Protein AF-0000000084771303 (afdb_homodimer)

Secondary structure (DSSP, 8-state):
---------------------------------------------------------------------------------TT--EETTTTT--EEEE-SBTTTB-HHHIIIIIHHHHHHHHHHHHHHHTTSHHHHHHHHHHHHHHHHHHHHGGGSSS-PPPPPPTTS-HHHHHHHHHHHHHHHHHTT---HHHHHHHHHHHHHHHHHTSS-B---TTHHHHHHHHHHS-SS--EEEEE-SS-HHHHHHHHHTBTTTB-GGGGEEEEE-GGG--TT-HHHHHHHHHHSS-SSGGGEEEEES-HHHHHHHHHTT-EEEEE--TTPPPPPTT---EEES-GGGEE-/---------------------------------------------------------------------------------TT--EETTTTT--EEEE-SBTTTB-HHHIIIIIHHHHHHHHHHHHHHHTTSHHHHHHHHHHHHHHHHHHHHGGGSSS-PPPPPPTTS-HHHHHHHHHHHHHHHHHTT---HHHHHHHHHHHHHHHHHTSS-B---TTHHHHHHHHHHS-SS--EEEEE-SS-HHHHHHHHHTBTTTB-GGGGEEEEE-GGG--TT-HHHHHHHHHHSS-SSGGGEEEEES-HHHHHHHHHTT-EEEEE--TTPPPPPTT---EEES-GGGEE-

Nearest PDB structures (foldseek):
  1zs9-assembly1_A  TM=9.328E-01  e=2.342E-27  Homo sapiens
  1yns-assembly1_A  TM=9.359E-01  e=4.745E-27  Homo sapiens
  2g80-assembly3_C  TM=8.432E-01  e=1.089E-19  Saccharomyces cerevisiae
  2g80-assembly4_D  TM=8.274E-01  e=1.850E-19  Saccharomyces cerevisiae
  4uau-assembly2_B  TM=6.386E-01  e=7.004E-08  Cereibacter sphaeroides

InterPro domains:
  IPR023214 HAD superfamily [G3DSA:3.40.50.1000] (208-342)
  IPR023943 Enolase-phosphatase E1 [SFLDF00044] (93-343)
  IPR023943 Enolase-phosphatase E1 [TIGR01691] (175-340)
  IPR023943 Enolase-phosphatase E1 [cd01629] (95-323)
  IPR036412 HAD-like superfamily [SSF56784] (91-342)

Sequence (688 aa):
MFLLAAASTSASTSASCCFPDAASSRYRSFQGNKLELRGASTSCRQLSLLQASNNLHRRRRLGAVRAVTGGNGDGSTNLAPPGYTYSLKTNDIRCVVLDIEGTTTPISFVTDVLFPYARKNVREHLTETYHTPQTQADIALLRAQVDQDLLLADQVPGAAVPLPPPDSAVDQIIDALVANVEAMIDADRKVAALKQLQGRIWRRGFDSGEIKGVVYDDVPPALAEWHGATGGLIKTYIYSSGSREAQRLIFGNTTPYGDLRKYLSAFFDTNVGGKRDSGSYYEIWQSLGVDRPSQILFLTDVYQEATAAKDAGLEVLISIRPGNAPLPKNHGFQTITSFAQISTMFLLAAASTSASTSASCCFPDAASSRYRSFQGNKLELRGASTSCRQLSLLQASNNLHRRRRLGAVRAVTGGNGDGSTNLAPPGYTYSLKTNDIRCVVLDIEGTTTPISFVTDVLFPYARKNVREHLTETYHTPQTQADIALLRAQVDQDLLLADQVPGAAVPLPPPDSAVDQIIDALVANVEAMIDADRKVAALKQLQGRIWRRGFDSGEIKGVVYDDVPPALAEWHGATGGLIKTYIYSSGSREAQRLIFGNTTPYGDLRKYLSAFFDTNVGGKRDSGSYYEIWQSLGVDRPSQILFLTDVYQEATAAKDAGLEVLISIRPGNAPLPKNHGFQTITSFAQIST

Foldseek 3Di:
DDDDDDDDDDDDDDPDDDDDDDDDDDDDDDDDDDDDDDDDDDDDDDDDDDDDDDDDPPPPDPDDPDDPPPDPPPPPPPQPPPDFFAELVVLLAQEEEEEEDQTFHDVCCCLVPLLVLCLVCVLVVCVVCVPPPLSVVLLVVLLVVLVVCVVVPPVDQQHQDHADDPVDDSVRRSVNSSSRLNSCSVRVPLDPSSLSSSLVSVVVCLVVVVDFAETDPQNLVLLVCQQPVPPRGHAYEYEYQHDQSVVQSNQCGHPPRHRSCVSHDYYHHCVLHDLLALSSLLSVVVVDPDDAQCNYEYEEQDLSSQVSSVVNPYHYEYEHEPPGDDDDDPSVHHYDPHSVSYHD/DDDDDDDDDDDDDDDDPCPDDDDDDDPDDPDDDDDDDDDDDDDDDDDDDDDDDDDDPDDPPPDDPPPPPPDPPPPPPVPPPPDFFAELVVLLAQEEEEEEDQTFHDVCCCLVPLLVLCLVCVLVVCVVCVPPPLSVVLLVVLLVVLVVCVVVPPVDQQHQDHADPPVDDSVRRSVNSSSRLNSCSVRVPLDDSSLSSSLVSVVVCLVVVVDFAETDPQNLVLLVCQQPVPPRGHAYEYEYQHDQSVVQSNQCGHPPRHRSCVSHDYYHHCVLHDLLALSSLLSVVVVDPDDAQCNYEYEEQDLSSQVSSVVNPYHYEYEHEPPGDDDDDPSPHHYDPHSVSYHD

Solvent-accessible surface area (backbone atoms only — not comparable to full-atom values): 40744 Å² total; per-residue (Å²): 139,77,94,79,90,80,86,89,83,86,90,81,86,85,77,78,84,87,80,85,79,91,78,79,87,88,81,82,87,82,86,80,84,91,78,88,75,85,85,81,90,81,91,77,84,90,79,92,82,85,92,85,84,86,80,90,74,86,76,80,82,82,77,80,81,78,79,77,77,74,79,78,72,77,71,77,64,80,60,69,65,99,74,70,60,48,43,33,51,84,58,54,43,43,34,38,37,34,26,42,66,29,50,39,17,57,47,59,52,50,64,68,42,53,50,50,48,33,59,73,40,44,58,59,51,46,67,75,36,50,84,39,71,68,45,43,50,44,48,52,42,38,48,54,51,39,52,52,40,54,72,54,41,90,74,40,79,42,69,59,59,80,67,64,63,89,86,51,61,65,68,59,41,50,53,35,49,42,54,32,52,46,29,30,57,75,50,65,60,89,48,68,43,59,44,53,50,40,35,56,48,47,49,52,32,46,74,73,56,80,42,66,18,65,60,46,84,48,43,62,62,40,43,50,43,42,49,60,68,37,94,61,61,34,43,29,33,39,46,35,84,52,44,33,63,45,50,41,51,37,40,46,36,22,64,93,74,36,60,50,34,81,48,37,54,36,42,39,30,49,88,62,33,52,71,64,35,32,66,23,45,44,52,51,43,49,26,36,67,63,95,52,44,50,26,28,37,35,38,29,43,47,69,59,36,44,49,14,34,42,72,44,42,29,35,57,39,36,33,52,41,89,89,51,74,85,75,65,84,85,68,82,66,56,69,41,74,49,52,77,39,49,40,103,140,78,89,78,91,82,83,91,80,94,82,73,94,73,83,76,84,74,76,84,79,83,90,90,78,88,71,80,70,89,71,83,84,72,90,71,86,85,79,85,86,79,86,77,87,77,88,82,86,88,77,88,73,86,72,81,71,84,78,77,79,76,74,76,79,71,78,75,77,72,77,82,70,78,67,77,63,80,59,69,65,98,74,69,59,47,45,34,51,86,57,53,41,42,33,38,39,33,28,42,65,29,48,38,18,56,49,60,52,51,64,68,42,52,48,50,49,35,59,72,41,44,57,58,50,46,66,75,35,48,84,39,68,67,46,44,50,45,47,52,41,39,50,54,50,40,53,52,37,53,72,51,40,88,74,40,80,42,71,58,60,80,69,63,63,88,86,51,59,65,68,59,41,50,53,35,49,42,51,33,52,46,27,30,56,75,50,65,60,90,46,67,44,58,43,53,50,42,35,56,48,46,50,52,31,48,72,72,56,79,42,66,16,63,59,46,85,47,45,62,63,41,41,50,44,42,48,59,70,35,94,62,59,35,42,29,31,38,46,34,84,52,44,34,62,44,51,43,51,37,39,45,37,22,64,91,74,37,59,50,34,80,48,39,52,34,41,39,29,48,88,63,36,53,71,63,36,33,67,23,45,44,50,52,43,49,26,36,66,65,95,52,43,50,25,29,36,36,39,30,44,47,68,59,37,47,50,14,34,42,73,44,41,28,36,59,39,36,33,53,40,90,88,50,70,84,74,65,83,83,68,83,65,55,72,40,75,48,51,78,38,51,40,104

Organism: Brachypodium distachyon (NCBI:txid15368)

pLDDT: mean 75.45, std 32.67, range [14.01, 98.88]

Radius of gyration: 36.73 Å; Cα contacts (8 Å, |Δi|>4): 900; chains: 2; bounding box: 136×116×97 Å

Structure (mmCIF, N/CA/C/O backbone):
data_AF-0000000084771303-model_v1
#
loop_
_entity.id
_entity.type
_entity.pdbx_description
1 polymer 'Acireductone synthase'
#
loop_
_atom_site.group_PDB
_atom_site.id
_atom_site.type_symbol
_atom_site.label_atom_id
_atom_site.label_alt_id
_atom_site.label_comp_id
_atom_site.label_asym_id
_atom_site.label_entity_id
_atom_site.label_seq_id
_atom_site.pdbx_PDB_ins_code
_atom_site.Cartn_x
_atom_site.Cartn_y
_atom_site.Cartn_z
_atom_site.occupancy
_atom_site.B_iso_or_equiv
_atom_site.auth_seq_id
_atom_site.auth_comp_id
_atom_site.auth_asym_id
_atom_site.auth_atom_id
_atom_site.pdbx_PDB_model_num
ATOM 1 N N . MET A 1 1 ? 77.188 -9.086 -33.25 1 17.86 1 MET A N 1
ATOM 2 C CA . MET A 1 1 ? 77.438 -7.832 -33.938 1 17.86 1 MET A CA 1
ATOM 3 C C . MET A 1 1 ? 76.188 -7.227 -34.531 1 17.86 1 MET A C 1
ATOM 5 O O . MET A 1 1 ? 75.875 -6.07 -34.25 1 17.86 1 MET A O 1
ATOM 9 N N . PHE A 1 2 ? 75.875 -7.414 -35.781 1 15.3 2 PHE A N 1
ATOM 10 C CA . PHE A 1 2 ? 75.812 -6.461 -36.906 1 15.3 2 PHE A CA 1
ATOM 11 C C . PHE A 1 2 ? 74.375 -5.945 -37.062 1 15.3 2 PHE A C 1
ATOM 13 O O . PHE A 1 2 ? 74.188 -4.738 -37.156 1 15.3 2 PHE A O 1
ATOM 20 N N . LEU A 1 3 ? 73.562 -6.645 -37.719 1 16.69 3 LEU A N 1
ATOM 21 C CA . LEU A 1 3 ? 73.062 -6.117 -38.969 1 16.69 3 LEU A CA 1
ATOM 22 C C . LEU A 1 3 ? 71.875 -5.152 -38.719 1 16.69 3 LEU A C 1
ATOM 24 O O . LEU A 1 3 ? 71 -5.426 -37.875 1 16.69 3 LEU A O 1
ATOM 28 N N . LEU A 1 4 ? 71.688 -4.008 -39.531 1 15.44 4 LEU A N 1
ATOM 29 C CA . LEU A 1 4 ? 71.5 -2.594 -39.844 1 15.44 4 LEU A CA 1
ATOM 30 C C . LEU A 1 4 ? 70 -2.254 -40.062 1 15.44 4 LEU A C 1
ATOM 32 O O . LEU A 1 4 ? 69.5 -1.245 -39.531 1 15.44 4 LEU A O 1
ATOM 36 N N . ALA A 1 5 ? 69.312 -2.857 -40.969 1 15.01 5 ALA A N 1
ATOM 37 C CA . ALA A 1 5 ? 68.875 -1.986 -42.094 1 15.01 5 ALA A CA 1
ATOM 38 C C . ALA A 1 5 ? 67.625 -1.165 -41.719 1 15.01 5 ALA A C 1
ATOM 40 O O . ALA A 1 5 ? 66.875 -1.574 -40.875 1 15.01 5 ALA A O 1
ATOM 41 N N . ALA A 1 6 ? 67 -0.372 -42.656 1 15 6 ALA A N 1
ATOM 42 C CA . ALA A 1 6 ? 66.75 0.971 -43.188 1 15 6 ALA A CA 1
ATOM 43 C C . ALA A 1 6 ? 65.312 1.364 -43.094 1 15 6 ALA A C 1
ATOM 45 O O . ALA A 1 6 ? 65 2.484 -42.688 1 15 6 ALA A O 1
ATOM 46 N N . ALA A 1 7 ? 64.25 0.8 -43.781 1 15.23 7 ALA A N 1
ATOM 47 C CA . ALA A 1 7 ? 63.781 1.631 -44.875 1 15.23 7 ALA A CA 1
ATOM 48 C C . ALA A 1 7 ? 62.656 2.572 -44.438 1 15.23 7 ALA A C 1
ATOM 50 O O . ALA A 1 7 ? 62.031 2.34 -43.406 1 15.23 7 ALA A O 1
ATOM 51 N N . SER A 1 8 ? 61.5 2.844 -45.219 1 15.7 8 SER A N 1
ATOM 52 C CA . SER A 1 8 ? 61.031 3.924 -46.094 1 15.7 8 SER A CA 1
ATOM 53 C C . SER A 1 8 ? 59.938 4.746 -45.438 1 15.7 8 SER A C 1
ATOM 55 O O . SER A 1 8 ? 59.312 4.301 -44.469 1 15.7 8 SER A O 1
ATOM 57 N N . THR A 1 9 ? 58.906 5.41 -46.219 1 15.37 9 THR A N 1
ATOM 58 C CA . THR A 1 9 ? 58.656 6.77 -46.688 1 15.37 9 THR A CA 1
ATOM 59 C C . THR A 1 9 ? 57.469 7.387 -46 1 15.37 9 THR A C 1
ATOM 61 O O . THR A 1 9 ? 57.531 8.523 -45.531 1 15.37 9 THR A O 1
ATOM 64 N N . SER A 1 10 ? 56.156 7.113 -46.281 1 15.93 10 SER A N 1
ATOM 65 C CA . SER A 1 10 ? 55.438 8.164 -47 1 15.93 10 SER A CA 1
ATOM 66 C C . SER A 1 10 ? 54.719 9.102 -46.031 1 15.93 10 SER A C 1
ATOM 68 O O . SER A 1 10 ? 54.469 8.742 -44.906 1 15.93 10 SER A O 1
ATOM 70 N N . ALA A 1 11 ? 53.562 9.969 -46.656 1 15.59 11 ALA A N 1
ATOM 71 C CA . ALA A 1 11 ? 53.312 11.398 -46.844 1 15.59 11 ALA A CA 1
ATOM 72 C C . ALA A 1 11 ? 52.469 11.953 -45.688 1 15.59 11 ALA A C 1
ATOM 74 O O . ALA A 1 11 ? 52.812 11.766 -44.531 1 15.59 11 ALA A O 1
ATOM 75 N N . SER A 1 12 ? 51.125 12.422 -45.938 1 15.14 12 SER A N 1
ATOM 76 C CA . SER A 1 12 ? 50.844 13.844 -46.125 1 15.14 12 SER A CA 1
ATOM 77 C C . SER A 1 12 ? 50.219 14.469 -44.906 1 15.14 12 SER A C 1
ATOM 79 O O . SER A 1 12 ? 50.656 15.508 -44.406 1 15.14 12 SER A O 1
ATOM 81 N N . THR A 1 13 ? 48.844 14.133 -44.625 1 17.31 13 THR A N 1
ATOM 82 C CA . THR A 1 13 ? 48.031 15.328 -44.781 1 17.31 13 THR A CA 1
ATOM 83 C C . THR A 1 13 ? 48.125 16.203 -43.531 1 17.31 13 THR A C 1
ATOM 85 O O . THR A 1 13 ? 48.438 15.703 -42.438 1 17.31 13 THR A O 1
ATOM 88 N N . SER A 1 14 ? 47.438 17.438 -43.688 1 15.62 14 SER A N 1
ATOM 89 C CA . SER A 1 14 ? 47.625 18.859 -43.375 1 15.62 14 SER A CA 1
ATOM 90 C C . SER A 1 14 ? 47.156 19.172 -41.969 1 15.62 14 SER A C 1
ATOM 92 O O . SER A 1 14 ? 46.031 18.891 -41.594 1 15.62 14 SER A O 1
ATOM 94 N N . ALA A 1 15 ? 48 19.234 -40.969 1 16.28 15 ALA A N 1
ATOM 95 C CA . ALA A 1 15 ? 48.094 19.578 -39.562 1 16.28 15 ALA A CA 1
ATOM 96 C C . ALA A 1 15 ? 47.812 21.062 -39.344 1 16.28 15 ALA A C 1
ATOM 98 O O . ALA A 1 15 ? 47.875 21.547 -38.188 1 16.28 15 ALA A O 1
ATOM 99 N N . SER A 1 16 ? 47.719 21.734 -40.75 1 15.09 16 SER A N 1
ATOM 100 C CA . SER A 1 16 ? 48.406 22.984 -40.469 1 15.09 16 SER A CA 1
ATOM 101 C C . SER A 1 16 ? 47.938 23.578 -39.125 1 15.09 16 SER A C 1
ATOM 103 O O . SER A 1 16 ? 46.906 23.203 -38.594 1 15.09 16 SER A O 1
ATOM 105 N N . CYS A 1 17 ? 48.188 24.953 -39.094 1 14.57 17 CYS A N 1
ATOM 106 C CA . CYS A 1 17 ? 49.125 25.984 -38.688 1 14.57 17 CYS A CA 1
ATOM 107 C C . CYS A 1 17 ? 48.5 26.906 -37.656 1 14.57 17 CYS A C 1
ATOM 109 O O . CYS A 1 17 ? 48.875 26.875 -36.469 1 14.57 17 CYS A O 1
ATOM 111 N N . CYS A 1 18 ? 48.219 28.203 -38.062 1 15.75 18 CYS A N 1
ATOM 112 C CA . CYS A 1 18 ? 48.812 29.406 -37.531 1 15.75 18 CYS A CA 1
ATOM 113 C C . CYS A 1 18 ? 48.062 29.938 -36.344 1 15.75 18 CYS A C 1
ATOM 115 O O . CYS A 1 18 ? 46.875 29.594 -36.156 1 15.75 18 CYS A O 1
ATOM 117 N N . PHE A 1 19 ? 48.75 30.797 -35.406 1 15.88 19 PHE A N 1
ATOM 118 C CA . PHE A 1 19 ? 49.031 31.562 -34.219 1 15.88 19 PHE A CA 1
ATOM 119 C C . PHE A 1 19 ? 48.156 32.812 -34.125 1 15.88 19 PHE A C 1
ATOM 121 O O . PHE A 1 19 ? 48.031 33.406 -33.062 1 15.88 19 PHE A O 1
ATOM 128 N N . PRO A 1 20 ? 47.438 33.188 -35.344 1 14.78 20 PRO A N 1
ATOM 129 C CA . PRO A 1 20 ? 47.688 34.625 -35.438 1 14.78 20 PRO A CA 1
ATOM 130 C C . PRO A 1 20 ? 47.25 35.375 -34.188 1 14.78 20 PRO A C 1
ATOM 132 O O . PRO A 1 20 ? 46.438 34.875 -33.406 1 14.78 20 PRO A O 1
ATOM 135 N N . ASP A 1 21 ? 47.812 36.688 -34.031 1 14.7 21 ASP A N 1
ATOM 136 C CA . ASP A 1 21 ? 48.312 37.75 -33.219 1 14.7 21 ASP A CA 1
ATOM 137 C C . ASP A 1 21 ? 47.188 38.594 -32.656 1 14.7 21 ASP A C 1
ATOM 139 O O . ASP A 1 21 ? 47.219 39.031 -31.5 1 14.7 21 ASP A O 1
ATOM 143 N N . ALA A 1 22 ? 46.188 39.062 -33.656 1 14.98 22 ALA A N 1
ATOM 144 C CA . ALA A 1 22 ? 46.094 40.469 -33.938 1 14.98 22 ALA A CA 1
ATOM 145 C C . ALA A 1 22 ? 45.438 41.219 -32.781 1 14.98 22 ALA A C 1
ATOM 147 O O . ALA A 1 22 ? 44.312 40.875 -32.375 1 14.98 22 ALA A O 1
ATOM 148 N N . ALA A 1 23 ? 46.156 42.219 -32.062 1 15.68 23 ALA A N 1
ATOM 149 C CA . ALA A 1 23 ? 46.375 43.125 -30.938 1 15.68 23 ALA A CA 1
ATOM 150 C C . ALA A 1 23 ? 45.344 44.219 -30.906 1 15.68 23 ALA A C 1
ATOM 152 O O . ALA A 1 23 ? 44.875 44.625 -29.828 1 15.68 23 ALA A O 1
ATOM 153 N N . SER A 1 24 ? 45.031 44.875 -32.156 1 14.48 24 SER A N 1
ATOM 154 C CA . SER A 1 24 ? 45.312 46.312 -32.062 1 14.48 24 SER A CA 1
ATOM 155 C C . SER A 1 24 ? 44.312 47 -31.156 1 14.48 24 SER A C 1
ATOM 157 O O . SER A 1 24 ? 44.688 47.719 -30.234 1 14.48 24 SER A O 1
ATOM 159 N N . SER A 1 25 ? 43.438 47.938 -31.797 1 14.47 25 SER A N 1
ATOM 160 C CA . SER A 1 25 ? 43.531 49.375 -31.812 1 14.47 25 SER A CA 1
ATOM 161 C C . SER A 1 25 ? 42.719 50 -30.672 1 14.47 25 SER A C 1
ATOM 163 O O . SER A 1 25 ? 41.906 49.312 -30.031 1 14.47 25 SER A O 1
ATOM 165 N N . ARG A 1 26 ? 41.75 51.125 -31.031 1 15.41 26 ARG A N 1
ATOM 166 C CA . ARG A 1 26 ? 41.812 52.562 -30.734 1 15.41 26 ARG A CA 1
ATOM 167 C C . ARG A 1 26 ? 41.125 52.875 -29.406 1 15.41 26 ARG A C 1
ATOM 169 O O . ARG A 1 26 ? 40.156 52.219 -29.047 1 15.41 26 ARG A O 1
ATOM 176 N N . TYR A 1 27 ? 41.781 53.844 -28.562 1 15.04 27 TYR A N 1
ATOM 177 C CA . TYR A 1 27 ? 42 54.594 -27.328 1 15.04 27 TYR A CA 1
ATOM 178 C C . TYR A 1 27 ? 40.844 55.562 -27.078 1 15.04 27 TYR A C 1
ATOM 180 O O . TYR A 1 27 ? 40.719 56.125 -26 1 15.04 27 TYR A O 1
ATOM 188 N N . ARG A 1 28 ? 39.875 55.875 -28.031 1 14.95 28 ARG A N 1
ATOM 189 C CA . ARG A 1 28 ? 39.75 57.312 -27.984 1 14.95 28 ARG A CA 1
ATOM 190 C C . ARG A 1 28 ? 39.25 57.781 -26.609 1 14.95 28 ARG A C 1
ATOM 192 O O . ARG A 1 28 ? 38.625 57 -25.875 1 14.95 28 ARG A O 1
ATOM 199 N N . SER A 1 29 ? 39.062 59.188 -26.562 1 14.73 29 SER A N 1
ATOM 200 C CA . SER A 1 29 ? 39.344 60.406 -25.828 1 14.73 29 SER A CA 1
ATOM 201 C C . SER A 1 29 ? 38.312 60.625 -24.719 1 14.73 29 SER A C 1
ATOM 203 O O . SER A 1 29 ? 37.188 60.094 -24.781 1 14.73 29 SER A O 1
ATOM 205 N N . PHE A 1 30 ? 38.75 61.375 -23.625 1 15.51 30 PHE A N 1
ATOM 206 C CA . PHE A 1 30 ? 38.719 61.781 -22.234 1 15.51 30 PHE A CA 1
ATOM 207 C C . PHE A 1 30 ? 37.5 62.688 -21.969 1 15.51 30 PHE A C 1
ATOM 209 O O . PHE A 1 30 ? 37.031 62.781 -20.828 1 15.51 30 PHE A O 1
ATOM 216 N N . GLN A 1 31 ? 36.969 63.469 -22.938 1 14.41 31 GLN A N 1
ATOM 217 C CA . GLN A 1 31 ? 36.938 64.875 -22.422 1 14.41 31 GLN A CA 1
ATOM 218 C C . GLN A 1 31 ? 35.938 65 -21.281 1 14.41 31 GLN A C 1
ATOM 220 O O . GLN A 1 31 ? 35.031 64.188 -21.156 1 14.41 31 GLN A O 1
ATOM 225 N N . GLY A 1 32 ? 35.812 66.312 -20.719 1 14.79 32 GLY A N 1
ATOM 226 C CA . GLY A 1 32 ? 35.875 67.188 -19.562 1 14.79 32 GLY A CA 1
ATOM 227 C C . GLY A 1 32 ? 34.531 67.438 -18.922 1 14.79 32 GLY A C 1
ATOM 228 O O . GLY A 1 32 ? 34.406 67.438 -17.703 1 14.79 32 GLY A O 1
ATOM 229 N N . ASN A 1 33 ? 33.406 67.875 -19.609 1 15.02 33 ASN A N 1
ATOM 230 C CA . ASN A 1 33 ? 33.062 69.188 -19.141 1 15.02 33 ASN A CA 1
ATOM 231 C C . ASN A 1 33 ? 32.25 69.125 -17.844 1 15.02 33 ASN A C 1
ATOM 233 O O . ASN A 1 33 ? 31.688 68.125 -17.5 1 15.02 33 ASN A O 1
ATOM 237 N N . LYS A 1 34 ? 31.359 70.25 -17.688 1 15.16 34 LYS A N 1
ATOM 238 C CA . LYS A 1 34 ? 31.156 71.375 -16.75 1 15.16 34 LYS A CA 1
ATOM 239 C C . LYS A 1 34 ? 30.219 70.938 -15.609 1 15.16 34 LYS A C 1
ATOM 241 O O . LYS A 1 34 ? 29.438 70 -15.758 1 15.16 34 LYS A O 1
ATOM 246 N N . LEU A 1 35 ? 29.906 72 -14.727 1 15.03 35 LEU A N 1
ATOM 247 C CA . LEU A 1 35 ? 29.984 72.562 -13.383 1 15.03 35 LEU A CA 1
ATOM 248 C C . LEU A 1 35 ? 28.672 72.312 -12.625 1 15.03 35 LEU A C 1
ATOM 250 O O . LEU A 1 35 ? 28.688 71.938 -11.453 1 15.03 35 LEU A O 1
ATOM 254 N N . GLU A 1 36 ? 27.484 72.875 -13.047 1 15.52 36 GLU A N 1
ATOM 255 C CA . GLU A 1 36 ? 27.016 73.875 -12.109 1 15.52 36 GLU A CA 1
ATOM 256 C C . GLU A 1 36 ? 26.188 73.25 -10.984 1 15.52 36 GLU A C 1
ATOM 258 O O . GLU A 1 36 ? 25.344 72.438 -11.234 1 15.52 36 GLU A O 1
ATOM 263 N N . LEU A 1 37 ? 26.562 73.562 -9.648 1 15.41 37 LEU A N 1
ATOM 264 C CA . LEU A 1 37 ? 26.391 73.25 -8.227 1 15.41 37 LEU A CA 1
ATOM 265 C C . LEU A 1 37 ? 25 73.688 -7.754 1 15.41 37 LEU A C 1
ATOM 267 O O . LEU A 1 37 ? 24.641 73.5 -6.59 1 15.41 37 LEU A O 1
ATOM 271 N N . ARG A 1 38 ? 23.969 74.125 -8.523 1 15.59 38 ARG A N 1
ATOM 272 C CA . ARG A 1 38 ? 23.359 75.188 -7.746 1 15.59 38 ARG A CA 1
ATOM 273 C C . ARG A 1 38 ? 22.766 74.625 -6.445 1 15.59 38 ARG A C 1
ATOM 275 O O . ARG A 1 38 ? 22.406 73.438 -6.363 1 15.59 38 ARG A O 1
ATOM 282 N N . GLY A 1 39 ? 22.438 75.625 -5.504 1 14.57 39 GLY A N 1
ATOM 283 C CA . GLY A 1 39 ? 22.484 76.062 -4.125 1 14.57 39 GLY A CA 1
ATOM 284 C C . GLY A 1 39 ? 21.422 75.438 -3.25 1 14.57 39 GLY A C 1
ATOM 285 O O . GLY A 1 39 ? 21.656 74.375 -2.623 1 14.57 39 GLY A O 1
ATOM 286 N N . ALA A 1 40 ? 20.484 76.312 -2.666 1 14.56 40 ALA A N 1
ATOM 287 C CA . ALA A 1 40 ? 20.453 76.75 -1.285 1 14.56 40 ALA A CA 1
ATOM 288 C C . ALA A 1 40 ? 19.438 76 -0.457 1 14.56 40 ALA A C 1
ATOM 290 O O . ALA A 1 40 ? 19.766 75.438 0.606 1 14.56 40 ALA A O 1
ATOM 291 N N . SER A 1 41 ? 18.125 76.375 -0.444 1 15.07 41 SER A N 1
ATOM 292 C CA . SER A 1 41 ? 17.688 77 0.781 1 15.07 41 SER A CA 1
ATOM 293 C C . SER A 1 41 ? 17.109 76 1.773 1 15.07 41 SER A C 1
ATOM 295 O O . SER A 1 41 ? 16.734 74.938 1.392 1 15.07 41 SER A O 1
ATOM 297 N N . THR A 1 42 ? 16.641 76.5 3.053 1 14.93 42 THR A N 1
ATOM 298 C CA . THR A 1 42 ? 16.797 76.438 4.504 1 14.93 42 THR A CA 1
ATOM 299 C C . THR A 1 42 ? 15.68 75.562 5.125 1 14.93 42 THR A C 1
ATOM 301 O O . THR A 1 42 ? 15.945 74.688 5.961 1 14.93 42 THR A O 1
ATOM 304 N N . SER A 1 43 ? 14.297 75.875 5.137 1 15.56 43 SER A N 1
ATOM 305 C CA . SER A 1 43 ? 13.805 76.312 6.453 1 15.56 43 SER A CA 1
ATOM 306 C C . SER A 1 43 ? 13.281 75.062 7.227 1 15.56 43 SER A C 1
ATOM 308 O O . SER A 1 43 ? 12.688 74.188 6.641 1 15.56 43 SER A O 1
ATOM 310 N N . CYS A 1 44 ? 13.508 74.875 8.625 1 15.01 44 CYS A N 1
ATOM 311 C CA . CYS A 1 44 ? 13.648 74 9.789 1 15.01 44 CYS A CA 1
ATOM 312 C C . CYS A 1 44 ? 12.289 73.688 10.398 1 15.01 44 CYS A C 1
ATOM 314 O O . CYS A 1 44 ? 12.203 73 11.414 1 15.01 44 CYS A O 1
ATOM 316 N N . ARG A 1 45 ? 11.086 74.125 9.945 1 15.53 45 ARG A N 1
ATOM 317 C CA . ARG A 1 45 ? 10.352 74.562 11.141 1 15.53 45 ARG A CA 1
ATOM 318 C C . ARG A 1 45 ? 10.086 73.312 12.039 1 15.53 45 ARG A C 1
ATOM 320 O O . ARG A 1 45 ? 10.102 72.188 11.586 1 15.53 45 ARG A O 1
ATOM 327 N N . GLN A 1 46 ? 9.133 73.5 13.148 1 15.16 46 GLN A N 1
ATOM 328 C CA . GLN A 1 46 ? 9.055 73.438 14.602 1 15.16 46 GLN A CA 1
ATOM 329 C C . GLN A 1 46 ? 8.484 72.125 15.07 1 15.16 46 GLN A C 1
ATOM 331 O O . GLN A 1 46 ? 7.711 71.5 14.352 1 15.16 46 GLN A O 1
ATOM 336 N N . LEU A 1 47 ? 8.57 71.688 16.406 1 15.26 47 LEU A N 1
ATOM 337 C CA . LEU A 1 47 ? 8.883 70.75 17.438 1 15.26 47 LEU A CA 1
ATOM 338 C C . LEU A 1 47 ? 7.605 70.062 17.969 1 15.26 47 LEU A C 1
ATOM 340 O O . LEU A 1 47 ? 7.648 69 18.531 1 15.26 47 LEU A O 1
ATOM 344 N N . SER A 1 48 ? 6.305 70.625 18 1 15.86 48 SER A N 1
ATOM 345 C CA . SER A 1 48 ? 5.789 70.625 19.359 1 15.86 48 SER A CA 1
ATOM 346 C C . SER A 1 48 ? 5.387 69.25 19.797 1 15.86 48 SER A C 1
ATOM 348 O O . SER A 1 48 ? 4.953 68.438 18.984 1 15.86 48 SER A O 1
ATOM 350 N N . LEU A 1 49 ? 5.449 68.812 21.156 1 16.16 49 LEU A N 1
ATOM 351 C CA . LEU A 1 49 ? 5.754 67.875 22.188 1 16.16 49 LEU A CA 1
ATOM 352 C C . LEU A 1 49 ? 4.543 67 22.484 1 16.16 49 LEU A C 1
ATOM 354 O O . LEU A 1 49 ? 4.645 65.75 22.484 1 16.16 49 LEU A O 1
ATOM 358 N N . LEU A 1 50 ? 3.492 67.312 23.422 1 15.79 50 LEU A N 1
ATOM 359 C CA . LEU A 1 50 ? 3.434 66.812 24.781 1 15.79 50 LEU A CA 1
ATOM 360 C C . LEU A 1 50 ? 2.443 65.625 24.859 1 15.79 50 LEU A C 1
ATOM 362 O O . LEU A 1 50 ? 2.783 64.562 25.359 1 15.79 50 LEU A O 1
ATOM 366 N N . GLN A 1 51 ? 1.021 65.812 25.297 1 15.98 51 GLN A N 1
ATOM 367 C CA . GLN A 1 51 ? 0.533 65.5 26.641 1 15.98 51 GLN A CA 1
ATOM 368 C C . GLN A 1 51 ? -0.098 64.125 26.703 1 15.98 51 GLN A C 1
ATOM 370 O O . GLN A 1 51 ? -0.375 63.531 25.672 1 15.98 51 GLN A O 1
ATOM 375 N N . ALA A 1 52 ? -1.511 63.906 27.406 1 17 52 ALA A N 1
ATOM 376 C CA . ALA A 1 52 ? -2.074 63.344 28.625 1 17 52 ALA A CA 1
ATOM 377 C C . ALA A 1 52 ? -2.793 62.031 28.344 1 17 52 ALA A C 1
ATOM 379 O O . ALA A 1 52 ? -3.521 61.906 27.359 1 17 52 ALA A O 1
ATOM 380 N N . SER A 1 53 ? -2.588 60.781 29.078 1 16.91 53 SER A N 1
ATOM 381 C CA . SER A 1 53 ? -2.668 59.312 29.234 1 16.91 53 SER A CA 1
ATOM 382 C C . SER A 1 53 ? -4.059 58.875 29.688 1 16.91 53 SER A C 1
ATOM 384 O O . SER A 1 53 ? -4.262 57.719 30.062 1 16.91 53 SER A O 1
ATOM 386 N N . ASN A 1 54 ? -5.223 59.562 29.578 1 16.41 54 ASN A N 1
ATOM 387 C CA . ASN A 1 54 ? -6.199 59.25 30.625 1 16.41 54 ASN A CA 1
ATOM 388 C C . ASN A 1 54 ? -6.707 57.812 30.516 1 16.41 54 ASN A C 1
ATOM 390 O O . ASN A 1 54 ? -6.668 57.219 29.453 1 16.41 54 ASN A O 1
ATOM 394 N N . ASN A 1 55 ? -7.418 57.156 31.703 1 16.69 55 ASN A N 1
ATOM 395 C CA . ASN A 1 55 ? -7.664 56.094 32.656 1 16.69 55 ASN A CA 1
ATOM 396 C C . ASN A 1 55 ? -8.844 55.219 32.219 1 16.69 55 ASN A C 1
ATOM 398 O O . ASN A 1 55 ? -9.125 54.188 32.844 1 16.69 55 ASN A O 1
ATOM 402 N N . LEU A 1 56 ? -9.914 55.594 31.391 1 17.98 56 LEU A N 1
ATOM 403 C CA . LEU A 1 56 ? -11.234 55.188 31.875 1 17.98 56 LEU A CA 1
ATOM 404 C C . LEU A 1 56 ? -11.484 53.719 31.641 1 17.98 56 LEU A C 1
ATOM 406 O O . LEU A 1 56 ? -11.297 53.219 30.531 1 17.98 56 LEU A O 1
ATOM 410 N N . HIS A 1 57 ? -11.727 52.781 32.75 1 17.17 57 HIS A N 1
ATOM 411 C CA . HIS A 1 57 ? -11.898 51.406 33.219 1 17.17 57 HIS A CA 1
ATOM 412 C C . HIS A 1 57 ? -13.227 50.812 32.719 1 17.17 57 HIS A C 1
ATOM 414 O O . HIS A 1 57 ? -13.641 49.75 33.156 1 17.17 57 HIS A O 1
ATOM 420 N N . ARG A 1 58 ? -13.969 51.156 31.625 1 18.42 58 ARG A N 1
ATOM 421 C CA . ARG A 1 58 ? -15.367 50.75 31.641 1 18.42 58 ARG A CA 1
ATOM 422 C C . ARG A 1 58 ? -15.484 49.219 31.688 1 18.42 58 ARG A C 1
ATOM 424 O O . ARG A 1 58 ? -14.922 48.5 30.844 1 18.42 58 ARG A O 1
ATOM 431 N N . ARG A 1 59 ? -16.031 48.531 32.781 1 18.42 59 ARG A N 1
ATOM 432 C CA . ARG A 1 59 ? -16.359 47.219 33.344 1 18.42 59 ARG A CA 1
ATOM 433 C C . ARG A 1 59 ? -17.438 46.531 32.5 1 18.42 59 ARG A C 1
ATOM 435 O O . ARG A 1 59 ? -18.625 46.844 32.594 1 18.42 59 ARG A O 1
ATOM 442 N N . ARG A 1 60 ? -17.406 46.406 31.188 1 20.17 60 ARG A N 1
ATOM 443 C CA . ARG A 1 60 ? -18.609 45.906 30.516 1 20.17 60 ARG A CA 1
ATOM 444 C C . ARG A 1 60 ? -18.984 44.531 31.016 1 20.17 60 ARG A C 1
ATOM 446 O O . ARG A 1 60 ? -18.109 43.656 31.141 1 20.17 60 ARG A O 1
ATOM 453 N N . ARG A 1 61 ? -20.203 44.344 31.656 1 19.7 61 ARG A N 1
ATOM 454 C CA . ARG A 1 61 ? -21.031 43.312 32.281 1 19.7 61 ARG A CA 1
ATOM 455 C C . ARG A 1 61 ? -21.234 42.125 31.328 1 19.7 61 ARG A C 1
ATOM 457 O O . ARG A 1 61 ? -21.594 42.312 30.172 1 19.7 61 ARG A O 1
ATOM 464 N N . LEU A 1 62 ? -20.719 40.906 31.594 1 19.88 62 LEU A N 1
ATOM 465 C CA . LEU A 1 62 ? -20.656 39.531 31.078 1 19.88 62 LEU A CA 1
ATOM 466 C C . LEU A 1 62 ? -22.047 38.938 30.969 1 19.88 62 LEU A C 1
ATOM 468 O O . LEU A 1 62 ? -22.719 38.719 31.969 1 19.88 62 LEU A O 1
ATOM 472 N N . GLY A 1 63 ? -22.922 39.406 30.062 1 19.39 63 GLY A N 1
ATOM 473 C CA . GLY A 1 63 ? -24.281 38.906 29.953 1 19.39 63 GLY A CA 1
ATOM 474 C C . GLY A 1 63 ? -24.344 37.406 29.859 1 19.39 63 GLY A C 1
ATOM 475 O O . GLY A 1 63 ? -23.422 36.75 29.312 1 19.39 63 GLY A O 1
ATOM 476 N N . ALA A 1 64 ? -25.172 36.656 30.703 1 21.41 64 ALA A N 1
ATOM 477 C CA . ALA A 1 64 ? -25.531 35.281 31.047 1 21.41 64 ALA A CA 1
ATOM 478 C C . ALA A 1 64 ? -26.109 34.531 29.828 1 21.41 64 ALA A C 1
ATOM 480 O O . ALA A 1 64 ? -27.078 35 29.234 1 21.41 64 ALA A O 1
ATOM 481 N N . VAL A 1 65 ? -25.359 33.906 28.984 1 20.83 65 VAL A N 1
ATOM 482 C CA . VAL A 1 65 ? -25.781 33.094 27.859 1 20.83 65 VAL A CA 1
ATOM 483 C C . VAL A 1 65 ? -26.812 32.062 28.312 1 20.83 65 VAL A C 1
ATOM 485 O O . VAL A 1 65 ? -26.531 31.281 29.219 1 20.83 65 VAL A O 1
ATOM 488 N N . ARG A 1 66 ? -28.047 32.375 28.203 1 21.88 66 ARG A N 1
ATOM 489 C CA . ARG A 1 66 ? -29.172 31.516 28.516 1 21.88 66 ARG A CA 1
ATOM 490 C C . ARG A 1 66 ? -29 30.141 27.844 1 21.88 66 ARG A C 1
ATOM 492 O O . ARG A 1 66 ? -28.609 30.062 26.688 1 21.88 66 ARG A O 1
ATOM 499 N N . ALA A 1 67 ? -29.031 29.016 28.562 1 21.91 67 ALA A N 1
ATOM 500 C CA . ALA A 1 67 ? -29.031 27.578 28.406 1 21.91 67 ALA A CA 1
ATOM 501 C C . ALA A 1 67 ? -30.188 27.109 27.516 1 21.91 67 ALA A C 1
ATOM 503 O O . ALA A 1 67 ? -31.359 27.281 27.875 1 21.91 67 ALA A O 1
ATOM 504 N N . VAL A 1 68 ? -30.141 27.312 26.25 1 22.2 68 VAL A N 1
ATOM 505 C CA . VAL A 1 68 ? -31.234 26.828 25.391 1 22.2 68 VAL A CA 1
ATOM 506 C C . VAL A 1 68 ? -31.484 25.344 25.688 1 22.2 68 VAL A C 1
ATOM 508 O O . VAL A 1 68 ? -30.547 24.531 25.656 1 22.2 68 VAL A O 1
ATOM 511 N N . THR A 1 69 ? -32.469 25.016 26.469 1 22.83 69 THR A N 1
ATOM 512 C CA . THR A 1 69 ? -33 23.703 26.797 1 22.83 69 THR A CA 1
ATOM 513 C C . THR A 1 69 ? -33.438 22.969 25.531 1 22.83 69 THR A C 1
ATOM 515 O O . THR A 1 69 ? -34.375 23.391 24.859 1 22.83 69 THR A O 1
ATOM 518 N N . GLY A 1 70 ? -32.562 22.562 24.656 1 21.91 70 GLY A N 1
ATOM 519 C CA . GLY A 1 70 ? -32.906 21.797 23.469 1 21.91 70 GLY A CA 1
ATOM 520 C C . GLY A 1 70 ? -33.844 20.641 23.75 1 21.91 70 GLY A C 1
ATOM 521 O O . GLY A 1 70 ? -33.812 20.047 24.828 1 21.91 70 GLY A O 1
ATOM 522 N N . GLY A 1 71 ? -35 20.656 23.188 1 23.84 71 GLY A N 1
ATOM 523 C CA . GLY A 1 71 ? -36.094 19.672 23.203 1 23.84 71 GLY A CA 1
ATOM 524 C C . GLY A 1 71 ? -35.625 18.25 22.938 1 23.84 71 GLY A C 1
ATOM 525 O O . GLY A 1 71 ? -34.625 18.047 22.219 1 23.84 71 GLY A O 1
ATOM 526 N N . ASN A 1 72 ? -35.906 17.266 23.844 1 25.31 72 ASN A N 1
ATOM 527 C CA . ASN A 1 72 ? -35.719 15.836 23.984 1 25.31 72 ASN A CA 1
ATOM 528 C C . ASN A 1 72 ? -36.25 15.062 22.781 1 25.31 72 ASN A C 1
ATOM 530 O O . ASN A 1 72 ? -37.438 14.703 22.766 1 25.31 72 ASN A O 1
ATOM 534 N N . GLY A 1 73 ? -36.188 15.508 21.562 1 26.81 73 GLY A N 1
ATOM 535 C CA . GLY A 1 73 ? -36.781 14.555 20.641 1 26.81 73 GLY A CA 1
ATOM 536 C C . GLY A 1 73 ? -36.281 13.133 20.844 1 26.81 73 GLY A C 1
ATOM 537 O O . GLY A 1 73 ? -35.125 12.922 21.141 1 26.81 73 GLY A O 1
ATOM 538 N N . ASP A 1 74 ? -37.188 12.242 21.25 1 29.56 74 ASP A N 1
ATOM 539 C CA . ASP A 1 74 ? -37.094 10.812 21.516 1 29.56 74 ASP A CA 1
ATOM 540 C C . ASP A 1 74 ? -36.438 10.07 20.344 1 29.56 74 ASP A C 1
ATOM 542 O O . ASP A 1 74 ? -37.125 9.336 19.625 1 29.56 74 ASP A O 1
ATOM 546 N N . GLY A 1 75 ? -35.781 10.719 19.422 1 29.48 75 GLY A N 1
ATOM 547 C CA . GLY A 1 75 ? -35.25 9.789 18.453 1 29.48 75 GLY A CA 1
ATOM 548 C C . GLY A 1 75 ? -34.469 8.641 19.078 1 29.48 75 GLY A C 1
ATOM 549 O O . GLY A 1 75 ? -33.5 8.867 19.797 1 29.48 75 GLY A O 1
ATOM 550 N N . SER A 1 76 ? -35.188 7.535 19.359 1 29.95 76 SER A N 1
ATOM 551 C CA . SER A 1 76 ? -34.562 6.27 19.766 1 29.95 76 SER A CA 1
ATOM 552 C C . SER A 1 76 ? -33.312 5.961 18.953 1 29.95 76 SER A C 1
ATOM 554 O O . SER A 1 76 ? -33.406 5.676 17.75 1 29.95 76 SER A O 1
ATOM 556 N N . THR A 1 77 ? -32.375 6.793 19.031 1 34.78 77 THR A N 1
ATOM 557 C CA . THR A 1 77 ? -31.094 6.363 18.531 1 34.78 77 THR A CA 1
ATOM 558 C C . THR A 1 77 ? -30.812 4.914 18.922 1 34.78 77 THR A C 1
ATOM 560 O O . THR A 1 77 ? -30.891 4.559 20.109 1 34.78 77 THR A O 1
ATOM 563 N N . ASN A 1 78 ? -31.312 4.023 18.141 1 33.31 78 ASN A N 1
ATOM 564 C CA . ASN A 1 78 ? -30.859 2.652 18.344 1 33.31 78 ASN A CA 1
ATOM 565 C C . ASN A 1 78 ? -29.406 2.6 18.781 1 33.31 78 ASN A C 1
ATOM 567 O O . ASN A 1 78 ? -28.5 2.574 17.922 1 33.31 78 ASN A O 1
ATOM 571 N N . LEU A 1 79 ? -29.031 3.426 19.734 1 36.69 79 LEU A N 1
ATOM 572 C CA . LEU A 1 79 ? -27.75 3.123 20.359 1 36.69 79 LEU A CA 1
ATOM 573 C C . LEU A 1 79 ? -27.641 1.641 20.703 1 36.69 79 LEU A C 1
ATOM 575 O O . LEU A 1 79 ? -28.562 1.074 21.312 1 36.69 79 LEU A O 1
ATOM 579 N N . ALA A 1 80 ? -26.938 0.88 19.984 1 39.66 80 ALA A N 1
ATOM 580 C CA . ALA A 1 80 ? -26.719 -0.493 20.438 1 39.66 80 ALA A CA 1
ATOM 581 C C . ALA A 1 80 ? -26.672 -0.574 21.953 1 39.66 80 ALA A C 1
ATOM 583 O O . ALA A 1 80 ? -26.281 0.387 22.625 1 39.66 80 ALA A O 1
ATOM 584 N N . PRO A 1 81 ? -27.328 -1.431 22.609 1 43.12 81 PRO A N 1
ATOM 585 C CA . PRO A 1 81 ? -27.188 -1.51 24.062 1 43.12 81 PRO A CA 1
ATOM 586 C C . PRO A 1 81 ? -25.75 -1.304 24.547 1 43.12 81 PRO A C 1
ATOM 588 O O . PRO A 1 81 ? -24.812 -1.605 23.812 1 43.12 81 PRO A O 1
ATOM 591 N N . PRO A 1 82 ? -25.406 -0.373 25.453 1 50.31 82 PRO A N 1
ATOM 592 C CA . PRO A 1 82 ? -24.109 -0.062 26.047 1 50.31 82 PRO A CA 1
ATOM 593 C C . PRO A 1 82 ? -23.188 -1.277 26.125 1 50.31 82 PRO A C 1
ATOM 595 O O . PRO A 1 82 ? -21.969 -1.127 26.281 1 50.31 82 PRO A O 1
ATOM 598 N N . GLY A 1 83 ? -23.656 -2.506 25.703 1 52.19 83 GLY A N 1
ATOM 599 C CA . GLY A 1 83 ? -22.984 -3.754 26.016 1 52.19 83 GLY A CA 1
ATOM 600 C C . GLY A 1 83 ? -22.484 -4.484 24.781 1 52.19 83 GLY A C 1
ATOM 601 O O . GLY A 1 83 ? -21.922 -5.574 24.875 1 52.19 83 GLY A O 1
ATOM 602 N N . TYR A 1 84 ? -22.75 -3.988 23.641 1 64.69 84 TYR A N 1
ATOM 603 C CA . TYR A 1 84 ? -22.359 -4.871 22.547 1 64.69 84 TYR A CA 1
ATOM 604 C C . TYR A 1 84 ? -20.906 -4.641 22.156 1 64.69 84 TYR A C 1
ATOM 606 O O . TYR A 1 84 ? -20.484 -3.502 21.953 1 64.69 84 TYR A O 1
ATOM 614 N N . THR A 1 85 ? -20.016 -5.617 22.406 1 86.56 85 THR A N 1
ATOM 615 C CA . THR A 1 85 ? -18.609 -5.648 22.062 1 86.56 85 THR A CA 1
ATOM 616 C C . THR A 1 85 ? -18.391 -6.367 20.734 1 86.56 85 THR A C 1
ATOM 618 O O . THR A 1 85 ? -18.953 -7.434 20.5 1 86.56 85 THR A O 1
ATOM 621 N N . TYR A 1 86 ? -17.953 -5.625 19.797 1 94.38 86 TYR A N 1
ATOM 622 C CA . TYR A 1 86 ? -17.531 -6.25 18.547 1 94.38 86 TYR A CA 1
ATOM 623 C C . TYR A 1 86 ? -16.266 -7.078 18.734 1 94.38 86 TYR A C 1
ATOM 625 O O . TYR A 1 86 ? -15.25 -6.559 19.188 1 94.38 86 TYR A O 1
ATOM 633 N N . SER A 1 87 ? -16.422 -8.359 18.469 1 93.75 87 SER A N 1
ATOM 634 C CA . SER A 1 87 ? -15.273 -9.234 18.656 1 93.75 87 SER A CA 1
ATOM 635 C C . SER A 1 87 ? -14.555 -9.484 17.328 1 93.75 87 SER A C 1
ATOM 637 O O . SER A 1 87 ? -15.133 -10.055 16.406 1 93.75 87 SER A O 1
ATOM 639 N N . LEU A 1 88 ? -13.289 -9.141 17.266 1 94.69 88 LEU A N 1
ATOM 640 C CA . LEU A 1 88 ? -12.5 -9.359 16.062 1 94.69 88 LEU A CA 1
ATOM 641 C C . LEU A 1 88 ? -12.383 -10.844 15.742 1 94.69 88 LEU A C 1
ATOM 643 O O . LEU A 1 88 ? -12.547 -11.258 14.594 1 94.69 88 LEU A O 1
ATOM 647 N N . LYS A 1 89 ? -12.156 -11.672 16.719 1 91.38 89 LYS A N 1
ATOM 648 C CA . LYS A 1 89 ? -11.969 -13.109 16.562 1 91.38 89 LYS A CA 1
ATOM 649 C C . LYS A 1 89 ? -13.25 -13.773 16.047 1 91.38 89 LYS A C 1
ATOM 651 O O . LYS A 1 89 ? -13.211 -14.555 15.102 1 91.38 89 LYS A O 1
ATOM 656 N N . THR A 1 90 ? -14.352 -13.406 16.688 1 92.12 90 THR A N 1
ATOM 657 C CA . THR A 1 90 ? -15.625 -14.031 16.344 1 92.12 90 THR A CA 1
ATOM 658 C C . THR A 1 90 ? -16.016 -13.711 14.898 1 92.12 90 THR A C 1
ATOM 660 O O . THR A 1 90 ? -16.641 -14.523 14.227 1 92.12 90 THR A O 1
ATOM 663 N N . ASN A 1 91 ? -15.531 -12.594 14.406 1 94.44 91 ASN A N 1
ATOM 664 C CA . ASN A 1 91 ? -15.906 -12.172 13.062 1 94.44 91 ASN A CA 1
ATOM 665 C C . ASN A 1 91 ? -14.789 -12.461 12.055 1 94.44 91 ASN A C 1
ATOM 667 O O . ASN A 1 91 ? -14.82 -11.961 10.93 1 94.44 91 ASN A O 1
ATOM 671 N N . ASP A 1 92 ? -13.742 -13.102 12.469 1 94.12 92 ASP A N 1
ATOM 672 C CA . ASP A 1 92 ? -12.625 -13.539 11.641 1 94.12 92 ASP A CA 1
ATOM 673 C C . ASP A 1 92 ? -11.883 -12.344 11.039 1 94.12 92 ASP A C 1
ATOM 675 O O . ASP A 1 92 ? -11.508 -12.375 9.867 1 94.12 92 ASP A O 1
ATOM 679 N N . ILE A 1 93 ? -11.836 -11.273 11.82 1 96 93 ILE A N 1
ATOM 680 C CA . ILE A 1 93 ? -11.102 -10.094 11.383 1 96 93 ILE A CA 1
ATOM 681 C C . ILE A 1 93 ? -9.602 -10.312 11.57 1 96 93 ILE A C 1
ATOM 683 O O . ILE A 1 93 ? -9.156 -10.742 12.641 1 96 93 ILE A O 1
ATOM 687 N N . ARG A 1 94 ? -8.844 -9.977 10.523 1 94.25 94 ARG A N 1
ATOM 688 C CA . ARG A 1 94 ? -7.395 -10.141 10.562 1 94.25 94 ARG A CA 1
ATOM 689 C C . ARG A 1 94 ? -6.691 -8.805 10.359 1 94.25 94 ARG A C 1
ATOM 691 O O . ARG A 1 94 ? -5.527 -8.648 10.727 1 94.25 94 ARG A O 1
ATOM 698 N N . CYS A 1 95 ? -7.402 -7.895 9.727 1 96.88 95 CYS A N 1
ATOM 699 C CA . CYS A 1 95 ? -6.879 -6.555 9.469 1 96.88 95 CYS A CA 1
ATOM 700 C C . CYS A 1 95 ? -7.883 -5.488 9.883 1 96.88 95 CYS A C 1
ATOM 702 O O . CYS A 1 95 ? -9.086 -5.652 9.695 1 96.88 95 CYS A O 1
ATOM 704 N N . VAL A 1 96 ? -7.359 -4.418 10.43 1 98 96 VAL A N 1
ATOM 705 C CA . VAL A 1 96 ? -8.18 -3.258 10.758 1 98 96 VAL A CA 1
ATOM 706 C C . VAL A 1 96 ? -7.66 -2.031 10.008 1 98 96 VAL A C 1
ATOM 708 O O . VAL A 1 96 ? -6.461 -1.746 10.023 1 98 96 VAL A O 1
ATOM 711 N N . VAL A 1 97 ? -8.523 -1.357 9.273 1 98.81 97 VAL A N 1
ATOM 712 C CA . VAL A 1 97 ? -8.203 -0.11 8.594 1 98.81 97 VAL A CA 1
ATOM 713 C C . VAL A 1 97 ? -8.93 1.051 9.266 1 98.81 97 VAL A C 1
ATOM 715 O O . VAL A 1 97 ? -10.148 1.007 9.453 1 98.81 97 VAL A O 1
ATOM 718 N N . LEU A 1 98 ? -8.172 2.072 9.617 1 98.88 98 LEU A N 1
ATOM 719 C CA . LEU A 1 98 ? -8.734 3.152 10.414 1 98.88 98 LEU A CA 1
ATOM 720 C C . LEU A 1 98 ? -8.727 4.465 9.641 1 98.88 98 LEU A C 1
ATOM 722 O O . LEU A 1 98 ? -7.703 4.848 9.07 1 98.88 98 LEU A O 1
ATOM 726 N N . ASP A 1 99 ? -9.836 5.129 9.672 1 98.44 99 ASP A N 1
ATOM 727 C CA . ASP A 1 99 ? -9.883 6.547 9.328 1 98.44 99 ASP A CA 1
ATOM 728 C C . ASP A 1 99 ? -9.234 7.398 10.422 1 98.44 99 ASP A C 1
ATOM 730 O O . ASP A 1 99 ? -9.047 6.934 11.547 1 98.44 99 ASP A O 1
ATOM 734 N N . ILE A 1 100 ? -8.938 8.656 10.039 1 97.81 100 ILE A N 1
ATOM 735 C CA . ILE A 1 100 ? -8.289 9.539 11.008 1 97.81 100 ILE A CA 1
ATOM 736 C C . ILE A 1 100 ? -9.32 10.5 11.602 1 97.81 100 ILE A C 1
ATOM 738 O O . ILE A 1 100 ? -9.781 10.305 12.727 1 97.81 100 ILE A O 1
ATOM 742 N N . GLU A 1 101 ? -9.828 11.477 10.812 1 95.94 101 GLU A N 1
ATOM 743 C CA . GLU A 1 101 ? -10.734 12.508 11.305 1 95.94 101 GLU A CA 1
ATOM 744 C C . GLU A 1 101 ? -12.055 11.906 11.781 1 95.94 101 GLU A C 1
ATOM 746 O O . GLU A 1 101 ? -12.719 11.188 11.031 1 95.94 101 GLU A O 1
ATOM 751 N N . GLY A 1 102 ? -12.383 12.195 13.039 1 97.5 102 GLY A N 1
ATOM 752 C CA . GLY A 1 102 ? -13.656 11.75 13.586 1 97.5 102 GLY A CA 1
ATOM 753 C C . GLY A 1 102 ? -13.648 10.289 13.992 1 97.5 102 GLY A C 1
ATOM 754 O O . GLY A 1 102 ? -14.664 9.758 14.438 1 97.5 102 GLY A O 1
ATOM 755 N N . THR A 1 103 ? -12.508 9.617 13.805 1 98.56 103 THR A N 1
ATOM 756 C CA . THR A 1 103 ? -12.383 8.195 14.133 1 98.56 103 THR A CA 1
ATOM 757 C C . THR A 1 103 ? -11.234 7.969 15.109 1 98.56 103 THR A C 1
ATOM 759 O O . THR A 1 103 ? -11.469 7.605 16.266 1 98.56 103 THR A O 1
ATOM 762 N N . THR A 1 104 ? -10.016 8.273 14.742 1 98.75 104 THR A N 1
ATOM 763 C CA . THR A 1 104 ? -8.891 8.141 15.656 1 98.75 104 THR A CA 1
ATOM 764 C C . THR A 1 104 ? -8.516 9.492 16.25 1 98.75 104 THR A C 1
ATOM 766 O O . THR A 1 104 ? -7.945 9.555 17.344 1 98.75 104 THR A O 1
ATOM 769 N N . THR A 1 105 ? -8.758 10.516 15.469 1 98.25 105 THR A N 1
ATOM 770 C CA . THR A 1 105 ? -8.367 11.883 15.789 1 98.25 105 THR A CA 1
ATOM 771 C C . THR A 1 105 ? -9.562 12.828 15.711 1 98.25 105 THR A C 1
ATOM 773 O O . THR A 1 105 ? -10.359 12.734 14.773 1 98.25 105 THR A O 1
ATOM 776 N N . PRO A 1 106 ? -9.719 13.75 16.688 1 97.19 106 PRO A N 1
ATOM 777 C CA . PRO A 1 106 ? -10.812 14.727 16.578 1 97.19 106 PRO A CA 1
ATOM 778 C C . PRO A 1 106 ? -10.734 15.547 15.297 1 97.19 106 PRO A C 1
ATOM 780 O O . PRO A 1 106 ? -9.641 15.961 14.883 1 97.19 106 PRO A O 1
ATOM 783 N N . ILE A 1 107 ? -11.828 15.789 14.672 1 94.5 107 ILE A N 1
ATOM 784 C CA . ILE A 1 107 ? -11.906 16.609 13.469 1 94.5 107 ILE A CA 1
ATOM 785 C C . ILE A 1 107 ? -11.297 17.984 13.742 1 94.5 107 ILE A C 1
ATOM 787 O O . ILE A 1 107 ? -10.609 18.547 12.891 1 94.5 107 ILE A O 1
ATOM 791 N N . SER A 1 108 ? -11.5 18.516 14.969 1 94.44 108 SER A N 1
ATOM 792 C CA . SER A 1 108 ? -11.047 19.844 15.344 1 94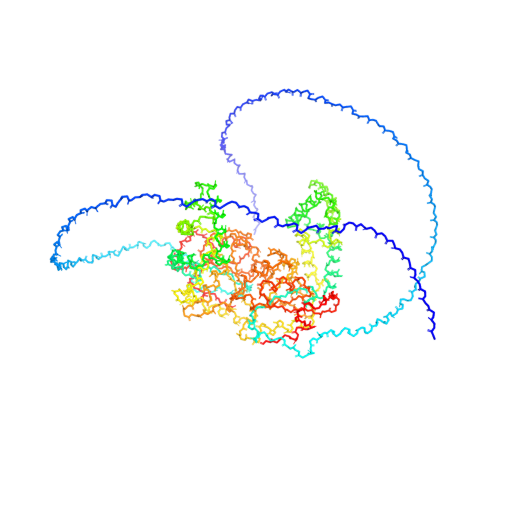.44 108 SER A CA 1
ATOM 793 C C . SER A 1 108 ? -9.523 19.938 15.344 1 94.44 108 SER A C 1
ATOM 795 O O . SER A 1 108 ? -8.961 21.016 15.141 1 94.44 108 SER A O 1
ATOM 797 N N . PHE A 1 109 ? -8.844 18.906 15.609 1 96.06 109 PHE A N 1
ATOM 798 C CA . PHE A 1 109 ? -7.387 18.938 15.547 1 96.06 109 PHE A CA 1
ATOM 799 C C . PHE A 1 109 ? -6.914 19.281 14.141 1 96.06 109 PHE A C 1
ATOM 801 O O . PHE A 1 109 ? -5.988 20.078 13.961 1 96.06 109 PHE A O 1
ATOM 808 N N . VAL A 1 110 ? -7.504 18.641 13.156 1 91.62 110 VAL A N 1
ATOM 809 C CA . VAL A 1 110 ? -7.113 18.859 11.773 1 91.62 110 VAL A CA 1
ATOM 810 C C . VAL A 1 110 ? -7.523 20.266 11.328 1 91.62 110 VAL A C 1
ATOM 812 O O . VAL A 1 110 ? -6.707 21.016 10.781 1 91.62 110 VAL A O 1
ATOM 815 N N . THR A 1 111 ? -8.711 20.703 11.68 1 89.81 111 THR A N 1
ATOM 816 C CA . THR A 1 111 ? -9.258 21.953 11.164 1 89.81 111 THR A CA 1
ATOM 817 C C . THR A 1 111 ? -8.75 23.141 11.969 1 89.81 111 THR A C 1
ATOM 819 O O . THR A 1 111 ? -8.547 24.219 11.422 1 89.81 111 THR A O 1
ATOM 822 N N . ASP A 1 112 ? -8.484 22.906 13.25 1 94.06 112 ASP A N 1
ATOM 823 C CA . ASP A 1 112 ? -8.203 24.047 14.109 1 94.06 112 ASP A CA 1
ATOM 824 C C . ASP A 1 112 ? -6.723 24.125 14.461 1 94.06 112 ASP A C 1
ATOM 826 O O . ASP A 1 112 ? -6.254 25.125 15.008 1 94.06 112 ASP A O 1
ATOM 830 N N . VAL A 1 113 ? -6.047 23.094 14.125 1 95.56 113 VAL A N 1
ATOM 831 C CA . VAL A 1 113 ? -4.633 23.109 14.477 1 95.56 113 VAL A CA 1
ATOM 832 C C . VAL A 1 113 ? -3.779 22.922 13.227 1 95.56 113 VAL A C 1
ATOM 834 O O . VAL A 1 113 ? -3.002 23.812 12.867 1 95.56 113 VAL A O 1
ATOM 837 N N . LEU A 1 114 ? -3.951 21.828 12.492 1 95 114 LEU A N 1
ATOM 838 C CA . LEU A 1 114 ? -3.07 21.5 11.375 1 95 114 LEU A CA 1
ATOM 839 C C . LEU A 1 114 ? -3.211 22.516 10.25 1 95 114 LEU A C 1
ATOM 841 O O . LEU A 1 114 ? -2.219 23.109 9.812 1 95 114 LEU A O 1
ATOM 845 N N . PHE A 1 115 ? -4.43 22.781 9.844 1 93.56 115 PHE A N 1
ATOM 846 C CA . PHE A 1 115 ? -4.633 23.672 8.703 1 93.56 115 PHE A CA 1
ATOM 847 C C . PHE A 1 115 ? -4.211 25.094 9.047 1 93.56 115 PHE A C 1
ATOM 849 O O . PHE A 1 115 ? -3.445 25.719 8.305 1 93.56 115 PHE A O 1
ATOM 856 N N . PRO A 1 116 ? -4.637 25.609 10.203 1 95.62 116 PRO A N 1
ATOM 857 C CA . PRO A 1 116 ? -4.176 26.969 10.562 1 95.62 116 PRO A CA 1
ATOM 858 C C . PRO A 1 116 ? -2.66 27.047 10.703 1 95.62 116 PRO A C 1
ATOM 860 O O . PRO A 1 116 ? -2.064 28.078 10.375 1 95.62 116 PRO A O 1
ATOM 863 N N . TYR A 1 117 ? -2.047 26.031 11.188 1 97.06 117 TYR A N 1
ATOM 864 C CA . TYR A 1 117 ? -0.591 26.047 11.289 1 97.06 117 TYR A CA 1
ATOM 865 C C . TYR A 1 117 ? 0.048 26.172 9.914 1 97.06 117 TYR A C 1
ATOM 867 O O . TYR A 1 117 ? 0.982 26.969 9.727 1 97.06 117 TYR A O 1
ATOM 875 N N . ALA A 1 118 ? -0.417 25.375 8.977 1 96.44 118 ALA A N 1
ATOM 876 C CA . ALA A 1 118 ? 0.102 25.469 7.613 1 96.44 118 ALA A CA 1
ATOM 877 C C . ALA A 1 118 ? -0.113 26.859 7.027 1 96.44 118 ALA A C 1
ATOM 879 O O . ALA A 1 118 ? 0.787 27.422 6.398 1 96.44 118 ALA A O 1
ATOM 880 N N . ARG A 1 119 ? -1.27 27.391 7.254 1 95.75 119 ARG A N 1
ATOM 881 C CA . ARG A 1 119 ? -1.608 28.719 6.758 1 95.75 119 ARG A CA 1
ATOM 882 C C . ARG A 1 119 ? -0.68 29.781 7.344 1 95.75 119 ARG A C 1
ATOM 884 O O . ARG A 1 119 ? -0.169 30.641 6.617 1 95.75 119 ARG A O 1
ATOM 891 N N . LYS A 1 120 ? -0.458 29.703 8.586 1 96.69 120 LYS A N 1
ATOM 892 C CA . LYS A 1 120 ? 0.338 30.688 9.312 1 96.69 120 LYS A CA 1
ATOM 893 C C . LYS A 1 120 ? 1.809 30.609 8.914 1 96.69 120 LYS A C 1
ATOM 895 O O . LYS A 1 120 ? 2.508 31.625 8.891 1 96.69 120 LYS A O 1
ATOM 900 N N . ASN A 1 121 ? 2.268 29.422 8.523 1 97.75 121 ASN A N 1
ATOM 901 C CA . ASN A 1 121 ? 3.707 29.219 8.398 1 97.75 121 ASN A CA 1
ATOM 902 C C . ASN A 1 121 ? 4.121 29.047 6.941 1 97.75 121 ASN A C 1
ATOM 904 O O . ASN A 1 121 ? 5.305 28.875 6.645 1 97.75 121 ASN A O 1
ATOM 908 N N . VAL A 1 122 ? 3.23 29.109 6.02 1 98.06 122 VAL A N 1
ATOM 909 C CA . VAL A 1 122 ? 3.533 28.828 4.621 1 98.06 122 VAL A CA 1
ATOM 910 C C . VAL A 1 122 ? 4.535 29.859 4.094 1 98.06 122 VAL A C 1
ATOM 912 O O . VAL A 1 122 ? 5.492 29.5 3.404 1 98.06 122 VAL A O 1
ATOM 915 N N . ARG A 1 123 ? 4.379 31.172 4.383 1 97.75 123 ARG A N 1
ATOM 916 C CA . ARG A 1 123 ? 5.301 32.188 3.895 1 97.75 123 ARG A CA 1
ATOM 917 C C . ARG A 1 123 ? 6.711 31.953 4.418 1 97.75 123 ARG A C 1
ATOM 919 O O . ARG A 1 123 ? 7.676 31.969 3.65 1 97.75 123 ARG A O 1
ATOM 926 N N . GLU A 1 124 ? 6.754 31.781 5.707 1 97.5 124 GLU A N 1
ATOM 927 C CA . GLU A 1 124 ? 8.055 31.562 6.32 1 97.5 124 GLU A CA 1
ATOM 928 C C . GLU A 1 124 ? 8.734 30.328 5.734 1 97.5 124 GLU A C 1
ATOM 930 O O . GLU A 1 124 ? 9.938 30.344 5.441 1 97.5 124 GLU A O 1
ATOM 935 N N . HIS A 1 125 ? 8 29.25 5.586 1 97.62 125 HIS A N 1
ATOM 936 C CA . HIS A 1 125 ? 8.562 28.016 5.027 1 97.62 125 HIS A CA 1
ATOM 937 C C . HIS A 1 125 ? 9.102 28.25 3.621 1 97.62 125 HIS A C 1
ATOM 939 O O . HIS A 1 125 ? 10.234 27.859 3.318 1 97.62 125 HIS A O 1
ATOM 945 N N . LEU A 1 126 ? 8.297 28.875 2.811 1 97.88 126 LEU A N 1
ATOM 946 C CA . LEU A 1 126 ? 8.703 29.125 1.43 1 97.88 126 LEU A CA 1
ATOM 947 C C . LEU A 1 126 ? 9.922 30.031 1.374 1 97.88 126 LEU A C 1
ATOM 949 O O . LEU A 1 126 ? 10.844 29.797 0.586 1 97.88 126 LEU A O 1
ATOM 953 N N . THR A 1 127 ? 9.93 31.031 2.201 1 97.62 127 THR A N 1
ATOM 954 C CA . THR A 1 127 ? 11.031 31.984 2.219 1 97.62 127 THR A CA 1
ATOM 955 C C . THR A 1 127 ? 12.336 31.312 2.646 1 97.62 127 THR A C 1
ATOM 957 O O . THR A 1 127 ? 13.367 31.484 2.006 1 97.62 127 THR A O 1
ATOM 960 N N . GLU A 1 128 ? 12.234 30.516 3.658 1 97 128 GLU A N 1
ATOM 961 C CA . GLU A 1 128 ? 13.422 29.891 4.238 1 97 128 GLU A CA 1
ATOM 962 C C . GLU A 1 128 ? 13.961 28.781 3.35 1 97 128 GLU A C 1
ATOM 964 O O . GLU A 1 128 ? 15.164 28.5 3.35 1 97 128 GLU A O 1
ATOM 9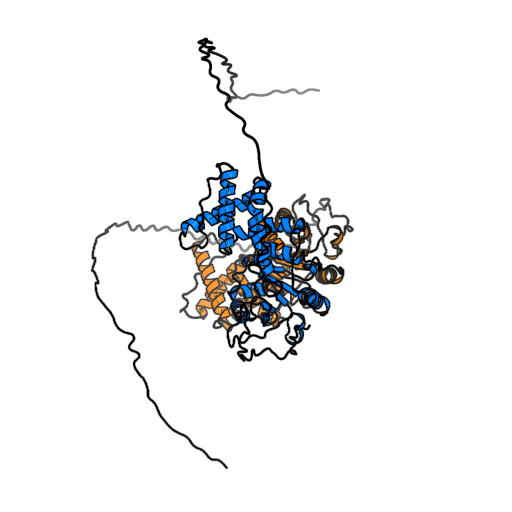69 N N . THR A 1 129 ? 13.094 28.172 2.607 1 96.56 129 THR A N 1
ATOM 970 C CA . THR A 1 129 ? 13.523 26.969 1.903 1 96.56 129 THR A CA 1
ATOM 971 C C . THR A 1 129 ? 13.422 27.172 0.393 1 96.56 129 THR A C 1
ATOM 973 O O . THR A 1 129 ? 13.594 26.219 -0.372 1 96.56 129 THR A O 1
ATOM 976 N N . TYR A 1 130 ? 13.258 28.312 -0.092 1 96.69 130 TYR A N 1
ATOM 977 C CA . TYR A 1 130 ? 12.922 28.625 -1.477 1 96.69 130 TYR A CA 1
ATOM 978 C C . TYR A 1 130 ? 13.922 27.984 -2.438 1 96.69 130 TYR A C 1
ATOM 980 O O . TYR A 1 130 ? 13.539 27.484 -3.5 1 96.69 130 TYR A O 1
ATOM 988 N N . HIS A 1 131 ? 15.141 27.875 -2.096 1 95.44 131 HIS A N 1
ATOM 989 C CA . HIS A 1 131 ? 16.172 27.5 -3.053 1 95.44 131 HIS A CA 1
ATOM 990 C C . HIS A 1 131 ? 16.516 26.016 -2.93 1 95.44 131 HIS A C 1
ATOM 992 O O . HIS A 1 131 ? 17.328 25.5 -3.699 1 95.44 131 HIS A O 1
ATOM 998 N N . THR A 1 132 ? 15.891 25.375 -1.991 1 95.12 132 THR A N 1
ATOM 999 C CA . THR A 1 132 ? 16.141 23.938 -1.889 1 95.12 132 THR A CA 1
ATOM 1000 C C . THR A 1 132 ? 15.461 23.188 -3.031 1 95.12 132 THR A C 1
ATOM 1002 O O . THR A 1 132 ? 14.383 23.578 -3.482 1 95.12 132 THR A O 1
ATOM 1005 N N . PRO A 1 133 ? 16.078 22.156 -3.473 1 94 133 PRO A N 1
ATOM 1006 C CA . PRO A 1 133 ? 15.461 21.359 -4.539 1 94 133 PRO A CA 1
ATOM 1007 C C . PRO A 1 133 ? 14.062 20.875 -4.172 1 94 133 PRO A C 1
ATOM 1009 O O . PRO A 1 133 ? 13.172 20.844 -5.023 1 94 133 PRO A O 1
ATOM 1012 N N . GLN A 1 134 ? 13.891 20.484 -2.98 1 90.94 134 GLN A N 1
ATOM 1013 C CA . GLN A 1 134 ? 12.602 19.984 -2.527 1 90.94 134 GLN A CA 1
ATOM 1014 C C . GLN A 1 134 ? 11.523 21.062 -2.646 1 90.94 134 GLN A C 1
ATOM 1016 O O . GLN A 1 134 ? 10.445 20.812 -3.195 1 90.94 134 GLN A O 1
ATOM 1021 N N . THR A 1 135 ? 11.82 22.234 -2.15 1 95.56 135 THR A N 1
ATOM 1022 C CA . THR A 1 135 ? 10.836 23.312 -2.203 1 95.56 135 THR A CA 1
ATOM 1023 C C . THR A 1 135 ? 10.578 23.734 -3.646 1 95.56 135 THR A C 1
ATOM 1025 O O . THR A 1 135 ? 9.445 24.031 -4.016 1 95.56 135 THR A O 1
ATOM 1028 N N . GLN A 1 136 ? 11.602 23.719 -4.43 1 95.12 136 GLN A N 1
ATOM 1029 C CA . GLN A 1 136 ? 11.422 24.062 -5.836 1 95.12 136 GLN A CA 1
ATOM 1030 C C . GLN A 1 136 ? 10.508 23.062 -6.535 1 95.12 136 GLN A C 1
ATOM 1032 O O . GLN A 1 136 ? 9.688 23.438 -7.375 1 95.12 136 GLN A O 1
ATOM 1037 N N . ALA A 1 137 ? 10.664 21.875 -6.172 1 93.69 137 ALA A N 1
ATOM 1038 C CA . ALA A 1 137 ? 9.773 20.844 -6.723 1 93.69 137 ALA A CA 1
ATOM 1039 C C . ALA A 1 137 ? 8.336 21.078 -6.27 1 93.69 137 ALA A C 1
ATOM 1041 O O . ALA A 1 137 ? 7.402 20.922 -7.059 1 93.69 137 ALA A O 1
ATOM 1042 N N . ASP A 1 138 ? 8.133 21.391 -5.039 1 94.88 138 ASP A N 1
ATOM 1043 C CA . ASP A 1 138 ? 6.805 21.703 -4.516 1 94.88 138 ASP A CA 1
ATOM 1044 C C . ASP A 1 138 ? 6.184 22.891 -5.246 1 94.88 138 ASP A C 1
ATOM 1046 O O . ASP A 1 138 ? 4.992 22.875 -5.559 1 94.88 138 ASP A O 1
ATOM 1050 N N . ILE A 1 139 ? 7.008 23.844 -5.512 1 95.94 139 ILE A N 1
ATOM 1051 C CA . ILE A 1 139 ? 6.547 25.047 -6.207 1 95.94 139 ILE A CA 1
ATOM 1052 C C . ILE A 1 139 ? 6.121 24.688 -7.629 1 95.94 139 ILE A C 1
ATOM 1054 O O . ILE A 1 139 ? 5.102 25.172 -8.117 1 95.94 139 ILE A O 1
ATOM 1058 N N . ALA A 1 140 ? 6.887 23.875 -8.219 1 95.94 140 ALA A N 1
ATOM 1059 C CA . ALA A 1 140 ? 6.547 23.438 -9.57 1 95.94 140 ALA A CA 1
ATOM 1060 C C . ALA A 1 140 ? 5.195 22.734 -9.602 1 95.94 140 ALA A C 1
ATOM 1062 O O . ALA A 1 140 ? 4.383 22.953 -10.5 1 95.94 140 ALA A O 1
ATOM 1063 N N . LEU A 1 141 ? 4.984 21.906 -8.656 1 94.25 141 LEU A N 1
ATOM 1064 C CA . LEU A 1 141 ? 3.709 21.203 -8.562 1 94.25 141 LEU A CA 1
ATOM 1065 C C . LEU A 1 141 ? 2.564 22.172 -8.32 1 94.25 141 LEU A C 1
ATOM 1067 O O . LEU A 1 141 ? 1.493 22.047 -8.914 1 94.25 141 LEU A O 1
ATOM 1071 N N . LEU A 1 142 ? 2.783 23.125 -7.477 1 95.81 142 LEU A N 1
ATOM 1072 C CA . LEU A 1 142 ? 1.768 24.125 -7.184 1 95.81 142 LEU A CA 1
ATOM 1073 C C . LEU A 1 142 ? 1.463 24.969 -8.414 1 95.81 142 LEU A C 1
ATOM 1075 O O . LEU A 1 142 ? 0.302 25.297 -8.68 1 95.81 142 LEU A O 1
ATOM 1079 N N . ARG A 1 143 ? 2.516 25.312 -9.109 1 95.88 143 ARG A N 1
ATOM 1080 C CA . ARG A 1 143 ? 2.336 26.078 -10.336 1 95.88 143 ARG A CA 1
ATOM 1081 C C . ARG A 1 143 ? 1.475 25.312 -11.336 1 95.88 143 ARG A C 1
ATOM 1083 O O . ARG A 1 143 ? 0.562 25.875 -11.938 1 95.88 143 ARG A O 1
ATOM 1090 N N . ALA A 1 144 ? 1.78 24.094 -11.492 1 95.06 144 ALA A N 1
ATOM 1091 C CA . ALA A 1 144 ? 0.996 23.266 -12.398 1 95.06 144 ALA A CA 1
ATOM 1092 C C . ALA A 1 144 ? -0.466 23.203 -11.969 1 95.06 144 ALA A C 1
ATOM 1094 O O . ALA A 1 144 ? -1.371 23.297 -12.797 1 95.06 144 ALA A O 1
ATOM 1095 N N . GLN A 1 145 ? -0.678 23.031 -10.68 1 93.69 145 GLN A N 1
ATOM 1096 C CA . GLN A 1 145 ? -2.035 22.969 -10.141 1 93.69 145 GLN A CA 1
ATOM 1097 C C . GLN A 1 145 ? -2.773 24.281 -10.375 1 93.69 145 GLN A C 1
ATOM 1099 O O . GLN A 1 145 ? -3.936 24.281 -10.789 1 93.69 145 GLN A O 1
ATOM 1104 N N . VAL A 1 146 ? -2.098 25.359 -10.141 1 93.5 146 VAL A N 1
ATOM 1105 C CA . VAL A 1 146 ? -2.689 26.688 -10.312 1 93.5 146 VAL A CA 1
ATOM 1106 C C . VAL A 1 146 ? -3.047 26.906 -11.781 1 93.5 146 VAL A C 1
ATOM 1108 O O . VAL A 1 146 ? -4.121 27.422 -12.094 1 93.5 146 VAL A O 1
ATOM 1111 N N . ASP A 1 147 ? -2.156 26.5 -12.641 1 93.25 147 ASP A N 1
ATOM 1112 C CA . ASP A 1 147 ? -2.412 26.625 -14.07 1 93.25 147 ASP A CA 1
ATOM 1113 C C . ASP A 1 147 ? -3.654 25.828 -14.477 1 93.25 147 ASP A C 1
ATOM 1115 O O . ASP A 1 147 ? -4.48 26.328 -15.25 1 93.25 147 ASP A O 1
ATOM 1119 N N . GLN A 1 148 ? -3.73 24.688 -13.992 1 92.19 148 GLN A N 1
ATOM 1120 C CA . GLN A 1 148 ? -4.898 23.859 -14.273 1 92.19 148 GLN A CA 1
ATOM 1121 C C . GLN A 1 148 ? -6.172 24.5 -13.734 1 92.19 148 GLN A C 1
ATOM 1123 O O . GLN A 1 148 ? -7.211 24.469 -14.398 1 92.19 148 GLN A O 1
ATOM 1128 N N . ASP A 1 149 ? -6.102 24.984 -12.562 1 90.62 149 ASP A N 1
ATOM 1129 C CA . ASP A 1 149 ? -7.258 25.609 -11.93 1 90.62 149 ASP A CA 1
ATOM 1130 C C . ASP A 1 149 ? -7.715 26.828 -12.711 1 90.62 149 ASP A C 1
ATOM 1132 O O . ASP A 1 149 ? -8.914 27.094 -12.82 1 90.62 149 ASP A O 1
ATOM 1136 N N . LEU A 1 150 ? -6.781 27.594 -13.211 1 89.88 150 LEU A N 1
ATOM 1137 C CA . LEU A 1 150 ? -7.09 28.797 -13.984 1 89.88 150 LEU A CA 1
ATOM 1138 C C . LEU A 1 150 ? -7.781 28.438 -15.297 1 89.88 150 LEU A C 1
ATOM 1140 O O . LEU A 1 150 ? -8.625 29.188 -15.789 1 89.88 150 LEU A O 1
ATOM 1144 N N . LEU A 1 151 ? -7.398 27.312 -15.789 1 88.88 151 LEU A N 1
ATOM 1145 C CA . LEU A 1 151 ? -8.039 26.844 -17.016 1 88.88 151 LEU A CA 1
ATOM 1146 C C . LEU A 1 151 ? -9.492 26.453 -16.766 1 88.88 151 LEU A C 1
ATOM 1148 O O . LEU A 1 151 ? -10.352 26.656 -17.609 1 88.88 151 LEU A O 1
ATOM 1152 N N . LEU A 1 152 ? -9.688 25.938 -15.617 1 84.94 152 LEU A N 1
ATOM 1153 C CA . LEU A 1 152 ? -11.031 25.484 -15.273 1 84.94 152 LEU A CA 1
ATOM 1154 C C . LEU A 1 152 ? -11.875 26.641 -14.734 1 84.94 152 LEU A C 1
ATOM 1156 O O . LEU A 1 152 ? -13.102 26.531 -14.656 1 84.94 152 LEU A O 1
ATOM 1160 N N . ALA A 1 153 ? -11.297 27.734 -14.406 1 72.5 153 ALA A N 1
ATOM 1161 C CA . ALA A 1 153 ? -11.906 29.016 -14.07 1 72.5 153 ALA A CA 1
ATOM 1162 C C . ALA A 1 153 ? -12.922 28.859 -12.938 1 72.5 153 ALA A C 1
ATOM 1164 O O . ALA A 1 153 ? -12.594 28.359 -11.859 1 72.5 153 ALA A O 1
ATOM 1165 N N . ASP A 1 154 ? -14.109 29.047 -13.211 1 69.81 154 ASP A N 1
ATOM 1166 C CA . ASP A 1 154 ? -15.172 29.188 -12.219 1 69.81 154 ASP A CA 1
ATOM 1167 C C . ASP A 1 154 ? -15.562 27.812 -11.656 1 69.81 154 ASP A C 1
ATOM 1169 O O . ASP A 1 154 ? -16.297 27.734 -10.672 1 69.81 154 ASP A O 1
ATOM 1173 N N . GLN A 1 155 ? -14.961 26.906 -12.109 1 74.31 155 GLN A N 1
ATOM 1174 C CA . GLN A 1 155 ? -15.352 25.578 -11.672 1 74.31 155 GLN A CA 1
ATOM 1175 C C . GLN A 1 155 ? -14.523 25.109 -10.484 1 74.31 155 GLN A C 1
ATOM 1177 O O . GLN A 1 155 ? -14.812 24.078 -9.875 1 74.31 155 GLN A O 1
ATOM 1182 N N . VAL A 1 156 ? -13.578 25.875 -10.133 1 79.38 156 VAL A N 1
ATOM 1183 C CA . VAL A 1 156 ? -12.688 25.453 -9.055 1 79.38 156 VAL A CA 1
ATOM 1184 C C . VAL A 1 156 ? -12.852 26.375 -7.855 1 79.38 156 VAL A C 1
ATOM 1186 O O . VAL A 1 156 ? -12.617 27.578 -7.961 1 79.38 156 VAL A O 1
ATOM 1189 N N . PRO A 1 157 ? -13.359 25.766 -6.738 1 76.19 157 PRO A N 1
ATOM 1190 C CA . PRO A 1 157 ? -13.414 26.594 -5.531 1 76.19 157 PRO A CA 1
ATOM 1191 C C . PRO A 1 157 ? -12.039 27.094 -5.09 1 76.19 157 PRO A C 1
ATOM 1193 O O . PRO A 1 157 ? -11.055 26.359 -5.203 1 76.19 157 PRO A O 1
ATOM 1196 N N . GLY A 1 158 ? -12.016 28.359 -4.566 1 69.81 158 GLY A N 1
ATOM 1197 C CA . GLY A 1 158 ? -10.758 28.938 -4.121 1 69.81 158 GLY A CA 1
ATOM 1198 C C . GLY A 1 158 ? -9.938 29.516 -5.254 1 69.81 158 GLY A C 1
ATOM 1199 O O . GLY A 1 158 ? -9.227 28.797 -5.949 1 69.81 158 GLY A O 1
ATOM 1200 N N . ALA A 1 159 ? -10.336 30.656 -5.746 1 64.62 159 ALA A N 1
ATOM 1201 C CA . ALA A 1 159 ? -9.82 31.422 -6.875 1 64.62 159 ALA A CA 1
ATOM 1202 C C . ALA A 1 159 ? -8.297 31.312 -6.961 1 64.62 159 ALA A C 1
ATOM 1204 O O . ALA A 1 159 ? -7.605 31.453 -5.949 1 64.62 159 ALA A O 1
ATOM 1205 N N . ALA A 1 160 ? -7.785 30.812 -8.125 1 75.25 160 ALA A N 1
ATOM 1206 C CA . ALA A 1 160 ? -6.344 30.766 -8.367 1 75.25 160 ALA A CA 1
ATOM 1207 C C . ALA A 1 160 ? -5.828 32.094 -8.891 1 75.25 160 ALA A C 1
ATOM 1209 O O . ALA A 1 160 ? -6.523 32.781 -9.648 1 75.25 160 ALA A O 1
ATOM 1210 N N . VAL A 1 161 ? -4.828 32.719 -8.266 1 86.12 161 VAL A N 1
ATOM 1211 C CA . VAL A 1 161 ? -4.082 33.844 -8.805 1 86.12 161 VAL A CA 1
ATOM 1212 C C . VAL A 1 161 ? -2.898 33.344 -9.633 1 86.12 161 VAL A C 1
ATOM 1214 O O . VAL A 1 161 ? -2.16 32.469 -9.188 1 86.12 161 VAL A O 1
ATOM 1217 N N . PRO A 1 162 ? -2.824 33.844 -10.812 1 92.19 162 PRO A N 1
ATOM 1218 C CA . PRO A 1 162 ? -1.684 33.406 -11.625 1 92.19 162 PRO A CA 1
ATOM 1219 C C . PRO A 1 162 ? -0.345 33.656 -10.922 1 92.19 162 PRO A C 1
ATOM 1221 O O . PRO A 1 162 ? -0.162 34.656 -10.242 1 92.19 162 PRO A O 1
ATOM 1224 N N . LEU A 1 163 ? 0.487 32.719 -11.125 1 94.88 163 LEU A N 1
ATOM 1225 C CA . LEU A 1 163 ? 1.832 32.844 -10.586 1 94.88 163 LEU A CA 1
ATOM 1226 C C . LEU A 1 163 ? 2.734 33.594 -11.555 1 94.88 163 LEU A C 1
ATOM 1228 O O . LEU A 1 163 ? 2.654 33.406 -12.766 1 94.88 163 LEU A O 1
ATOM 1232 N N . PRO A 1 164 ? 3.568 34.5 -11.008 1 95.44 164 PRO A N 1
ATOM 1233 C CA . PRO A 1 164 ? 4.562 35.125 -11.883 1 95.44 164 PRO A CA 1
ATOM 1234 C C . PRO A 1 164 ? 5.504 34.094 -12.523 1 95.44 164 PRO A C 1
ATOM 1236 O O . PRO A 1 164 ? 5.66 33 -12.016 1 95.44 164 PRO A O 1
ATOM 1239 N N . PRO A 1 165 ? 6.066 34.5 -13.688 1 93.69 165 PRO A N 1
ATOM 1240 C CA . PRO A 1 165 ? 7.031 33.594 -14.312 1 93.69 165 PRO A CA 1
ATOM 1241 C C . PRO A 1 165 ? 8.188 33.219 -13.375 1 93.69 165 PRO A C 1
ATOM 1243 O O . PRO A 1 165 ? 8.477 33.969 -12.438 1 93.69 165 PRO A O 1
ATOM 1246 N N . PRO A 1 166 ? 8.797 32.156 -13.648 1 91.38 166 PRO A N 1
ATOM 1247 C CA . PRO A 1 166 ? 9.836 31.641 -12.75 1 91.38 166 PRO A CA 1
ATOM 1248 C C . PRO A 1 166 ? 11.023 32.594 -12.625 1 91.38 166 PRO A C 1
ATOM 1250 O O . PRO A 1 166 ? 11.758 32.562 -11.633 1 91.38 166 PRO A O 1
ATOM 1253 N N . ASP A 1 167 ? 11.227 33.438 -13.57 1 91.5 167 ASP A N 1
ATOM 1254 C CA . ASP A 1 167 ? 12.375 34.312 -13.555 1 91.5 167 ASP A CA 1
ATOM 1255 C C . ASP A 1 167 ? 12.039 35.625 -12.836 1 91.5 167 ASP A C 1
ATOM 1257 O O . ASP A 1 167 ? 12.875 36.531 -12.758 1 91.5 167 ASP A O 1
ATOM 1261 N N . SER A 1 168 ? 10.891 35.781 -12.281 1 94.62 168 SER A N 1
ATOM 1262 C CA . SER A 1 168 ? 10.477 36.969 -11.516 1 94.62 168 SER A CA 1
ATOM 1263 C C . SER A 1 168 ? 11.203 37.031 -10.172 1 94.62 168 SER A C 1
ATOM 1265 O O . SER A 1 168 ? 11.914 36.062 -9.797 1 94.62 168 SER A O 1
ATOM 1267 N N . ALA A 1 169 ? 10.984 38.188 -9.523 1 95.25 169 ALA A N 1
ATOM 1268 C CA . ALA A 1 169 ? 11.555 38.344 -8.188 1 95.25 169 ALA A CA 1
ATOM 1269 C C . ALA A 1 169 ? 10.969 37.312 -7.215 1 95.25 169 ALA A C 1
ATOM 1271 O O . ALA A 1 169 ? 9.758 37.062 -7.23 1 95.25 169 ALA A O 1
ATOM 1272 N N . VAL A 1 170 ? 11.812 36.781 -6.359 1 96.31 170 VAL A N 1
ATOM 1273 C CA . VAL A 1 170 ? 11.445 35.719 -5.441 1 96.31 170 VAL A CA 1
ATOM 1274 C C . VAL A 1 170 ? 10.289 36.156 -4.551 1 96.31 170 VAL A C 1
ATOM 1276 O O . VAL A 1 170 ? 9.344 35.406 -4.324 1 96.31 170 VAL A O 1
ATOM 1279 N N . ASP A 1 171 ? 10.336 37.312 -4.066 1 96.25 171 ASP A N 1
ATOM 1280 C CA . ASP A 1 171 ? 9.305 37.844 -3.162 1 96.25 171 ASP A CA 1
ATOM 1281 C C . ASP A 1 171 ? 7.938 37.844 -3.836 1 96.25 171 ASP A C 1
ATOM 1283 O O . ASP A 1 171 ? 6.922 37.594 -3.195 1 96.25 171 ASP A O 1
ATOM 1287 N N . GLN A 1 172 ? 7.934 38.188 -5.086 1 95.88 172 GLN A N 1
ATOM 1288 C CA . GLN A 1 172 ? 6.684 38.219 -5.836 1 95.88 172 GLN A CA 1
ATOM 1289 C C . GLN A 1 172 ? 6.113 36.812 -6.008 1 95.88 172 GLN A C 1
ATOM 1291 O O . GLN A 1 172 ? 4.898 36.625 -5.93 1 95.88 172 GLN A O 1
ATOM 1296 N N . ILE A 1 173 ? 6.977 35.938 -6.305 1 96.88 173 ILE A N 1
ATOM 1297 C CA . ILE A 1 173 ? 6.559 34.562 -6.461 1 96.88 173 ILE A CA 1
ATOM 1298 C C . ILE A 1 173 ? 5.996 34.031 -5.141 1 96.88 173 ILE A C 1
ATOM 1300 O O . ILE A 1 173 ? 4.926 33.406 -5.113 1 96.88 173 ILE A O 1
ATOM 1304 N N . ILE A 1 174 ? 6.641 34.312 -4.055 1 97.62 174 ILE A N 1
ATOM 1305 C CA . ILE A 1 174 ? 6.227 33.844 -2.74 1 97.62 174 ILE A CA 1
ATOM 1306 C C . ILE A 1 174 ? 4.879 34.438 -2.371 1 97.62 174 ILE A C 1
ATOM 1308 O O . ILE A 1 174 ? 3.996 33.75 -1.858 1 97.62 174 ILE A O 1
ATOM 1312 N N . ASP A 1 175 ? 4.719 35.719 -2.65 1 96.75 175 ASP A N 1
ATOM 1313 C CA . ASP A 1 175 ? 3.447 36.375 -2.373 1 96.75 175 ASP A CA 1
ATOM 1314 C C . ASP A 1 175 ? 2.293 35.656 -3.074 1 96.75 175 ASP A C 1
ATOM 1316 O O . ASP A 1 175 ? 1.251 35.406 -2.465 1 96.75 175 ASP A O 1
ATOM 1320 N N . ALA A 1 176 ? 2.537 35.375 -4.293 1 96.38 176 ALA A N 1
ATOM 1321 C CA . ALA A 1 176 ? 1.496 34.719 -5.086 1 96.38 176 ALA A CA 1
ATOM 1322 C C . ALA A 1 176 ? 1.24 33.312 -4.598 1 96.38 176 ALA A C 1
ATOM 1324 O O . ALA A 1 176 ? 0.094 32.844 -4.551 1 96.38 176 ALA A O 1
ATOM 1325 N N . LEU A 1 177 ? 2.303 32.594 -4.32 1 96.94 177 LEU A N 1
ATOM 1326 C CA . LEU A 1 177 ? 2.174 31.234 -3.811 1 96.94 177 LEU A CA 1
ATOM 1327 C C . LEU A 1 177 ? 1.381 31.219 -2.506 1 96.94 177 LEU A C 1
ATOM 1329 O O . LEU A 1 177 ? 0.481 30.391 -2.334 1 96.94 177 LEU A O 1
ATOM 1333 N N . VAL A 1 178 ? 1.706 32.062 -1.594 1 97.19 178 VAL A N 1
ATOM 1334 C CA . VAL A 1 178 ? 1.04 32.156 -0.298 1 97.19 178 VAL A CA 1
ATOM 1335 C C . VAL A 1 178 ? -0.448 32.438 -0.499 1 97.19 178 VAL A C 1
ATOM 1337 O O . VAL A 1 178 ? -1.295 31.781 0.109 1 97.19 178 VAL A O 1
ATOM 1340 N N . ALA A 1 179 ? -0.721 33.375 -1.362 1 95.5 179 ALA A N 1
ATOM 1341 C CA . ALA A 1 179 ? -2.115 33.688 -1.643 1 95.5 179 ALA A CA 1
ATOM 1342 C C . ALA A 1 179 ? -2.877 32.469 -2.152 1 95.5 179 ALA A C 1
ATOM 1344 O O . ALA A 1 179 ? -4.004 32.219 -1.726 1 95.5 179 ALA A O 1
ATOM 1345 N N . ASN A 1 180 ? -2.281 31.781 -3.059 1 95.62 180 ASN A N 1
ATOM 1346 C CA . ASN A 1 180 ? -2.912 30.594 -3.611 1 95.62 180 ASN A CA 1
ATOM 1347 C C . ASN A 1 180 ? -3.1 29.516 -2.551 1 95.62 180 ASN A C 1
ATOM 1349 O O . ASN A 1 180 ? -4.168 28.906 -2.459 1 95.62 180 ASN A O 1
ATOM 1353 N N . VAL A 1 181 ? -2.1 29.234 -1.801 1 95.62 181 VAL A N 1
ATOM 1354 C CA . VAL A 1 181 ? -2.135 28.203 -0.781 1 95.62 181 VAL A CA 1
ATOM 1355 C C . VAL A 1 181 ? -3.211 28.516 0.253 1 95.62 181 VAL A C 1
ATOM 1357 O O . VAL A 1 181 ? -4.004 27.656 0.625 1 95.62 181 VAL A O 1
ATOM 1360 N N . GLU A 1 182 ? -3.26 29.75 0.689 1 94.25 182 GLU A N 1
ATOM 1361 C CA . GLU A 1 182 ? -4.273 30.172 1.652 1 94.25 182 GLU A CA 1
ATOM 1362 C C . GLU A 1 182 ? -5.68 30 1.08 1 94.25 182 GLU A C 1
ATOM 1364 O O . GLU A 1 182 ? -6.586 29.531 1.77 1 94.25 182 GLU A O 1
ATOM 1369 N N . ALA A 1 183 ? -5.816 30.312 -0.137 1 92.38 183 ALA A N 1
ATOM 1370 C CA . ALA A 1 183 ? -7.117 30.172 -0.788 1 92.38 183 ALA A CA 1
ATOM 1371 C C . ALA A 1 183 ? -7.527 28.703 -0.88 1 92.3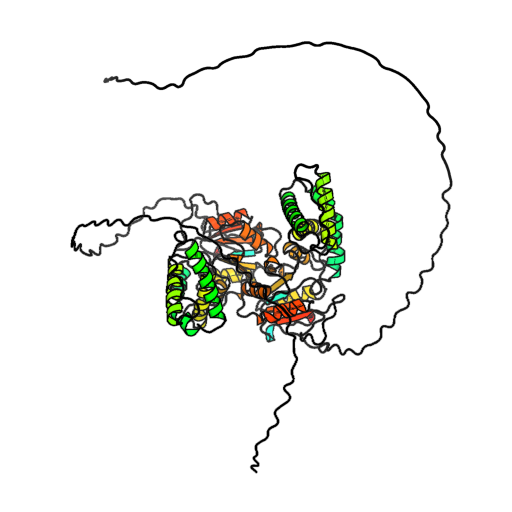8 183 ALA A C 1
ATOM 1373 O O . ALA A 1 183 ? -8.688 28.359 -0.655 1 92.38 183 ALA A O 1
ATOM 1374 N N . MET A 1 184 ? -6.57 27.906 -1.278 1 92.44 184 MET A N 1
ATOM 1375 C CA . MET A 1 184 ? -6.852 26.484 -1.371 1 92.44 184 MET A CA 1
ATOM 1376 C C . MET A 1 184 ? -7.238 25.906 -0.011 1 92.44 184 MET A C 1
ATOM 1378 O O . MET A 1 184 ? -8.156 25.094 0.086 1 92.44 184 MET A O 1
ATOM 1382 N N . ILE A 1 185 ? -6.535 26.297 1.013 1 90.88 185 ILE A N 1
ATOM 1383 C CA . ILE A 1 185 ? -6.828 25.844 2.365 1 90.88 185 ILE A CA 1
ATOM 1384 C C . ILE A 1 185 ? -8.227 26.281 2.773 1 90.88 185 ILE A C 1
ATOM 1386 O O . ILE A 1 185 ? -9.023 25.469 3.27 1 90.88 185 ILE A O 1
ATOM 1390 N N . ASP A 1 186 ? -8.578 27.516 2.51 1 88.38 186 ASP A N 1
ATOM 1391 C CA . ASP A 1 186 ? -9.875 28.078 2.875 1 88.38 186 ASP A CA 1
ATOM 1392 C C . ASP A 1 186 ? -11.008 27.344 2.166 1 88.38 186 ASP A C 1
ATOM 1394 O O . ASP A 1 186 ? -12.094 27.188 2.721 1 88.38 186 ASP A O 1
ATOM 1398 N N . ALA A 1 187 ? -10.68 26.875 1.059 1 87.94 187 ALA A N 1
ATOM 1399 C CA . ALA A 1 187 ? -11.688 26.172 0.263 1 87.94 187 ALA A CA 1
ATOM 1400 C C . ALA A 1 187 ? -11.664 24.672 0.54 1 87.94 187 ALA A C 1
ATOM 1402 O O . ALA A 1 187 ? -12.375 23.906 -0.115 1 87.94 187 ALA A O 1
ATOM 1403 N N . ASP A 1 188 ? -10.812 24.219 1.383 1 83.31 188 ASP A N 1
ATOM 1404 C CA . ASP A 1 188 ? -10.656 22.812 1.742 1 83.31 188 ASP A CA 1
ATOM 1405 C C . ASP A 1 188 ? -10.375 21.969 0.509 1 83.31 188 ASP A C 1
ATOM 1407 O O . ASP A 1 188 ? -11.031 20.938 0.29 1 83.31 188 ASP A O 1
ATOM 1411 N N . ARG A 1 189 ? -9.484 22.5 -0.34 1 87.25 189 ARG A N 1
ATOM 1412 C CA . ARG A 1 189 ? -9.086 21.75 -1.526 1 87.25 189 ARG A CA 1
ATOM 1413 C C . ARG A 1 189 ? -8.25 20.531 -1.149 1 87.25 189 ARG A C 1
ATOM 1415 O O . ARG A 1 189 ? -7.418 20.609 -0.245 1 87.25 189 ARG A O 1
ATOM 1422 N N . LYS A 1 190 ? -8.555 19.422 -1.851 1 80.31 190 LYS A N 1
ATOM 1423 C CA . LYS A 1 190 ? -7.801 18.203 -1.604 1 80.31 190 LYS A CA 1
ATOM 1424 C C . LYS A 1 190 ? -6.914 17.844 -2.797 1 80.31 190 LYS A C 1
ATOM 1426 O O . LYS A 1 190 ? -7.027 16.766 -3.365 1 80.31 190 LYS A O 1
ATOM 1431 N N . VAL A 1 191 ? -6.051 18.703 -3.125 1 87 191 VAL A N 1
ATOM 1432 C CA . VAL A 1 191 ? -5.18 18.469 -4.273 1 87 191 VAL A CA 1
ATOM 1433 C C . VAL A 1 191 ? -3.789 18.047 -3.795 1 87 191 VAL A C 1
ATOM 1435 O O . VAL A 1 191 ? -3.334 18.5 -2.74 1 87 191 VAL A O 1
ATOM 1438 N N . ALA A 1 192 ? -3.16 17.375 -4.578 1 86.44 192 ALA A N 1
ATOM 1439 C CA . ALA A 1 192 ? -1.89 16.734 -4.223 1 86.44 192 ALA A CA 1
ATOM 1440 C C . ALA A 1 192 ? -0.819 17.781 -3.939 1 86.44 192 ALA A C 1
ATOM 1442 O O . ALA A 1 192 ? -0.031 17.641 -3.002 1 86.44 192 ALA A O 1
ATOM 1443 N N . ALA A 1 193 ? -0.794 18.828 -4.766 1 92.06 193 ALA A N 1
ATOM 1444 C CA . ALA A 1 193 ? 0.235 19.859 -4.621 1 92.06 193 ALA A CA 1
ATOM 1445 C C . ALA A 1 193 ? 0.14 20.547 -3.26 1 92.06 193 ALA A C 1
ATOM 1447 O O . ALA A 1 193 ? 1.156 20.766 -2.596 1 92.06 193 ALA A O 1
ATOM 1448 N N . LEU A 1 194 ? -1.043 20.844 -2.846 1 93.81 194 LEU A N 1
ATOM 1449 C CA . LEU A 1 194 ? -1.26 21.484 -1.549 1 93.81 194 LEU A CA 1
ATOM 1450 C C . LEU A 1 194 ? -0.892 20.531 -0.412 1 93.81 194 LEU A C 1
ATOM 1452 O O . LEU A 1 194 ? -0.202 20.922 0.531 1 93.81 194 LEU A O 1
ATOM 1456 N N . LYS A 1 195 ? -1.258 19.297 -0.518 1 92.31 195 LYS A N 1
ATOM 1457 C CA . LYS A 1 195 ? -0.999 18.312 0.521 1 92.31 195 LYS A CA 1
ATOM 1458 C C . LYS A 1 195 ? 0.5 18.125 0.738 1 92.31 195 LYS A C 1
ATOM 1460 O O . LYS A 1 195 ? 0.958 18.016 1.878 1 92.31 195 LYS A O 1
ATOM 1465 N N . GLN A 1 196 ? 1.165 18.109 -0.311 1 90.75 196 GLN A N 1
ATOM 1466 C CA . GLN A 1 196 ? 2.609 17.922 -0.222 1 90.75 196 GLN A CA 1
ATOM 1467 C C . GLN A 1 196 ? 3.268 19.078 0.526 1 90.75 196 GLN A C 1
ATOM 1469 O O . GLN A 1 196 ? 4.09 18.859 1.418 1 90.75 196 GLN A O 1
ATOM 1474 N N . LEU A 1 197 ? 2.908 20.297 0.112 1 94.75 197 LEU A N 1
ATOM 1475 C CA . LEU A 1 197 ? 3.48 21.469 0.777 1 94.75 197 LEU A CA 1
ATOM 1476 C C . LEU A 1 197 ? 3.08 21.5 2.248 1 94.75 197 LEU A C 1
ATOM 1478 O O . LEU A 1 197 ? 3.91 21.781 3.115 1 94.75 197 LEU A O 1
ATOM 1482 N N . GLN A 1 198 ? 1.852 21.266 2.506 1 95.06 198 GLN A N 1
ATOM 1483 C CA . GLN A 1 198 ? 1.383 21.203 3.887 1 95.06 198 GLN A CA 1
ATOM 1484 C C . GLN A 1 198 ? 2.186 20.188 4.695 1 95.06 198 GLN A C 1
ATOM 1486 O O . GLN A 1 198 ? 2.566 20.453 5.836 1 95.06 198 GLN A O 1
ATOM 1491 N N . GLY A 1 199 ? 2.443 19.078 4.109 1 94 199 GLY A N 1
ATOM 1492 C CA . GLY A 1 199 ? 3.236 18.062 4.773 1 94 199 GLY A CA 1
ATOM 1493 C C . GLY A 1 199 ? 4.602 18.547 5.211 1 94 199 GLY A C 1
ATOM 1494 O O . GLY A 1 199 ? 5.059 18.234 6.312 1 94 199 GLY A O 1
ATOM 1495 N N . ARG A 1 200 ? 5.223 19.328 4.332 1 93.94 200 ARG A N 1
ATOM 1496 C CA . ARG A 1 200 ? 6.527 19.891 4.668 1 93.94 200 ARG A CA 1
ATOM 1497 C C . ARG A 1 200 ? 6.422 20.828 5.859 1 93.94 200 ARG A C 1
ATOM 1499 O O . ARG A 1 200 ? 7.277 20.812 6.75 1 93.94 200 ARG A O 1
ATOM 1506 N N . ILE A 1 201 ? 5.457 21.609 5.824 1 96.31 201 ILE A N 1
ATOM 1507 C CA . ILE A 1 201 ? 5.258 22.594 6.871 1 96.31 201 ILE A CA 1
ATOM 1508 C C . ILE A 1 201 ? 4.949 21.891 8.195 1 96.31 201 ILE A C 1
ATOM 1510 O O . ILE A 1 201 ? 5.5 22.25 9.234 1 96.31 201 ILE A O 1
ATOM 1514 N N . TRP A 1 202 ? 4.121 20.938 8.125 1 96.88 202 TRP A N 1
ATOM 1515 C CA . TRP A 1 202 ? 3.764 20.188 9.328 1 96.88 202 TRP A CA 1
ATOM 1516 C C . TRP A 1 202 ? 4.969 19.453 9.891 1 96.88 202 TRP A C 1
ATOM 1518 O O . TRP A 1 202 ? 5.129 19.344 11.109 1 96.88 202 TRP A O 1
ATOM 1528 N N . ARG A 1 203 ? 5.82 18.906 9.016 1 94.62 203 ARG A N 1
ATOM 1529 C CA . ARG A 1 203 ? 7.035 18.234 9.469 1 94.62 203 ARG A CA 1
ATOM 1530 C C . ARG A 1 203 ? 7.859 19.141 10.367 1 94.62 203 ARG A C 1
ATOM 1532 O O . ARG A 1 203 ? 8.32 18.719 11.438 1 94.62 203 ARG A O 1
ATOM 1539 N N . ARG A 1 204 ? 7.988 20.312 9.961 1 93.62 204 ARG A N 1
ATOM 1540 C CA . ARG A 1 204 ? 8.711 21.297 10.773 1 93.62 204 ARG A CA 1
ATOM 1541 C C . ARG A 1 204 ? 8.023 21.516 12.109 1 93.62 204 ARG A C 1
ATOM 1543 O O . ARG A 1 204 ? 8.688 21.594 13.148 1 93.62 204 ARG A O 1
ATOM 1550 N N . GLY A 1 205 ? 6.762 21.672 12.039 1 96.75 205 GLY A N 1
ATOM 1551 C CA . GLY A 1 205 ? 5.992 21.875 13.258 1 96.75 205 GLY A CA 1
ATOM 1552 C C . GLY A 1 205 ? 6.109 20.703 14.234 1 96.75 205 GLY A C 1
ATOM 1553 O O . GLY A 1 205 ? 6.281 20.922 15.438 1 96.75 205 GLY A O 1
ATOM 1554 N N . PHE A 1 206 ? 6.059 19.516 13.727 1 96.25 206 PHE A N 1
ATOM 1555 C CA . PHE A 1 206 ? 6.172 18.328 14.562 1 96.25 206 PHE A CA 1
ATOM 1556 C C . PHE A 1 206 ? 7.594 18.172 15.086 1 96.25 206 PHE A C 1
ATOM 1558 O O . PHE A 1 206 ? 7.793 17.875 16.266 1 96.25 206 PHE A O 1
ATOM 1565 N N . ASP A 1 207 ? 8.57 18.438 14.273 1 93.88 207 ASP A N 1
ATOM 1566 C CA . ASP A 1 207 ? 9.977 18.312 14.656 1 93.88 207 ASP A CA 1
ATOM 1567 C C . ASP A 1 207 ? 10.328 19.312 15.766 1 93.88 207 ASP A C 1
ATOM 1569 O O . ASP A 1 207 ? 11.086 18.969 16.672 1 93.88 207 ASP A O 1
ATOM 1573 N N . SER A 1 208 ? 9.781 20.484 15.695 1 94.56 208 SER A N 1
ATOM 1574 C CA . SER A 1 208 ? 10.078 21.516 16.672 1 94.56 208 SER A CA 1
ATOM 1575 C C . SER A 1 208 ? 9.258 21.344 17.938 1 94.56 208 SER A C 1
ATOM 1577 O O . SER A 1 208 ? 9.547 21.969 18.969 1 94.56 208 SER A O 1
ATOM 1579 N N . GLY A 1 209 ? 8.219 20.531 17.781 1 95 209 GLY A N 1
ATOM 1580 C CA . GLY A 1 209 ? 7.348 20.328 18.938 1 95 209 GLY A CA 1
ATOM 1581 C C . GLY A 1 209 ? 6.246 21.375 19.031 1 95 209 GLY A C 1
ATOM 1582 O O . GLY A 1 209 ? 5.453 21.359 19.969 1 95 209 GLY A O 1
ATOM 1583 N N . GLU A 1 210 ? 6.168 22.281 18.094 1 95.38 210 GLU A N 1
ATOM 1584 C CA . GLU A 1 210 ? 5.117 23.297 18.094 1 95.38 210 GLU A CA 1
ATOM 1585 C C . GLU A 1 210 ? 3.736 22.656 17.953 1 95.38 210 GLU A C 1
ATOM 1587 O O . GLU A 1 210 ? 2.748 23.188 18.453 1 95.38 210 GLU A O 1
ATOM 1592 N N . ILE A 1 211 ? 3.699 21.594 17.156 1 96.38 211 ILE A N 1
ATOM 1593 C CA . ILE A 1 211 ? 2.457 20.844 17.109 1 96.38 211 ILE A CA 1
ATOM 1594 C C . ILE A 1 211 ? 2.719 19.391 17.516 1 96.38 211 ILE A C 1
ATOM 1596 O O . ILE A 1 211 ? 3.826 18.875 17.344 1 96.38 211 ILE A O 1
ATOM 1600 N N . LYS A 1 212 ? 1.814 18.797 18.188 1 96.62 212 LYS A N 1
ATOM 1601 C CA . LYS A 1 212 ? 1.836 17.406 18.609 1 96.62 212 LYS A CA 1
ATOM 1602 C C . LYS A 1 212 ? 0.608 16.656 18.094 1 96.62 212 LYS A C 1
ATOM 1604 O O . LYS A 1 212 ? -0.49 17.203 18.062 1 96.62 212 LYS A O 1
ATOM 1609 N N . GLY A 1 213 ? 0.896 15.414 17.75 1 97.06 213 GLY A N 1
ATOM 1610 C CA . GLY A 1 213 ? -0.224 14.602 17.297 1 97.06 213 GLY A CA 1
ATOM 1611 C C . GLY A 1 213 ? -1.23 14.32 18.406 1 97.06 213 GLY A C 1
ATOM 1612 O O . GLY A 1 213 ? -0.854 14.086 19.547 1 97.06 213 GLY A O 1
ATOM 1613 N N . VAL A 1 214 ? -2.508 14.328 18.047 1 97.56 214 VAL A N 1
ATOM 1614 C CA . VAL A 1 214 ? -3.588 14.086 19 1 97.56 214 VAL A CA 1
ATOM 1615 C C . VAL A 1 214 ? -4.441 12.914 18.516 1 97.56 214 VAL A C 1
ATOM 1617 O O . VAL A 1 214 ? -4.844 12.867 17.359 1 97.56 214 VAL A O 1
ATOM 1620 N N . VAL A 1 215 ? -4.621 11.977 19.375 1 98.38 215 VAL A N 1
ATOM 1621 C CA . VAL A 1 215 ? -5.57 10.891 19.156 1 98.38 215 VAL A CA 1
ATOM 1622 C C . VAL A 1 215 ? -6.488 10.75 20.375 1 98.38 215 VAL A C 1
ATOM 1624 O O . VAL A 1 215 ? -6.176 11.25 21.453 1 98.38 215 VAL A O 1
ATOM 1627 N N . TYR A 1 216 ? -7.711 10.164 20.141 1 98.06 216 TYR A N 1
ATOM 1628 C CA . TYR A 1 216 ? -8.57 9.867 21.281 1 98.06 216 TYR A CA 1
ATOM 1629 C C . TYR A 1 216 ? -7.891 8.914 22.25 1 98.06 216 TYR A C 1
ATOM 1631 O O . TYR A 1 216 ? -7.152 8.016 21.828 1 98.06 216 TYR A O 1
ATOM 1639 N N . ASP A 1 217 ? -8.25 9.016 23.547 1 97.69 217 ASP A N 1
ATOM 1640 C CA . ASP A 1 217 ? -7.57 8.289 24.609 1 97.69 217 ASP A CA 1
ATOM 1641 C C . ASP A 1 217 ? -7.801 6.789 24.484 1 97.69 217 ASP A C 1
ATOM 1643 O O . ASP A 1 217 ? -7.02 5.988 25 1 97.69 217 ASP A O 1
ATOM 1647 N N . ASP A 1 218 ? -8.836 6.383 23.797 1 97.88 218 ASP A N 1
ATOM 1648 C CA . ASP A 1 218 ? -9.164 4.965 23.688 1 97.88 218 ASP A CA 1
ATOM 1649 C C . ASP A 1 218 ? -8.406 4.316 22.531 1 97.88 218 ASP A C 1
ATOM 1651 O O . ASP A 1 218 ? -8.398 3.088 22.406 1 97.88 218 ASP A O 1
ATOM 1655 N N . VAL A 1 219 ? -7.688 5.098 21.672 1 98.12 219 VAL A N 1
ATOM 1656 C CA . VAL A 1 219 ? -7.082 4.602 20.438 1 98.12 219 VAL A CA 1
ATOM 1657 C C . VAL A 1 219 ? -5.781 3.869 20.766 1 98.12 219 VAL A C 1
ATOM 1659 O O . VAL A 1 219 ? -5.602 2.713 20.375 1 98.12 219 VAL A O 1
ATOM 1662 N N . PRO A 1 220 ? -4.879 4.449 21.594 1 97.19 220 PRO A N 1
ATOM 1663 C CA . PRO A 1 220 ? -3.592 3.787 21.812 1 97.19 220 PRO A CA 1
ATOM 1664 C C . PRO A 1 220 ? -3.734 2.434 22.5 1 97.19 220 PRO A C 1
ATOM 1666 O O . PRO A 1 220 ? -3.16 1.441 22.047 1 97.19 220 PRO A O 1
ATOM 1669 N N . PRO A 1 221 ? -4.574 2.318 23.578 1 95.62 221 PRO A N 1
ATOM 1670 C CA . PRO A 1 221 ? -4.699 0.992 24.188 1 95.62 221 PRO A CA 1
ATOM 1671 C C . PRO A 1 221 ? -5.305 -0.04 23.234 1 95.62 221 PRO A C 1
ATOM 1673 O O . PRO A 1 221 ? -4.934 -1.216 23.281 1 95.62 221 PRO A O 1
ATOM 1676 N N . ALA A 1 222 ? -6.199 0.342 22.422 1 95.56 222 ALA A N 1
ATOM 1677 C CA . ALA A 1 222 ? -6.801 -0.574 21.453 1 95.56 222 ALA A CA 1
ATOM 1678 C C . ALA A 1 222 ? -5.766 -1.053 20.438 1 95.56 222 ALA A C 1
ATOM 1680 O O . ALA A 1 222 ? -5.684 -2.248 20.141 1 95.56 222 ALA A O 1
ATOM 1681 N N . LEU A 1 223 ? -4.98 -0.102 19.906 1 94.88 223 LEU A N 1
ATOM 1682 C CA . LEU A 1 223 ? -3.93 -0.46 18.969 1 94.88 223 LEU A CA 1
ATOM 1683 C C . LEU A 1 223 ? -2.961 -1.463 19.578 1 94.88 223 LEU A C 1
ATOM 1685 O O . LEU A 1 223 ? -2.574 -2.438 18.938 1 94.88 223 LEU A O 1
ATOM 1689 N N . ALA A 1 224 ? -2.619 -1.202 20.812 1 91.69 224 ALA A N 1
ATOM 1690 C CA . ALA A 1 224 ? -1.699 -2.088 21.516 1 91.69 224 ALA A CA 1
ATOM 1691 C C . ALA A 1 224 ? -2.303 -3.477 21.688 1 91.69 224 ALA A C 1
ATOM 1693 O O . ALA A 1 224 ? -1.624 -4.488 21.484 1 91.69 224 ALA A O 1
ATOM 1694 N N . GLU A 1 225 ? -3.547 -3.469 22.062 1 90.81 225 GLU A N 1
ATOM 1695 C CA . GLU A 1 225 ? -4.234 -4.742 22.25 1 90.81 225 GLU A CA 1
ATOM 1696 C C . GLU A 1 225 ? -4.328 -5.527 20.953 1 90.81 225 GLU A C 1
ATOM 1698 O O . GLU A 1 225 ? -4.055 -6.73 20.922 1 90.81 225 GLU A O 1
ATOM 1703 N N . TRP A 1 226 ? -4.734 -4.855 19.906 1 91.69 226 TRP A N 1
ATOM 1704 C CA . TRP A 1 226 ? -4.871 -5.512 18.609 1 91.69 226 TRP A CA 1
ATOM 1705 C C . TRP A 1 226 ? -3.533 -6.066 18.141 1 91.69 226 TRP A C 1
ATOM 1707 O O . TRP A 1 226 ? -3.467 -7.18 17.609 1 91.69 226 TRP A O 1
ATOM 1717 N N . HIS A 1 227 ? -2.479 -5.352 18.391 1 86.69 227 HIS A N 1
ATOM 1718 C CA . HIS A 1 227 ? -1.138 -5.73 17.953 1 86.69 227 HIS A CA 1
ATOM 1719 C C . HIS A 1 227 ? -0.616 -6.918 18.766 1 86.69 227 HIS A C 1
ATOM 1721 O O . HIS A 1 227 ? 0.122 -7.754 18.234 1 86.69 227 HIS A O 1
ATOM 1727 N N . GLY A 1 228 ? -0.807 -7.012 20.203 1 75.94 228 GLY A N 1
ATOM 1728 C CA . GLY A 1 228 ? -0.216 -7.957 21.141 1 75.94 228 GLY A CA 1
ATOM 1729 C C . GLY A 1 228 ? -1.041 -9.219 21.328 1 75.94 228 GLY A C 1
ATOM 1730 O O . GLY A 1 228 ? -0.493 -10.297 21.547 1 75.94 228 GLY A O 1
ATOM 1731 N N . ALA A 1 229 ? -2.355 -8.977 21.797 1 52.34 229 ALA A N 1
ATOM 1732 C CA . ALA A 1 229 ? -3.184 -10.055 22.328 1 52.34 229 ALA A CA 1
ATOM 1733 C C . ALA A 1 229 ? -3.238 -11.234 21.375 1 52.34 229 ALA A C 1
ATOM 1735 O O . ALA A 1 229 ? -3.465 -12.375 21.781 1 52.34 229 ALA A O 1
ATOM 1736 N N . THR A 1 230 ? -3.324 -11.039 20.094 1 48.12 230 THR A N 1
ATOM 1737 C CA . THR A 1 230 ? -3.691 -12.25 19.375 1 48.12 230 THR A CA 1
ATOM 1738 C C . THR A 1 230 ? -2.445 -13.023 18.938 1 48.12 230 THR A C 1
ATOM 1740 O O . THR A 1 230 ? -1.522 -12.445 18.359 1 48.12 230 THR A O 1
ATOM 1743 N N . GLY A 1 231 ? -1.748 -13.68 19.828 1 47.59 231 GLY A N 1
ATOM 1744 C CA . GLY A 1 231 ? -0.849 -14.641 19.203 1 47.59 231 GLY A CA 1
ATOM 1745 C C . GLY A 1 231 ? -0.909 -14.633 17.688 1 47.59 231 GLY A C 1
ATOM 1746 O O . GLY A 1 231 ? -0.059 -15.227 17.031 1 47.59 231 GLY A O 1
ATOM 1747 N N . GLY A 1 232 ? -2.166 -14.43 17.219 1 53.62 232 GLY A N 1
ATOM 1748 C CA . GLY A 1 232 ? -2.488 -14.305 15.805 1 53.62 232 GLY A CA 1
ATOM 1749 C C . GLY A 1 232 ? -2.783 -12.875 15.391 1 53.62 232 GLY A C 1
ATOM 1750 O O . GLY A 1 232 ? -3.43 -12.125 16.125 1 53.62 232 GLY A O 1
ATOM 1751 N N . LEU A 1 233 ? -1.971 -12.086 14.633 1 64.81 233 LEU A N 1
ATOM 1752 C CA . LEU A 1 233 ? -1.481 -10.742 14.375 1 64.81 233 LEU A CA 1
ATOM 1753 C C . LEU A 1 233 ? -2.494 -9.938 13.562 1 64.81 233 LEU A C 1
ATOM 1755 O O . LEU A 1 233 ? -2.867 -10.344 12.461 1 64.81 233 LEU A O 1
ATOM 1759 N N . ILE A 1 234 ? -3.541 -9.172 14.5 1 89 234 ILE A N 1
ATOM 1760 C CA . ILE A 1 234 ? -4.305 -8.172 13.766 1 89 234 ILE A CA 1
ATOM 1761 C C . ILE A 1 234 ? -3.371 -7.059 13.289 1 89 234 ILE A C 1
ATOM 1763 O O . ILE A 1 234 ? -2.613 -6.492 14.078 1 89 234 ILE A O 1
ATOM 1767 N N . LYS A 1 235 ? -3.336 -6.945 12.109 1 93.56 235 LYS A N 1
ATOM 1768 C CA . LYS A 1 235 ? -2.559 -5.848 11.539 1 93.56 235 LYS A CA 1
ATOM 1769 C C . LYS A 1 235 ? -3.43 -4.613 11.32 1 93.56 235 LYS A C 1
ATOM 1771 O O . LYS A 1 235 ? -4.551 -4.723 10.82 1 93.56 235 LYS A O 1
ATOM 1776 N N . THR A 1 236 ? -2.936 -3.484 11.75 1 96.19 236 THR A N 1
ATOM 1777 C CA . THR A 1 236 ? -3.713 -2.252 11.672 1 96.19 236 THR A CA 1
ATOM 1778 C C . THR A 1 236 ? -3.125 -1.306 10.633 1 96.19 236 THR A C 1
ATOM 1780 O O . THR A 1 236 ? -1.903 -1.191 10.508 1 96.19 236 THR A O 1
ATOM 1783 N N . TYR A 1 237 ? -4 -0.643 9.883 1 98.25 237 TYR A N 1
ATOM 1784 C CA . TYR A 1 237 ? -3.65 0.259 8.797 1 98.25 237 TYR A CA 1
ATOM 1785 C C . TYR A 1 237 ? -4.418 1.57 8.898 1 98.25 237 TYR A C 1
ATOM 1787 O O . TYR A 1 237 ? -5.434 1.647 9.602 1 98.25 237 TYR A O 1
ATOM 1795 N N . ILE A 1 238 ? -3.883 2.596 8.188 1 98.69 238 ILE A N 1
ATOM 1796 C CA . ILE A 1 238 ? -4.547 3.891 8.109 1 98.69 238 ILE A CA 1
ATOM 1797 C C . ILE A 1 238 ? -4.965 4.168 6.664 1 98.69 238 ILE A C 1
ATOM 1799 O O . ILE A 1 238 ? -4.203 3.906 5.73 1 98.69 238 ILE A O 1
ATOM 1803 N N . TYR A 1 239 ? -6.191 4.66 6.5 1 98.31 239 TYR A N 1
ATOM 1804 C CA . TYR A 1 239 ? -6.668 5.191 5.227 1 98.31 239 TYR A CA 1
ATOM 1805 C C . TYR A 1 239 ? -7.328 6.551 5.418 1 98.31 239 TYR A C 1
ATOM 1807 O O . TYR A 1 239 ? -8.367 6.656 6.074 1 98.31 239 TYR A O 1
ATOM 1815 N N . SER A 1 240 ? -6.703 7.539 4.816 1 95.75 240 SER A N 1
ATOM 1816 C CA . SER A 1 240 ? -7.164 8.914 4.988 1 95.75 240 SER A CA 1
ATOM 1817 C C . SER A 1 240 ? -6.965 9.727 3.719 1 95.75 240 SER A C 1
ATOM 1819 O O . SER A 1 240 ? -6.168 9.352 2.854 1 95.75 240 SER A O 1
ATOM 1821 N N . SER A 1 241 ? -7.727 10.789 3.633 1 91 241 SER A N 1
ATOM 1822 C CA . SER A 1 241 ? -7.52 11.719 2.529 1 91 241 SER A CA 1
ATOM 1823 C C . SER A 1 241 ? -6.246 12.531 2.729 1 91 241 SER A C 1
ATOM 1825 O O . SER A 1 241 ? -5.734 13.133 1.783 1 91 241 SER A O 1
ATOM 1827 N N . GLY A 1 242 ? -5.758 12.594 3.943 1 91.12 242 GLY A N 1
ATOM 1828 C CA . GLY A 1 242 ? -4.461 13.211 4.172 1 91.12 242 GLY A CA 1
ATOM 1829 C C . GLY A 1 242 ? -3.312 12.445 3.551 1 91.12 242 GLY A C 1
ATOM 1830 O O . GLY A 1 242 ? -3.4 11.227 3.369 1 91.12 242 GLY A O 1
ATOM 1831 N N . SER A 1 243 ? -2.262 13.211 3.223 1 91.5 243 SER A N 1
ATOM 1832 C CA . SER A 1 243 ? -1.098 12.555 2.643 1 91.5 243 SER A CA 1
ATOM 1833 C C . SER A 1 243 ? -0.535 11.492 3.588 1 91.5 243 SER A C 1
ATOM 1835 O O . SER A 1 243 ? -0.677 11.609 4.809 1 91.5 243 SER A O 1
ATOM 1837 N N . ARG A 1 244 ? 0.086 10.477 3.041 1 94.81 244 ARG A N 1
ATOM 1838 C CA . ARG A 1 244 ? 0.72 9.43 3.846 1 94.81 244 ARG A CA 1
ATOM 1839 C C . ARG A 1 244 ? 1.773 10.023 4.777 1 94.81 244 ARG A C 1
ATOM 1841 O O . ARG A 1 244 ? 1.913 9.586 5.922 1 94.81 244 ARG A O 1
ATOM 1848 N N . GLU A 1 245 ? 2.455 11.047 4.355 1 92.75 245 GLU A N 1
ATOM 1849 C CA . GLU A 1 245 ? 3.404 11.727 5.23 1 92.75 245 GLU A CA 1
ATOM 1850 C C . GLU A 1 245 ? 2.695 12.367 6.418 1 92.75 245 GLU A C 1
ATOM 1852 O O . GLU A 1 245 ? 3.141 12.234 7.559 1 92.75 245 GLU A O 1
ATOM 1857 N N . ALA A 1 246 ? 1.629 13.055 6.117 1 93.75 246 ALA A N 1
ATOM 1858 C CA . ALA A 1 246 ? 0.87 13.688 7.188 1 93.75 246 ALA A CA 1
ATOM 1859 C C . ALA A 1 246 ? 0.382 12.656 8.203 1 93.75 246 ALA A C 1
ATOM 1861 O O . ALA A 1 246 ? 0.439 12.891 9.414 1 93.75 246 ALA A O 1
ATOM 1862 N N . GLN A 1 247 ? -0.079 11.562 7.695 1 96.75 247 GLN A N 1
ATOM 1863 C CA . GLN A 1 247 ? -0.54 10.484 8.555 1 96.75 247 GLN A CA 1
ATOM 1864 C C . GLN A 1 247 ? 0.568 10.023 9.5 1 96.75 247 GLN A C 1
ATOM 1866 O O . GLN A 1 247 ? 0.366 9.938 10.711 1 96.75 247 GLN A O 1
ATOM 1871 N N . ARG A 1 248 ? 1.713 9.758 8.953 1 96.5 248 ARG A N 1
ATOM 1872 C CA . ARG A 1 248 ? 2.855 9.273 9.727 1 96.5 248 ARG A CA 1
ATOM 1873 C C . ARG A 1 248 ? 3.268 10.297 10.781 1 96.5 248 ARG A C 1
ATOM 1875 O O . ARG A 1 248 ? 3.65 9.93 11.891 1 96.5 248 ARG A O 1
ATOM 1882 N N . LEU A 1 249 ? 3.209 11.547 10.406 1 96.06 249 LEU A N 1
ATOM 1883 C CA . LEU A 1 249 ? 3.568 12.609 11.344 1 96.06 249 LEU A CA 1
ATOM 1884 C C . LEU A 1 249 ? 2.596 12.648 12.516 1 96.06 249 LEU A C 1
ATOM 1886 O O . LEU A 1 249 ? 3.012 12.758 13.672 1 96.06 249 LEU A O 1
ATOM 1890 N N . ILE A 1 250 ? 1.32 12.5 12.219 1 97.31 250 ILE A N 1
ATOM 1891 C CA . ILE A 1 250 ? 0.307 12.531 13.273 1 97.31 250 ILE A CA 1
ATOM 1892 C C . ILE A 1 250 ? 0.536 11.383 14.242 1 97.31 250 ILE A C 1
ATOM 1894 O O . ILE A 1 250 ? 0.664 11.594 15.453 1 97.31 250 ILE A O 1
ATOM 1898 N N . PHE A 1 251 ? 0.693 10.211 13.766 1 97.88 251 PHE A N 1
ATOM 1899 C CA . PHE A 1 251 ? 0.761 9.023 14.625 1 97.88 251 PHE A CA 1
ATOM 1900 C C . PHE A 1 251 ? 2.164 8.852 15.188 1 97.88 251 PHE A C 1
ATOM 1902 O O . PHE A 1 251 ? 2.35 8.156 16.188 1 97.88 251 PHE A O 1
ATOM 1909 N N . GLY A 1 252 ? 3.189 9.469 14.578 1 96.56 252 GLY A N 1
ATOM 1910 C CA . GLY A 1 252 ? 4.562 9.359 15.039 1 96.56 252 GLY A CA 1
ATOM 1911 C C . GLY A 1 252 ? 4.891 10.32 16.172 1 96.56 252 GLY A C 1
ATOM 1912 O O . GLY A 1 252 ? 5.91 10.172 16.844 1 96.56 252 GLY A O 1
ATOM 1913 N N . ASN A 1 253 ? 3.967 11.289 16.375 1 96.94 253 ASN A N 1
ATOM 1914 C CA . ASN A 1 253 ? 4.289 12.367 17.312 1 96.94 253 ASN A CA 1
ATOM 1915 C C . ASN A 1 253 ? 3.121 12.672 18.25 1 96.94 253 ASN A C 1
ATOM 1917 O O . ASN A 1 253 ? 2.836 13.836 18.531 1 96.94 253 ASN A O 1
ATOM 1921 N N . THR A 1 254 ? 2.5 11.625 18.719 1 96.81 254 THR A N 1
ATOM 1922 C CA . THR A 1 254 ? 1.335 11.836 19.562 1 96.81 254 THR A CA 1
ATOM 1923 C C . THR A 1 254 ? 1.763 12.164 20.984 1 96.81 254 THR A C 1
ATOM 1925 O O . THR A 1 254 ? 2.793 11.68 21.469 1 96.81 254 THR A O 1
ATOM 1928 N N . THR A 1 255 ? 1.106 13.016 21.656 1 94.44 255 THR A N 1
ATOM 1929 C CA . THR A 1 255 ? 1.25 13.289 23.094 1 94.44 255 THR A CA 1
ATOM 1930 C C . THR A 1 255 ? -0.033 12.938 23.844 1 94.44 255 THR A C 1
ATOM 1932 O O . THR A 1 255 ? -1.125 13.336 23.438 1 94.44 255 THR A O 1
ATOM 1935 N N . PRO A 1 256 ? -0.057 12.148 24.859 1 94.88 256 PRO A N 1
ATOM 1936 C CA . PRO A 1 256 ? 1.149 11.727 25.578 1 94.88 256 PRO A CA 1
ATOM 1937 C C . PRO A 1 256 ? 1.621 10.328 25.172 1 94.88 256 PRO A C 1
ATOM 1939 O O . PRO A 1 256 ? 2.4 9.703 25.891 1 94.88 256 PRO A O 1
ATOM 1942 N N . TYR A 1 257 ? 1.248 9.836 24.078 1 95.94 257 TYR A N 1
ATOM 1943 C CA . TYR A 1 257 ? 1.372 8.406 23.812 1 95.94 257 TYR A CA 1
ATOM 1944 C C . TYR A 1 257 ? 2.646 8.109 23.031 1 95.94 257 TYR A C 1
ATOM 1946 O O . TYR A 1 257 ? 3.039 6.945 22.906 1 95.94 257 TYR A O 1
ATOM 1954 N N . GLY A 1 258 ? 3.305 9.156 22.484 1 95.31 258 GLY A N 1
ATOM 1955 C CA . GLY A 1 258 ? 4.535 8.93 21.75 1 95.31 258 GLY A CA 1
ATOM 1956 C C . GLY A 1 258 ? 4.305 8.383 20.344 1 95.31 258 GLY A C 1
ATOM 1957 O O . GLY A 1 258 ? 3.352 8.781 19.672 1 95.31 258 GLY A O 1
ATOM 1958 N N . ASP A 1 259 ? 5.25 7.555 19.844 1 95.19 259 ASP A N 1
ATOM 1959 C CA . ASP A 1 259 ? 5.207 7.035 18.484 1 95.19 259 ASP A CA 1
ATOM 1960 C C . ASP A 1 259 ? 4.289 5.816 18.391 1 95.19 259 ASP A C 1
ATOM 1962 O O . ASP A 1 259 ? 4.656 4.723 18.812 1 95.19 259 ASP A O 1
ATOM 1966 N N . LEU A 1 260 ? 3.137 5.984 17.812 1 95.69 260 LEU A N 1
ATOM 1967 C CA . LEU A 1 260 ? 2.139 4.926 17.703 1 95.69 260 LEU A CA 1
ATOM 1968 C C . LEU A 1 260 ? 2.33 4.117 16.422 1 95.69 260 LEU A C 1
ATOM 1970 O O . LEU A 1 260 ? 1.649 3.111 16.219 1 95.69 260 LEU A O 1
ATOM 1974 N N . ARG A 1 261 ? 3.275 4.484 15.555 1 95 261 ARG A N 1
ATOM 1975 C CA . ARG A 1 261 ? 3.484 3.803 14.281 1 95 261 ARG A CA 1
ATOM 1976 C C . ARG A 1 261 ? 3.963 2.371 14.5 1 95 261 ARG A C 1
ATOM 1978 O O . ARG A 1 261 ? 3.836 1.527 13.609 1 95 261 ARG A O 1
ATOM 1985 N N . LYS A 1 262 ? 4.43 2.098 15.68 1 90.44 262 LYS A N 1
ATOM 1986 C CA . LYS A 1 262 ? 4.855 0.737 15.992 1 90.44 262 LYS A CA 1
ATOM 1987 C C . LYS A 1 262 ? 3.691 -0.242 15.883 1 90.44 262 LYS A C 1
ATOM 1989 O O . LYS A 1 262 ? 3.896 -1.44 15.68 1 90.44 262 LYS A O 1
ATOM 1994 N N . TYR A 1 263 ? 2.43 0.275 15.906 1 91.69 263 TYR A N 1
ATOM 1995 C CA . TYR A 1 263 ? 1.25 -0.581 15.844 1 91.69 263 TYR A CA 1
ATOM 1996 C C . TYR A 1 263 ? 0.635 -0.56 14.453 1 91.69 263 TYR A C 1
ATOM 1998 O O . TYR A 1 263 ? -0.34 -1.267 14.188 1 91.69 263 TYR A O 1
ATOM 2006 N N . LEU A 1 264 ? 1.185 0.241 13.547 1 94.75 264 LEU A N 1
ATOM 2007 C CA . LEU A 1 264 ? 0.563 0.471 12.242 1 94.75 264 LEU A CA 1
ATOM 2008 C C . LEU A 1 264 ? 1.403 -0.135 11.125 1 94.75 264 LEU A C 1
ATOM 2010 O O . LEU A 1 264 ? 2.598 0.152 11.016 1 94.75 264 LEU A O 1
ATOM 2014 N N . SER A 1 265 ? 0.78 -0.89 10.297 1 94.56 265 SER A N 1
ATOM 2015 C CA . SER A 1 265 ? 1.499 -1.705 9.32 1 94.56 265 SER A CA 1
ATOM 2016 C C . SER A 1 265 ? 1.724 -0.942 8.016 1 94.56 265 SER A C 1
ATOM 2018 O O . SER A 1 265 ? 2.693 -1.197 7.305 1 94.56 265 SER A O 1
ATOM 2020 N N . ALA A 1 266 ? 0.773 -0.065 7.641 1 97.12 266 ALA A N 1
ATOM 2021 C CA . ALA A 1 266 ? 0.909 0.733 6.422 1 97.12 266 ALA A CA 1
ATOM 2022 C C . ALA A 1 266 ? -0.085 1.891 6.414 1 97.12 266 ALA A C 1
ATOM 2024 O O . ALA A 1 266 ? -1.065 1.882 7.16 1 97.12 266 ALA A O 1
ATOM 2025 N N . PHE A 1 267 ? 0.227 2.834 5.547 1 97.81 267 PHE A N 1
ATOM 2026 C CA . PHE A 1 267 ? -0.574 4.043 5.395 1 97.81 267 PHE A CA 1
ATOM 2027 C C . PHE A 1 267 ? -1.054 4.195 3.955 1 97.81 267 PHE A C 1
ATOM 2029 O O . PHE A 1 267 ? -0.253 4.145 3.02 1 97.81 267 PHE A O 1
ATOM 2036 N N . PHE A 1 268 ? -2.383 4.391 3.826 1 97.56 268 PHE A N 1
ATOM 2037 C CA . PHE A 1 268 ? -3 4.613 2.523 1 97.56 268 PHE A CA 1
ATOM 2038 C C . PHE A 1 268 ? -3.629 6 2.451 1 97.56 268 PHE A C 1
ATOM 2040 O O . PHE A 1 268 ? -4.215 6.473 3.426 1 97.56 268 PHE A O 1
ATOM 2047 N N . ASP A 1 269 ? -3.43 6.629 1.309 1 94.75 269 ASP A N 1
ATOM 2048 C CA . ASP A 1 269 ? -4.129 7.875 1.027 1 94.75 269 ASP A CA 1
ATOM 2049 C C . ASP A 1 269 ? -4.887 7.797 -0.298 1 94.75 269 ASP A C 1
ATOM 2051 O O . ASP A 1 269 ? -5.199 6.703 -0.775 1 94.75 269 ASP A O 1
ATOM 2055 N N . THR A 1 270 ? -5.27 8.828 -0.895 1 91.94 270 THR A N 1
ATOM 2056 C CA . THR A 1 270 ? -6.168 8.828 -2.043 1 91.94 270 THR A CA 1
ATOM 2057 C C . THR A 1 270 ? -5.43 8.398 -3.309 1 91.94 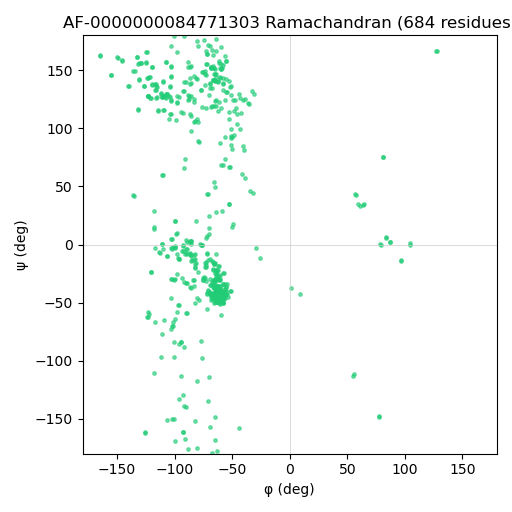270 THR A C 1
ATOM 2059 O O . THR A 1 270 ? -6.023 8.336 -4.387 1 91.94 270 THR A O 1
ATOM 2062 N N . ASN A 1 271 ? -4.133 8.109 -3.164 1 89.44 271 ASN A N 1
ATOM 2063 C CA . ASN A 1 271 ? -3.42 7.512 -4.289 1 89.44 271 ASN A CA 1
ATOM 2064 C C . ASN A 1 271 ? -4.027 6.168 -4.688 1 89.44 271 ASN A C 1
ATOM 2066 O O . ASN A 1 271 ? -3.943 5.766 -5.848 1 89.44 271 ASN A O 1
ATOM 2070 N N . VAL A 1 272 ? -4.672 5.469 -3.75 1 93.56 272 VAL A N 1
ATOM 2071 C CA . VAL A 1 272 ? -5.328 4.203 -4.062 1 93.56 272 VAL A CA 1
ATOM 2072 C C . VAL A 1 272 ? -6.742 4.469 -4.574 1 93.56 272 VAL A C 1
ATOM 2074 O O . VAL A 1 272 ? -7.445 3.541 -4.977 1 93.56 272 VAL A O 1
ATOM 2077 N N . GLY A 1 273 ? -7.242 5.691 -4.488 1 92.31 273 GLY A N 1
ATOM 2078 C CA . GLY A 1 273 ? -8.594 6.098 -4.852 1 92.31 273 GLY A CA 1
ATOM 2079 C C . GLY A 1 273 ? -9.305 6.855 -3.75 1 92.31 273 GLY A C 1
ATOM 2080 O O . GLY A 1 273 ? -8.852 6.871 -2.604 1 92.31 273 GLY A O 1
ATOM 2081 N N . GLY A 1 274 ? -10.445 7.48 -4.168 1 93.56 274 GLY A N 1
ATOM 2082 C CA . GLY A 1 274 ? -11.211 8.258 -3.209 1 93.56 274 GLY A CA 1
ATOM 2083 C C . GLY A 1 274 ? -11.867 7.402 -2.141 1 93.56 274 GLY A C 1
ATOM 2084 O O . GLY A 1 274 ? -12.234 6.25 -2.395 1 93.56 274 GLY A O 1
ATOM 2085 N N . LYS A 1 275 ? -12.078 7.949 -1 1 95.31 275 LYS A N 1
ATOM 2086 C CA . LYS A 1 275 ? -12.555 7.188 0.15 1 95.31 275 LYS A CA 1
ATOM 2087 C C . LYS A 1 275 ? -14.023 6.812 -0.012 1 95.31 275 LYS A C 1
ATOM 2089 O O . LYS A 1 275 ? -14.539 5.961 0.715 1 95.31 275 LYS A O 1
ATOM 2094 N N . ARG A 1 276 ? -14.75 7.453 -0.895 1 96.94 276 ARG A N 1
ATOM 2095 C CA . ARG A 1 276 ? -16.156 7.133 -1.122 1 96.94 276 ARG A CA 1
ATOM 2096 C C . ARG A 1 276 ? -16.328 6.215 -2.326 1 96.94 276 ARG A C 1
ATOM 2098 O O . ARG A 1 276 ? -17.438 5.988 -2.795 1 96.94 276 ARG A O 1
ATOM 2105 N N . ASP A 1 277 ? -15.203 5.711 -2.807 1 97.06 277 ASP A N 1
ATOM 2106 C CA . ASP A 1 277 ? -15.188 4.785 -3.934 1 97.06 277 ASP A CA 1
ATOM 2107 C C . ASP A 1 277 ? -14.914 3.355 -3.465 1 97.06 277 ASP A C 1
ATOM 2109 O O . ASP A 1 277 ? -13.883 3.082 -2.854 1 97.06 277 ASP A O 1
ATOM 2113 N N . SER A 1 278 ? -15.789 2.434 -3.883 1 97.38 278 SER A N 1
ATOM 2114 C CA . SER A 1 278 ? -15.633 1.042 -3.475 1 97.38 278 SER A CA 1
ATOM 2115 C C . SER A 1 278 ? -14.359 0.438 -4.059 1 97.38 278 SER A C 1
ATOM 2117 O O . SER A 1 278 ? -13.734 -0.427 -3.438 1 97.38 278 SER A O 1
ATOM 2119 N N . GLY A 1 279 ? -13.945 0.877 -5.191 1 95.88 279 GLY A N 1
ATOM 2120 C CA . GLY A 1 279 ? -12.727 0.388 -5.82 1 95.88 279 GLY A CA 1
ATOM 2121 C C . GLY A 1 279 ? -11.484 0.62 -4.984 1 95.88 279 GLY A C 1
ATOM 2122 O O . GLY A 1 279 ? -10.523 -0.148 -5.062 1 95.88 279 GLY A O 1
ATOM 2123 N N . SER A 1 280 ? -11.508 1.681 -4.223 1 97.25 280 SER A N 1
ATOM 2124 C CA . SER A 1 280 ? -10.367 1.991 -3.365 1 97.25 280 SER A CA 1
ATOM 2125 C C . SER A 1 280 ? -10.18 0.923 -2.295 1 97.25 280 SER A C 1
ATOM 2127 O O . SER A 1 280 ? -9.047 0.527 -2.002 1 97.25 280 SER A O 1
ATOM 2129 N N . TYR A 1 281 ? -11.281 0.415 -1.799 1 98.12 281 TYR A N 1
ATOM 2130 C CA . TYR A 1 281 ? -11.227 -0.594 -0.747 1 98.12 281 TYR A CA 1
ATOM 2131 C C . TYR A 1 281 ? -10.828 -1.952 -1.312 1 98.12 281 TYR A C 1
ATOM 2133 O O . TYR A 1 281 ? -10.18 -2.752 -0.631 1 98.12 281 TYR A O 1
ATOM 2141 N N . TYR A 1 282 ? -11.18 -2.15 -2.475 1 94.94 282 TYR A N 1
ATOM 2142 C CA . TYR A 1 282 ? -10.695 -3.342 -3.162 1 94.94 282 TYR A CA 1
ATOM 2143 C C . TYR A 1 282 ? -9.18 -3.305 -3.314 1 94.94 282 TYR A C 1
ATOM 2145 O O . TYR A 1 282 ? -8.5 -4.297 -3.039 1 94.94 282 TYR A O 1
ATOM 2153 N N . GLU A 1 283 ? -8.656 -2.145 -3.691 1 95 283 GLU A N 1
ATOM 2154 C CA . GLU A 1 283 ? -7.211 -1.989 -3.848 1 95 283 GLU A CA 1
ATOM 2155 C C . GLU A 1 283 ? -6.488 -2.182 -2.516 1 95 283 GLU A C 1
ATOM 2157 O O . GLU A 1 283 ? -5.434 -2.814 -2.463 1 95 283 GLU A O 1
ATOM 2162 N N . ILE A 1 284 ? -7.047 -1.656 -1.521 1 97.62 284 ILE A N 1
ATOM 2163 C CA . ILE A 1 284 ? -6.465 -1.835 -0.195 1 97.62 284 ILE A CA 1
ATOM 2164 C C . ILE A 1 284 ? -6.461 -3.318 0.169 1 97.62 284 ILE A C 1
ATOM 2166 O O . ILE A 1 284 ? -5.434 -3.855 0.59 1 97.62 284 ILE A O 1
ATOM 2170 N N . TRP A 1 285 ? -7.555 -4.008 -0.064 1 97 285 TRP A N 1
ATOM 2171 C CA . TRP A 1 285 ? -7.648 -5.438 0.222 1 97 285 TRP A CA 1
ATOM 2172 C C . TRP A 1 285 ? -6.559 -6.211 -0.505 1 97 285 TRP A C 1
ATOM 2174 O O . TRP A 1 285 ? -5.906 -7.078 0.084 1 97 285 TRP A O 1
ATOM 2184 N N . GLN A 1 286 ? -6.293 -5.836 -1.688 1 92.94 286 GLN A N 1
ATOM 2185 C CA . GLN A 1 286 ? -5.289 -6.547 -2.475 1 92.94 286 GLN A CA 1
ATOM 2186 C C . GLN A 1 286 ? -3.904 -6.414 -1.849 1 92.94 286 GLN A C 1
ATOM 2188 O O . GLN A 1 286 ? -3.047 -7.277 -2.035 1 92.94 286 GLN A O 1
ATOM 2193 N N . SER A 1 287 ? -3.764 -5.406 -1.141 1 95.69 287 SER A N 1
ATOM 2194 C CA . SER A 1 287 ? -2.447 -5.141 -0.565 1 95.69 287 SER A CA 1
ATOM 2195 C C . SER A 1 287 ? -2.293 -5.82 0.792 1 95.69 287 SER A C 1
ATOM 2197 O O . SER A 1 287 ? -1.197 -5.84 1.358 1 95.69 287 SER A O 1
ATOM 2199 N N . LEU A 1 288 ? -3.506 -6.34 1.156 1 93.75 288 LEU A N 1
ATOM 2200 C CA . LEU A 1 288 ? -3.469 -6.879 2.512 1 93.75 288 LEU A CA 1
ATOM 2201 C C . LEU A 1 288 ? -3.406 -8.398 2.49 1 93.75 288 LEU A C 1
ATOM 2203 O O . LEU A 1 288 ? -3.879 -9.031 1.543 1 93.75 288 LEU A O 1
ATOM 2207 N N . GLY A 1 289 ? -2.662 -9.156 3.211 1 86 289 GLY A N 1
ATOM 2208 C CA . GLY A 1 289 ? -2.348 -10.578 3.258 1 86 289 GLY A CA 1
ATOM 2209 C C . GLY A 1 289 ? -3.49 -11.422 3.777 1 86 289 GLY A C 1
ATOM 2210 O O . GLY A 1 289 ? -3.287 -12.305 4.617 1 86 289 GLY A O 1
ATOM 2211 N N . VAL A 1 290 ? -4.852 -11.062 3.227 1 92.44 290 VAL A N 1
ATOM 2212 C CA . VAL A 1 290 ? -5.984 -11.859 3.68 1 92.44 290 VAL A CA 1
ATOM 2213 C C . VAL A 1 290 ? -6.715 -12.453 2.477 1 92.44 290 VAL A C 1
ATOM 2215 O O . VAL A 1 290 ? -6.535 -11.992 1.346 1 92.44 290 VAL A O 1
ATOM 2218 N N . ASP A 1 291 ? -7.578 -13.414 2.672 1 90.62 291 ASP A N 1
ATOM 2219 C CA . ASP A 1 291 ? -8.203 -14.188 1.601 1 90.62 291 ASP A CA 1
ATOM 2220 C C . ASP A 1 291 ? -9.453 -13.484 1.078 1 90.62 291 ASP A C 1
ATOM 2222 O O . ASP A 1 291 ? -9.773 -13.578 -0.11 1 90.62 291 ASP A O 1
ATOM 2226 N N . ARG A 1 292 ? -10.195 -12.852 1.941 1 94.12 292 ARG A N 1
ATOM 2227 C CA . ARG A 1 292 ? -11.469 -12.227 1.591 1 94.12 292 ARG A CA 1
ATOM 2228 C C . ARG A 1 292 ? -11.586 -10.844 2.221 1 94.12 292 ARG A C 1
ATOM 2230 O O . ARG A 1 292 ? -11.086 -10.609 3.32 1 94.12 292 ARG A O 1
ATOM 2237 N N . PRO A 1 293 ? -12.297 -9.953 1.567 1 96.75 293 PRO A N 1
ATOM 2238 C CA . PRO A 1 293 ? -12.422 -8.594 2.105 1 96.75 293 PRO A CA 1
ATOM 2239 C C . PRO A 1 293 ? -13.148 -8.562 3.447 1 96.75 293 PRO A C 1
ATOM 2241 O O . PRO A 1 293 ? -12.914 -7.656 4.258 1 96.75 293 PRO A O 1
ATOM 2244 N N . SER A 1 294 ? -13.961 -9.586 3.785 1 97.75 294 SER A N 1
ATOM 2245 C CA . SER A 1 294 ? -14.727 -9.602 5.031 1 97.75 294 SER A CA 1
ATOM 2246 C C . SER A 1 294 ? -13.812 -9.836 6.23 1 97.75 294 SER A C 1
ATOM 2248 O O . SER A 1 294 ? -14.25 -9.719 7.379 1 97.75 294 SER A O 1
ATOM 2250 N N . GLN A 1 295 ? -12.578 -10.133 5.992 1 97.44 295 GLN A N 1
ATOM 2251 C CA . GLN A 1 295 ? -11.602 -10.289 7.066 1 97.44 295 GLN A CA 1
ATOM 2252 C C . GLN A 1 295 ? -10.977 -8.945 7.434 1 97.44 295 GLN A C 1
ATOM 2254 O O . GLN A 1 295 ? -10.086 -8.883 8.281 1 97.44 295 GLN A O 1
ATOM 2259 N N . ILE A 1 296 ? -11.422 -7.875 6.781 1 98.38 296 ILE A N 1
ATOM 2260 C CA . ILE A 1 296 ? -10.961 -6.512 7.035 1 98.38 296 ILE A CA 1
ATOM 2261 C C . ILE A 1 296 ? -12.086 -5.699 7.68 1 98.38 296 ILE A C 1
ATOM 2263 O O . ILE A 1 296 ? -13.203 -5.652 7.16 1 98.38 296 ILE A O 1
ATOM 2267 N N . LEU A 1 297 ? -11.773 -5.078 8.828 1 98.69 297 LEU A N 1
ATOM 2268 C CA . LEU A 1 297 ? -12.695 -4.16 9.484 1 98.69 297 LEU A CA 1
ATOM 2269 C C . LEU A 1 297 ? -12.289 -2.711 9.242 1 98.69 297 LEU A C 1
ATOM 2271 O O . LEU A 1 297 ? -11.148 -2.326 9.531 1 98.69 297 LEU A O 1
ATOM 2275 N N . PHE A 1 298 ? -13.219 -1.967 8.703 1 98.88 298 PHE A N 1
ATOM 2276 C CA . PHE A 1 298 ? -12.977 -0.545 8.484 1 98.88 298 PHE A CA 1
ATOM 2277 C C . PHE A 1 298 ? -13.758 0.296 9.492 1 98.88 298 PHE A C 1
ATOM 2279 O O . PHE A 1 298 ? -14.953 0.079 9.695 1 98.88 298 PHE A O 1
ATOM 2286 N N . LEU A 1 299 ? -13.062 1.207 10.141 1 98.88 299 LEU A N 1
ATOM 2287 C CA . LEU A 1 299 ? -13.695 2.162 11.039 1 98.88 299 LEU A CA 1
ATOM 2288 C C . LEU A 1 299 ? -13.664 3.568 10.453 1 98.88 299 LEU A C 1
ATOM 2290 O O . LEU A 1 299 ? -12.609 4.059 10.062 1 98.88 299 LEU A O 1
ATOM 2294 N N . THR A 1 300 ? -14.781 4.215 10.383 1 98.75 300 THR A N 1
ATOM 2295 C CA . THR A 1 300 ? -14.93 5.57 9.859 1 98.75 300 THR A CA 1
ATOM 2296 C C . THR A 1 300 ? -16.078 6.297 10.562 1 98.75 300 THR A C 1
ATOM 2298 O O . THR A 1 300 ? -16.891 5.668 11.234 1 98.75 300 THR A O 1
ATOM 2301 N N . ASP A 1 301 ? -16.062 7.574 10.484 1 98.06 301 ASP A N 1
ATOM 2302 C CA . ASP A 1 301 ? -17.172 8.359 11 1 98.06 301 ASP A CA 1
ATOM 2303 C C . ASP A 1 301 ? -18.109 8.789 9.867 1 98.06 301 ASP A C 1
ATOM 2305 O O . ASP A 1 301 ? -19.156 9.391 10.109 1 98.06 301 ASP A O 1
ATOM 2309 N N . VAL A 1 302 ? -17.828 8.5 8.648 1 97.5 302 VAL A N 1
ATOM 2310 C CA . VAL A 1 302 ? -18.531 9.031 7.48 1 97.5 302 VAL A CA 1
ATOM 2311 C C . VAL A 1 302 ? -19.375 7.93 6.852 1 97.5 302 VAL A C 1
ATOM 2313 O O . VAL A 1 302 ? -18.859 6.891 6.441 1 97.5 302 VAL A O 1
ATOM 2316 N N . TYR A 1 303 ? -20.594 8.195 6.68 1 98 303 TYR A N 1
ATOM 2317 C CA . TYR A 1 303 ? -21.562 7.215 6.176 1 98 303 TYR A CA 1
ATOM 2318 C C . TYR A 1 303 ? -21.203 6.781 4.758 1 98 303 TYR A C 1
ATOM 2320 O O . TYR A 1 303 ? -21.219 5.586 4.445 1 98 303 TYR A O 1
ATOM 2328 N N . GLN A 1 304 ? -20.828 7.688 3.912 1 97.62 304 GLN A N 1
ATOM 2329 C CA . GLN A 1 304 ? -20.531 7.379 2.518 1 97.62 304 GLN A CA 1
ATOM 2330 C C . GLN A 1 304 ? -19.312 6.48 2.402 1 97.62 304 GLN A C 1
ATOM 2332 O O . GLN A 1 304 ? -19.234 5.625 1.517 1 97.62 304 GLN A O 1
ATOM 2337 N N . GLU A 1 305 ? -18.406 6.703 3.283 1 98.38 305 GLU A N 1
ATOM 2338 C CA . GLU A 1 305 ? -17.234 5.848 3.311 1 98.38 305 GLU A CA 1
ATOM 2339 C C . GLU A 1 305 ? -17.578 4.438 3.783 1 98.38 305 GLU A C 1
ATOM 2341 O O . GLU A 1 305 ? -17.109 3.453 3.215 1 98.38 305 GLU A O 1
ATOM 2346 N N . ALA A 1 306 ? -18.422 4.383 4.781 1 98.69 306 ALA A N 1
ATOM 2347 C CA . ALA A 1 306 ? -18.891 3.094 5.285 1 98.69 306 ALA A CA 1
ATOM 2348 C C . ALA A 1 306 ? -19.594 2.297 4.184 1 98.69 306 ALA A C 1
ATOM 2350 O O . ALA A 1 306 ? -19.328 1.104 4.016 1 98.69 306 ALA A O 1
ATOM 2351 N N . THR A 1 307 ? -20.344 2.982 3.451 1 98.5 307 THR A N 1
ATOM 2352 C CA . THR A 1 307 ? -21.094 2.346 2.373 1 98.5 307 THR A CA 1
ATOM 2353 C C . THR A 1 307 ? -20.141 1.821 1.294 1 98.5 307 THR A C 1
ATOM 2355 O O . THR A 1 307 ? -20.297 0.691 0.825 1 98.5 307 THR A O 1
ATOM 2358 N N . ALA A 1 308 ? -19.203 2.648 0.919 1 98.5 308 ALA A N 1
ATOM 2359 C CA . ALA A 1 308 ? -18.234 2.252 -0.097 1 98.5 308 ALA A CA 1
ATOM 2360 C C . ALA A 1 308 ? -17.438 1.025 0.348 1 98.5 308 ALA A C 1
ATOM 2362 O O . ALA A 1 308 ? -17.234 0.099 -0.438 1 98.5 308 ALA A O 1
ATOM 2363 N N . ALA A 1 309 ? -17 0.992 1.57 1 98.75 309 ALA A N 1
ATOM 2364 C CA . ALA A 1 309 ? -16.234 -0.127 2.113 1 98.75 309 ALA A CA 1
ATOM 2365 C C . ALA A 1 309 ? -17.078 -1.396 2.166 1 98.75 309 ALA A C 1
ATOM 2367 O O . ALA A 1 309 ? -16.609 -2.477 1.797 1 98.75 309 ALA A O 1
ATOM 2368 N N . LYS A 1 310 ? -18.312 -1.268 2.6 1 98.56 310 LYS A N 1
ATOM 2369 C CA . LYS A 1 310 ? -19.219 -2.404 2.645 1 98.56 310 LYS A CA 1
ATOM 2370 C C . LYS A 1 310 ? -19.469 -2.969 1.248 1 98.56 310 LYS A C 1
ATOM 2372 O O . LYS A 1 310 ? -19.516 -4.188 1.062 1 98.56 310 LYS A O 1
ATOM 2377 N N . ASP A 1 311 ? -19.594 -2.074 0.335 1 97.88 311 ASP A N 1
ATOM 2378 C CA . ASP A 1 311 ? -19.812 -2.482 -1.049 1 97.88 311 ASP A CA 1
ATOM 2379 C C . ASP A 1 311 ? -18.641 -3.303 -1.573 1 97.88 311 ASP A C 1
ATOM 2381 O O . ASP A 1 311 ? -18.812 -4.176 -2.424 1 97.88 311 ASP A O 1
ATOM 2385 N N . ALA A 1 312 ? -17.516 -3.043 -1.098 1 97.5 312 ALA A N 1
ATOM 2386 C CA . ALA A 1 312 ? -16.328 -3.785 -1.493 1 97.5 312 ALA A CA 1
ATOM 2387 C C . ALA A 1 312 ? -16.203 -5.094 -0.717 1 97.5 312 ALA A C 1
ATOM 2389 O O . ALA A 1 312 ? -15.312 -5.902 -0.977 1 97.5 312 ALA A O 1
ATOM 2390 N N . GLY A 1 313 ? -17.094 -5.25 0.296 1 97.88 313 GLY A N 1
ATOM 2391 C CA . GLY A 1 313 ? -17.156 -6.508 1.023 1 97.88 313 GLY A CA 1
ATOM 2392 C C . GLY A 1 313 ? -16.516 -6.434 2.396 1 97.88 313 GLY A C 1
ATOM 2393 O O . GLY A 1 313 ? -16.453 -7.438 3.113 1 97.88 313 GLY A O 1
ATOM 2394 N N . LEU A 1 314 ? -15.977 -5.293 2.811 1 98.75 314 LEU A N 1
ATOM 2395 C CA . LEU A 1 314 ? -15.367 -5.16 4.129 1 98.75 314 LEU A CA 1
ATOM 2396 C C . LEU A 1 314 ? -16.438 -5.16 5.223 1 98.75 314 LEU A C 1
ATOM 2398 O O . LEU A 1 314 ? -17.594 -4.863 4.961 1 98.75 314 LEU A O 1
ATOM 2402 N N . GLU A 1 315 ? -15.992 -5.555 6.43 1 98.5 315 GLU A N 1
ATOM 2403 C CA . GLU A 1 315 ? -16.766 -5.219 7.621 1 98.5 315 GLU A CA 1
ATOM 2404 C C . GLU A 1 315 ? -16.578 -3.752 8 1 98.5 315 GLU A C 1
ATOM 2406 O O . GLU A 1 315 ? -15.531 -3.16 7.723 1 98.5 315 GLU A O 1
ATOM 2411 N N . VAL A 1 316 ? -17.688 -3.205 8.586 1 98.69 316 VAL A N 1
ATOM 2412 C CA . VAL A 1 316 ? -17.594 -1.773 8.859 1 98.69 316 VAL A CA 1
ATOM 2413 C C . VAL A 1 316 ? -18.234 -1.468 10.219 1 98.69 316 VAL A C 1
ATOM 2415 O O . VAL A 1 316 ? -19.281 -2.021 10.555 1 98.69 316 VAL A O 1
ATOM 2418 N N . LEU A 1 317 ? -17.562 -0.664 10.953 1 98.5 317 LEU A N 1
ATOM 2419 C CA . LEU A 1 317 ? -18.125 0.014 12.117 1 98.5 317 LEU A CA 1
ATOM 2420 C C . LEU A 1 317 ? -18.062 1.528 11.945 1 98.5 317 LEU A C 1
ATOM 2422 O O . LEU A 1 317 ? -17.078 2.064 11.453 1 98.5 317 LEU A O 1
ATOM 2426 N N . ILE A 1 318 ? -19.094 2.213 12.297 1 98.44 318 ILE A N 1
ATOM 2427 C CA . ILE A 1 318 ? -19.078 3.672 12.273 1 98.44 318 ILE A CA 1
ATOM 2428 C C . ILE A 1 318 ? -18.75 4.203 13.672 1 98.44 318 ILE A C 1
ATOM 2430 O O . ILE A 1 318 ? -19.391 3.818 14.656 1 98.44 318 ILE A O 1
ATOM 2434 N N . SER A 1 319 ? -17.797 5.008 13.711 1 98.12 319 SER A N 1
ATOM 2435 C CA . SER A 1 319 ? -17.375 5.648 14.953 1 98.12 319 SER A CA 1
ATOM 2436 C C . SER A 1 319 ? -18.156 6.93 15.203 1 98.12 319 SER A C 1
ATOM 2438 O O . SER A 1 319 ? -18.203 7.82 14.352 1 98.12 319 SER A O 1
ATOM 2440 N N . ILE A 1 320 ? -18.781 7.016 16.391 1 97.44 320 ILE A N 1
ATOM 2441 C CA . ILE A 1 320 ? -19.469 8.227 16.828 1 97.44 320 ILE A CA 1
ATOM 2442 C C . ILE A 1 320 ? -18.625 8.953 17.859 1 97.44 320 ILE A C 1
ATOM 2444 O O . ILE A 1 320 ? -18.375 8.422 18.953 1 97.44 320 ILE A O 1
ATOM 2448 N N . ARG A 1 321 ? -18.172 10.062 17.453 1 97.56 321 ARG A N 1
ATOM 2449 C CA . ARG A 1 321 ? -17.359 10.898 18.328 1 97.56 321 ARG A CA 1
ATOM 2450 C C . ARG A 1 321 ? -17.953 12.305 18.438 1 97.56 321 ARG A C 1
ATOM 2452 O O . ARG A 1 321 ? -18.688 12.742 17.562 1 97.56 321 ARG A O 1
ATOM 2459 N N . PRO A 1 322 ? -17.578 12.984 19.562 1 94.5 322 PRO A N 1
ATOM 2460 C CA . PRO A 1 322 ? -18 14.383 19.641 1 94.5 322 PRO A CA 1
ATOM 2461 C C . PRO A 1 322 ? -17.547 15.203 18.438 1 94.5 322 PRO A C 1
ATOM 2463 O O . PRO A 1 322 ? -16.391 15.102 18.016 1 94.5 322 PRO A O 1
ATOM 2466 N N . GLY A 1 323 ? -18.5 15.938 17.875 1 93.94 323 GLY A N 1
ATOM 2467 C CA . GLY A 1 323 ? -18.156 16.812 16.766 1 93.94 323 GLY A CA 1
ATOM 2468 C C . GLY A 1 323 ? -18.422 16.203 15.406 1 93.94 323 GLY A C 1
ATOM 2469 O O . GLY A 1 323 ? -18.406 16.906 14.391 1 93.94 323 GLY A O 1
ATOM 2470 N N . ASN A 1 324 ? -18.656 14.875 15.352 1 96 324 ASN A N 1
ATOM 2471 C CA . ASN A 1 324 ? -18.938 14.219 14.086 1 96 324 ASN A CA 1
ATOM 2472 C C . ASN A 1 324 ? -20.297 14.633 13.523 1 96 324 ASN A C 1
ATOM 2474 O O . ASN A 1 324 ? -21.188 15.023 14.281 1 96 324 ASN A O 1
ATOM 2478 N N . ALA A 1 325 ? -20.453 14.594 12.258 1 93.12 325 ALA A N 1
ATOM 2479 C CA . ALA A 1 325 ? -21.734 14.82 11.617 1 93.12 325 ALA A CA 1
ATOM 2480 C C . ALA A 1 325 ? -22.734 13.719 11.977 1 93.12 325 ALA A C 1
ATOM 2482 O O . ALA A 1 325 ? -22.344 12.562 12.141 1 93.12 325 ALA A O 1
ATOM 2483 N N . PRO A 1 326 ? -24.031 14.125 12.07 1 94.25 326 PRO A N 1
ATOM 2484 C CA . PRO A 1 326 ? -25.031 13.086 12.336 1 94.25 326 PRO A CA 1
ATOM 2485 C C . PRO A 1 326 ? -25.156 12.086 11.188 1 94.25 326 PRO A C 1
ATOM 2487 O O . PRO A 1 326 ? -24.906 12.43 10.031 1 94.25 326 PRO A O 1
ATOM 2490 N N . LEU A 1 327 ? -25.547 10.867 11.539 1 95.88 327 LEU A N 1
ATOM 2491 C CA . LEU A 1 327 ? -25.766 9.82 10.547 1 95.88 327 LEU A CA 1
ATOM 2492 C C . LEU A 1 327 ? -27.203 9.867 10.031 1 95.88 327 LEU A C 1
ATOM 2494 O O . LEU A 1 327 ? -28.109 10.32 10.742 1 95.88 327 LEU A O 1
ATOM 2498 N N . PRO A 1 328 ? -27.359 9.383 8.766 1 94.56 328 PRO A N 1
ATOM 2499 C CA . PRO A 1 328 ? -28.75 9.242 8.305 1 94.56 328 PRO A CA 1
ATOM 2500 C C . PRO A 1 328 ? -29.547 8.258 9.156 1 94.56 328 PRO A C 1
ATOM 2502 O O . PRO A 1 328 ? -28.984 7.383 9.805 1 94.56 328 PRO A O 1
ATOM 2505 N N . LYS A 1 329 ? -30.891 8.516 9.023 1 91.38 329 LYS A N 1
ATOM 2506 C CA . LYS A 1 329 ? -31.766 7.559 9.695 1 91.38 329 LYS A CA 1
ATOM 2507 C C . LYS A 1 329 ? -31.641 6.172 9.07 1 91.38 329 LYS A C 1
ATOM 2509 O O . LYS A 1 329 ? -31.5 6.043 7.855 1 91.38 329 LYS A O 1
ATOM 2514 N N . ASN A 1 330 ? -31.641 5.172 9.719 1 92.5 330 ASN A N 1
ATOM 2515 C CA . ASN A 1 330 ? -31.625 3.779 9.289 1 92.5 330 ASN A CA 1
ATOM 2516 C C . ASN A 1 330 ? -30.359 3.461 8.469 1 92.5 330 ASN A C 1
ATOM 2518 O O . ASN A 1 330 ? -30.438 2.758 7.461 1 92.5 330 ASN A O 1
ATOM 2522 N N . HIS A 1 331 ? -29.312 4.082 8.805 1 93.38 331 HIS A N 1
ATOM 2523 C CA . HIS A 1 331 ? -28.062 3.904 8.07 1 93.38 331 HIS A CA 1
ATOM 2524 C C . HIS A 1 331 ? -27.641 2.439 8.047 1 93.38 331 HIS A C 1
ATOM 2526 O O . HIS A 1 331 ? -26.891 2.016 7.16 1 93.38 331 HIS A O 1
ATOM 2532 N N . GLY A 1 332 ? -28.047 1.606 8.969 1 95.12 332 GLY A N 1
ATOM 2533 C CA . GLY A 1 332 ? -27.906 0.161 8.898 1 95.12 332 GLY A CA 1
ATOM 2534 C C . GLY A 1 332 ? -26.547 -0.326 9.359 1 95.12 332 GLY A C 1
ATOM 2535 O O . GLY A 1 332 ? -26.203 -1.498 9.18 1 95.12 332 GLY A O 1
ATOM 2536 N N . PHE A 1 333 ? -25.703 0.511 9.875 1 97.25 333 PHE A N 1
ATOM 2537 C CA . PHE A 1 333 ? -24.375 0.115 10.328 1 97.25 333 PHE A CA 1
ATOM 2538 C C . PHE A 1 333 ? -24.328 0.014 11.844 1 97.25 333 PHE A C 1
ATOM 2540 O O . PHE A 1 333 ? -25.031 0.75 12.547 1 97.25 333 PHE A O 1
ATOM 2547 N N . GLN A 1 334 ? -23.531 -0.961 12.328 1 96.69 334 GLN A N 1
ATOM 2548 C CA . GLN A 1 334 ? -23.188 -0.946 13.742 1 96.69 334 GLN A CA 1
ATOM 2549 C C . GLN A 1 334 ? -22.312 0.253 14.086 1 96.69 334 GLN A C 1
ATOM 2551 O O . GLN A 1 334 ? -21.438 0.63 13.305 1 96.69 334 GLN A O 1
ATOM 2556 N N . THR A 1 335 ? -22.562 0.826 15.242 1 97.38 335 THR A N 1
ATOM 2557 C CA . THR A 1 335 ? -21.812 2.002 15.664 1 97.38 335 THR A CA 1
ATOM 2558 C C . THR A 1 335 ? -21.062 1.729 16.969 1 97.38 335 THR A C 1
ATOM 2560 O O . THR A 1 335 ? -21.438 0.83 17.719 1 97.38 335 THR A O 1
ATOM 2563 N N . ILE A 1 336 ? -19.984 2.43 17.156 1 97.62 336 ILE A N 1
ATOM 2564 C CA . ILE A 1 336 ? -19.25 2.436 18.422 1 97.62 336 ILE A CA 1
ATOM 2565 C C . ILE A 1 336 ? -18.953 3.873 18.844 1 97.62 336 ILE A C 1
ATOM 2567 O O . ILE A 1 336 ? -18.875 4.77 18 1 97.62 336 ILE A O 1
ATOM 2571 N N . THR A 1 337 ? -18.766 4.07 20.156 1 97.12 337 THR A N 1
ATOM 2572 C CA . THR A 1 337 ? -18.406 5.387 20.672 1 97.12 337 THR A CA 1
ATOM 2573 C C . THR A 1 337 ? -16.984 5.375 21.234 1 97.12 337 THR A C 1
ATOM 2575 O O . THR A 1 337 ? -16.469 6.414 21.641 1 97.12 337 THR A O 1
ATOM 2578 N N . SER A 1 338 ? -16.453 4.145 21.266 1 97.56 338 SER A N 1
ATOM 2579 C CA . SER A 1 338 ? -15.102 3.934 21.766 1 97.56 338 SER A CA 1
ATOM 2580 C C . SER A 1 338 ? -14.484 2.668 21.188 1 97.56 338 SER A C 1
ATOM 2582 O O . SER A 1 338 ? -15.18 1.667 20.984 1 97.56 338 SER A O 1
ATOM 2584 N N . PHE A 1 339 ? -13.18 2.705 20.969 1 97.75 339 PHE A N 1
ATOM 2585 C CA . PHE A 1 339 ? -12.492 1.513 20.484 1 97.75 339 PHE A CA 1
ATOM 2586 C C . PHE A 1 339 ? -12.492 0.42 21.547 1 97.75 339 PHE A C 1
ATOM 2588 O O . PHE A 1 339 ? -12.234 -0.748 21.234 1 97.75 339 PHE A O 1
ATOM 2595 N N . ALA A 1 340 ? -12.82 0.788 22.781 1 96 340 ALA A N 1
ATOM 2596 C CA . ALA A 1 340 ? -12.906 -0.193 23.859 1 96 340 ALA A CA 1
ATOM 2597 C C . ALA A 1 340 ? -14.047 -1.176 23.625 1 96 340 ALA A C 1
ATOM 2599 O O . ALA A 1 340 ? -14.109 -2.238 24.234 1 96 340 ALA A O 1
ATOM 2600 N N . GLN A 1 341 ? -14.914 -0.811 22.734 1 97.19 341 GLN A N 1
ATOM 2601 C CA . GLN A 1 341 ? -16.047 -1.664 22.406 1 97.19 341 GLN A CA 1
ATOM 2602 C C . GLN A 1 341 ? -15.672 -2.703 21.344 1 97.19 341 GLN A C 1
ATOM 2604 O O . GLN A 1 341 ? -16.531 -3.443 20.859 1 97.19 341 GLN A O 1
ATOM 2609 N N . ILE A 1 342 ? -14.453 -2.734 20.938 1 96.12 342 ILE A N 1
ATOM 2610 C CA . ILE A 1 342 ? -13.914 -3.736 20.031 1 96.12 342 ILE A CA 1
ATOM 2611 C C . ILE A 1 342 ? -12.961 -4.66 20.781 1 96.12 342 ILE A C 1
ATOM 2613 O O . ILE A 1 342 ? -11.914 -4.227 21.266 1 96.12 342 ILE A O 1
ATOM 2617 N N . SER A 1 343 ? -13.367 -5.875 20.828 1 89.31 343 SER A N 1
ATOM 2618 C CA . SER A 1 343 ? -12.539 -6.836 21.562 1 89.31 343 SER A CA 1
ATOM 2619 C C . SER A 1 343 ? -11.82 -7.781 20.609 1 89.31 343 SER A C 1
ATOM 2621 O O . SER A 1 343 ? -12.227 -7.93 19.453 1 89.31 343 SER A O 1
ATOM 2623 N N . THR A 1 344 ? -10.719 -8.367 21.047 1 87.94 344 THR A N 1
ATOM 2624 C CA . THR A 1 344 ? -9.961 -9.32 20.234 1 87.94 344 THR A CA 1
ATOM 2625 C C . THR A 1 344 ? -10.508 -10.734 20.422 1 87.94 344 THR A C 1
ATOM 2627 O O . THR A 1 344 ? -10.578 -11.5 19.453 1 87.94 344 THR A O 1
ATOM 2630 N N . MET B 1 1 ? -57.531 -33.438 9.016 1 17.27 1 MET B N 1
ATOM 2631 C CA . MET B 1 1 ? -58.156 -33.344 7.707 1 17.27 1 MET B CA 1
ATOM 2632 C C . MET B 1 1 ? -57.438 -32.312 6.832 1 17.27 1 MET B C 1
ATOM 2634 O O . MET B 1 1 ? -56.781 -31.422 7.344 1 17.27 1 MET B O 1
ATOM 2638 N N . PHE B 1 2 ? -57.781 -32.406 5.422 1 16.72 2 PHE B N 1
ATOM 2639 C CA . PHE B 1 2 ? -57.375 -32.188 4.035 1 16.72 2 PHE B CA 1
ATOM 2640 C C . PHE B 1 2 ? -57.375 -30.719 3.695 1 16.72 2 PHE B C 1
ATOM 2642 O O . PHE B 1 2 ? -56.875 -30.312 2.643 1 16.72 2 PHE B O 1
ATOM 2649 N N . LEU B 1 3 ? -58.188 -29.953 4.246 1 16.45 3 LEU B N 1
ATOM 2650 C CA . LEU B 1 3 ? -58.906 -29.203 3.221 1 16.45 3 LEU B CA 1
ATOM 2651 C C . LEU B 1 3 ? -57.969 -28.297 2.445 1 16.45 3 LEU B C 1
ATOM 2653 O O . LEU B 1 3 ? -57.094 -27.641 3.037 1 16.45 3 LEU B O 1
ATOM 2657 N N . LEU B 1 4 ? -58.188 -28.125 1.197 1 15.15 4 LEU B N 1
ATOM 2658 C CA . LEU B 1 4 ? -57.906 -27.938 -0.222 1 15.15 4 LEU B CA 1
ATOM 2659 C C . LEU B 1 4 ? -57.438 -26.516 -0.497 1 15.15 4 LEU B C 1
ATOM 2661 O O . LEU B 1 4 ? -56.406 -26.312 -1.132 1 15.15 4 LEU B O 1
ATOM 2665 N N . ALA B 1 5 ? -58.406 -25.609 -0.965 1 15.38 5 ALA B N 1
ATOM 2666 C CA . ALA B 1 5 ? -58.531 -25.188 -2.359 1 15.38 5 ALA B CA 1
ATOM 2667 C C . ALA B 1 5 ? -57.719 -23.938 -2.641 1 15.38 5 ALA B C 1
ATOM 2669 O O . ALA B 1 5 ? -57.406 -23.172 -1.72 1 15.38 5 ALA B O 1
ATOM 2670 N N . ALA B 1 6 ? -57.938 -23.266 -3.824 1 14.72 6 ALA B N 1
ATOM 2671 C CA . ALA B 1 6 ? -57.531 -22.891 -5.164 1 14.72 6 ALA B CA 1
ATOM 2672 C C . ALA B 1 6 ? -57.188 -21.406 -5.23 1 14.72 6 ALA B C 1
ATOM 2674 O O . ALA B 1 6 ? -56.094 -21.031 -5.676 1 14.72 6 ALA B O 1
ATOM 2675 N N . ALA B 1 7 ? -58.219 -20.5 -5.707 1 14.15 7 ALA B N 1
ATOM 2676 C CA . ALA B 1 7 ? -58.219 -19.984 -7.07 1 14.15 7 ALA B CA 1
ATOM 2677 C C . ALA B 1 7 ? -57.562 -18.609 -7.133 1 14.15 7 ALA B C 1
ATOM 2679 O O . ALA B 1 7 ? -56.688 -18.375 -7.961 1 14.15 7 ALA B O 1
ATOM 2680 N N . SER B 1 8 ? -58.344 -17.422 -6.871 1 15.86 8 SER B N 1
ATOM 2681 C CA . SER B 1 8 ? -58.781 -16.547 -7.949 1 15.86 8 SER B CA 1
ATOM 2682 C C . SER B 1 8 ? -57.781 -15.422 -8.188 1 15.86 8 SER B C 1
ATOM 2684 O O . SER B 1 8 ? -56.938 -15.148 -7.32 1 15.86 8 SER B O 1
ATOM 2686 N N . THR B 1 9 ? -58.188 -14.297 -8.875 1 15.05 9 THR B N 1
AT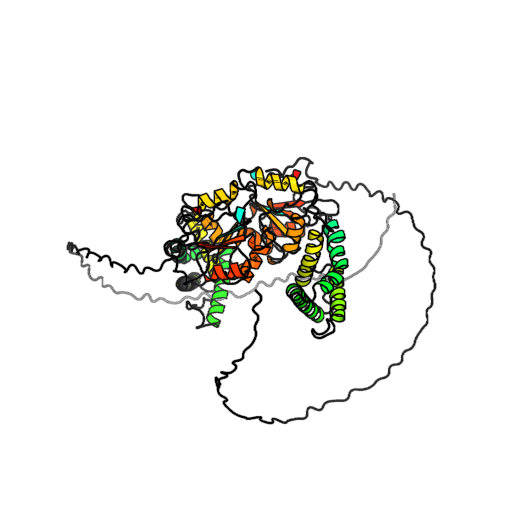OM 2687 C CA . THR B 1 9 ? -58.094 -13.602 -10.148 1 15.05 9 THR B CA 1
ATOM 2688 C C . THR B 1 9 ? -57.25 -12.336 -10.023 1 15.05 9 THR B C 1
ATOM 2690 O O . THR B 1 9 ? -56.406 -12.055 -10.875 1 15.05 9 THR B O 1
ATOM 2693 N N . SER B 1 10 ? -57.656 -11.25 -9.219 1 15.56 10 SER B N 1
ATOM 2694 C CA . SER B 1 10 ? -58 -10.078 -10.016 1 15.56 10 SER B CA 1
ATOM 2695 C C . SER B 1 10 ? -56.781 -9.219 -10.312 1 15.56 10 SER B C 1
ATOM 2697 O O . SER B 1 10 ? -55.875 -9.133 -9.492 1 15.56 10 SER B O 1
ATOM 2699 N N . ALA B 1 11 ? -56.688 -8.594 -11.562 1 15.53 11 ALA B N 1
ATOM 2700 C CA . ALA B 1 11 ? -56 -8.102 -12.758 1 15.53 11 ALA B CA 1
ATOM 2701 C C . ALA B 1 11 ? -55.25 -6.816 -12.469 1 15.53 11 ALA B C 1
ATOM 2703 O O . ALA B 1 11 ? -54.062 -6.711 -12.781 1 15.53 11 ALA B O 1
ATOM 2704 N N . SER B 1 12 ? -55.938 -5.578 -12.5 1 15.12 12 SER B N 1
ATOM 2705 C CA . SER B 1 12 ? -55.938 -4.734 -13.688 1 15.12 12 SER B CA 1
ATOM 2706 C C . SER B 1 12 ? -54.875 -3.654 -13.578 1 15.12 12 SER B C 1
ATOM 2708 O O . SER B 1 12 ? -54.156 -3.367 -14.555 1 15.12 12 SER B O 1
ATOM 2710 N N . THR B 1 13 ? -54.844 -2.834 -12.398 1 16.14 13 THR B N 1
ATOM 2711 C CA . THR B 1 13 ? -55 -1.447 -12.82 1 16.14 13 THR B CA 1
ATOM 2712 C C . THR B 1 13 ? -53.688 -0.875 -13.32 1 16.14 13 THR B C 1
ATOM 2714 O O . THR B 1 13 ? -52.688 -0.906 -12.602 1 16.14 13 THR B O 1
ATOM 2717 N N . SER B 1 14 ? -53.469 -0.634 -14.656 1 15.31 14 SER B N 1
ATOM 2718 C CA . SER B 1 14 ? -52.594 -0.351 -15.789 1 15.31 14 SER B CA 1
ATOM 2719 C C . SER B 1 14 ? -51.938 1.006 -15.633 1 15.31 14 SER B C 1
ATOM 2721 O O . SER B 1 14 ? -50.844 1.239 -16.203 1 15.31 14 SER B O 1
ATOM 2723 N N . ALA B 1 15 ? -52.562 2.088 -14.977 1 15.55 15 ALA B N 1
ATOM 2724 C CA . ALA B 1 15 ? -52.625 3.268 -15.836 1 15.55 15 ALA B CA 1
ATOM 2725 C C . ALA B 1 15 ? -51.219 3.779 -16.172 1 15.55 15 ALA B C 1
ATOM 2727 O O . ALA B 1 15 ? -50.25 3.502 -15.461 1 15.55 15 ALA B O 1
ATOM 2728 N N . SER B 1 16 ? -51.125 4.875 -17.047 1 15.54 16 SER B N 1
ATOM 2729 C CA . SER B 1 16 ? -50.812 5.547 -18.297 1 15.54 16 SER B CA 1
ATOM 2730 C C . SER B 1 16 ? -49.75 6.605 -18.109 1 15.54 16 SER B C 1
ATOM 2732 O O . SER B 1 16 ? -50.031 7.75 -17.75 1 15.54 16 SER B O 1
ATOM 2734 N N . CYS B 1 17 ? -48.781 6.504 -17.125 1 15.9 17 CYS B N 1
ATOM 2735 C CA . CYS B 1 17 ? -48.062 7.75 -16.938 1 15.9 17 CYS B CA 1
ATOM 2736 C C . CYS B 1 17 ? -47.438 8.234 -18.234 1 15.9 17 CYS B C 1
ATOM 2738 O O . CYS B 1 17 ? -46.594 7.543 -18.812 1 15.9 17 CYS B O 1
ATOM 2740 N N . CYS B 1 18 ? -48.062 9.062 -19.031 1 15.66 18 CYS B N 1
ATOM 2741 C CA . CYS B 1 18 ? -47.969 9.602 -20.375 1 15.66 18 CYS B CA 1
ATOM 2742 C C . CYS B 1 18 ? -46.719 10.477 -20.547 1 15.66 18 CYS B C 1
ATOM 2744 O O . CYS B 1 18 ? -46.656 11.555 -19.969 1 15.66 18 CYS B O 1
ATOM 2746 N N . PHE B 1 19 ? -45.531 10.039 -20.266 1 16.95 19 PHE B N 1
ATOM 2747 C CA . PHE B 1 19 ? -44.375 10.938 -20.438 1 16.95 19 PHE B CA 1
ATOM 2748 C C . PHE B 1 19 ? -44.375 11.523 -21.844 1 16.95 19 PHE B C 1
ATOM 2750 O O . PHE B 1 19 ? -44.406 10.789 -22.828 1 16.95 19 PHE B O 1
ATOM 2757 N N . PRO B 1 20 ? -44.656 12.719 -22.016 1 15.47 20 PRO B N 1
ATOM 2758 C CA . PRO B 1 20 ? -45 13.398 -23.266 1 15.47 20 PRO B CA 1
ATOM 2759 C C . PRO B 1 20 ? -43.875 13.312 -24.312 1 15.47 20 PRO B C 1
ATOM 2761 O O . PRO B 1 20 ? -42.719 13.031 -23.969 1 15.47 20 PRO B O 1
ATOM 2764 N N . ASP B 1 21 ? -44.125 13.742 -25.703 1 15.11 21 ASP B N 1
ATOM 2765 C CA . ASP B 1 21 ? -44 13.477 -27.141 1 15.11 21 ASP B CA 1
ATOM 2766 C C . ASP B 1 21 ? -42.875 14.289 -27.766 1 15.11 21 ASP B C 1
ATOM 2768 O O . ASP B 1 21 ? -42.469 14.023 -28.891 1 15.11 21 ASP B O 1
ATOM 2772 N N . ALA B 1 22 ? -42.469 15.523 -27.297 1 14.7 22 ALA B N 1
ATOM 2773 C CA . ALA B 1 22 ? -42.562 16.516 -28.359 1 14.7 22 ALA B CA 1
ATOM 2774 C C . ALA B 1 22 ? -41.594 16.203 -29.5 1 14.7 22 ALA B C 1
ATOM 2776 O O . ALA B 1 22 ? -40.625 15.438 -29.312 1 14.7 22 ALA B O 1
ATOM 2777 N N . ALA B 1 23 ? -40.938 17.328 -30.344 1 14.91 23 ALA B N 1
ATOM 2778 C CA . ALA B 1 23 ? -41.156 17.812 -31.703 1 14.91 23 ALA B CA 1
ATOM 2779 C C . ALA B 1 23 ? -40.125 17.266 -32.656 1 14.91 23 ALA B C 1
ATOM 2781 O O . ALA B 1 23 ? -39.094 16.75 -32.219 1 14.91 23 ALA B O 1
ATOM 2782 N N . SER B 1 24 ? -39.719 18.094 -33.875 1 14.88 24 SER B N 1
ATOM 2783 C CA . SER B 1 24 ? -39.781 18.109 -35.312 1 14.88 24 SER B CA 1
ATOM 2784 C C . SER B 1 24 ? -38.5 17.656 -35.969 1 14.88 24 SER B C 1
ATOM 2786 O O . SER B 1 24 ? -37.438 17.625 -35.312 1 14.88 24 SER B O 1
ATOM 2788 N N . SER B 1 25 ? -38.344 17.859 -37.438 1 14.82 25 SER B N 1
ATOM 2789 C CA . SER B 1 25 ? -38.125 17.156 -38.688 1 14.82 25 SER B CA 1
ATOM 2790 C C . SER B 1 25 ? -36.656 17.312 -39.156 1 14.82 25 SER B C 1
ATOM 2792 O O . SER B 1 25 ? -36.094 16.375 -39.688 1 14.82 25 SER B O 1
ATOM 2794 N N . ARG B 1 26 ? -35.906 18.531 -39.188 1 15.77 26 ARG B N 1
ATOM 2795 C CA . ARG B 1 26 ? -35.531 18.953 -40.531 1 15.77 26 ARG B CA 1
ATOM 2796 C C . ARG B 1 26 ? -34.312 18.172 -41.031 1 15.77 26 ARG B C 1
ATOM 2798 O O . ARG B 1 26 ? -33.281 18.125 -40.344 1 15.77 26 ARG B O 1
ATOM 2805 N N . TYR B 1 27 ? -34.438 17.188 -41.969 1 15.52 27 TYR B N 1
ATOM 2806 C CA . TYR B 1 27 ? -33.625 16.203 -42.688 1 15.52 27 TYR B CA 1
ATOM 2807 C C . TYR B 1 27 ? -32.594 16.875 -43.594 1 15.52 27 TYR B C 1
ATOM 2809 O O . TYR B 1 27 ? -32.812 17.016 -44.812 1 15.52 27 TYR B O 1
ATOM 2817 N N . ARG B 1 28 ? -32.094 18.062 -43.344 1 15.49 28 ARG B N 1
ATOM 2818 C CA . ARG B 1 28 ? -31.688 18.562 -44.656 1 15.49 28 ARG B CA 1
ATOM 2819 C C . ARG B 1 28 ? -30.688 17.609 -45.312 1 15.49 28 ARG B C 1
ATOM 2821 O O . ARG B 1 28 ? -29.906 16.953 -44.625 1 15.49 28 ARG B O 1
ATOM 2828 N N . SER B 1 29 ? -30.75 17.422 -46.688 1 15.29 29 SER B N 1
ATOM 2829 C CA . SER B 1 29 ? -30.391 16.625 -47.844 1 15.29 29 SER B CA 1
ATOM 2830 C C . SER B 1 29 ? -28.906 16.75 -48.188 1 15.29 29 SER B C 1
ATOM 2832 O O . SER B 1 29 ? -28.391 16.031 -49.031 1 15.29 29 SER B O 1
ATOM 2834 N N . PHE B 1 30 ? -28.047 17.422 -47.375 1 15.9 30 PHE B N 1
ATOM 2835 C CA . PHE B 1 30 ? -27.062 17.938 -48.312 1 15.9 30 PHE B CA 1
ATOM 2836 C C . PHE B 1 30 ? -26.344 16.797 -49.031 1 15.9 30 PHE B C 1
ATOM 2838 O O . PHE B 1 30 ? -25.938 15.812 -48.406 1 15.9 30 PHE B O 1
ATOM 2845 N N . GLN B 1 31 ? -26.375 16.75 -50.406 1 14.75 31 GLN B N 1
ATOM 2846 C CA . GLN B 1 31 ? -26.109 16.047 -51.656 1 14.75 31 GLN B CA 1
ATOM 2847 C C . GLN B 1 31 ? -24.641 15.711 -51.812 1 14.75 31 GLN B C 1
ATOM 2849 O O . GLN B 1 31 ? -24.281 14.602 -52.188 1 14.75 31 GLN B O 1
ATOM 2854 N N . GLY B 1 32 ? -23.734 16.781 -51.844 1 14.27 32 GLY B N 1
ATOM 2855 C CA . GLY B 1 32 ? -23.031 16.812 -53.125 1 14.27 32 GLY B CA 1
ATOM 2856 C C . GLY B 1 32 ? -22.031 15.68 -53.312 1 14.27 32 GLY B C 1
ATOM 2857 O O . GLY B 1 32 ? -21.797 14.922 -52.344 1 14.27 32 GLY B O 1
ATOM 2858 N N . ASN B 1 33 ? -20.797 16.031 -53.812 1 14.66 33 ASN B N 1
ATOM 2859 C CA . ASN B 1 33 ? -20.172 15.828 -55.125 1 14.66 33 ASN B CA 1
ATOM 2860 C C . ASN B 1 33 ? -19.156 14.688 -55.094 1 14.66 33 ASN B C 1
ATOM 2862 O O . ASN B 1 33 ? -18.734 14.258 -54.031 1 14.66 33 ASN B O 1
ATOM 2866 N N . LYS B 1 34 ? -18.172 14.914 -56 1 15.09 34 LYS B N 1
ATOM 2867 C CA . LYS B 1 34 ? -17.641 14.242 -57.188 1 15.09 34 LYS B CA 1
ATOM 2868 C C . LYS B 1 34 ? -16.406 13.422 -56.844 1 15.09 34 LYS B C 1
ATOM 2870 O O . LYS B 1 34 ? -15.906 12.656 -57.656 1 15.09 34 LYS B O 1
ATOM 2875 N N . LEU B 1 35 ? -15.758 13.477 -55.531 1 15.08 35 LEU B N 1
ATOM 2876 C CA . LEU B 1 35 ? -14.391 13.422 -56 1 15.08 35 LEU B CA 1
ATOM 2877 C C . LEU B 1 35 ? -14.078 12.062 -56.625 1 15.08 35 LEU B C 1
ATOM 2879 O O . LEU B 1 35 ? -14.453 11.031 -56.094 1 15.08 35 LEU B O 1
ATOM 2883 N N . GLU B 1 36 ? -13.398 12.07 -57.812 1 14.23 36 GLU B N 1
ATOM 2884 C CA . GLU B 1 36 ? -13.039 11.289 -59 1 14.23 36 GLU B CA 1
ATOM 2885 C C . GLU B 1 36 ? -12.031 10.195 -58.656 1 14.23 36 GLU B C 1
ATOM 2887 O O . GLU B 1 36 ? -12.156 9.055 -59.094 1 14.23 36 GLU B O 1
ATOM 2892 N N . LEU B 1 37 ? -10.836 10.5 -58.031 1 14.56 37 LEU B N 1
ATOM 2893 C CA . LEU B 1 37 ? -9.812 10.125 -59 1 14.56 37 LEU B CA 1
ATOM 2894 C C . LEU B 1 37 ? -9.766 8.609 -59.156 1 14.56 37 LEU B C 1
ATOM 2896 O O . LEU B 1 37 ? -10.258 7.867 -58.312 1 14.56 37 LEU B O 1
ATOM 2900 N N . ARG B 1 38 ? -8.562 8.227 -59.625 1 14.47 38 ARG B N 1
ATOM 2901 C CA . ARG B 1 38 ? -7.824 7.645 -60.719 1 14.47 38 ARG B CA 1
ATOM 2902 C C . ARG B 1 38 ? -7.512 6.176 -60.469 1 14.47 38 ARG B C 1
ATOM 2904 O O . ARG B 1 38 ? -7.492 5.734 -59.312 1 14.47 38 ARG B O 1
ATOM 2911 N N . GLY B 1 39 ? -6.836 5.543 -61.438 1 14.01 39 GLY B N 1
ATOM 2912 C CA . GLY B 1 39 ? -6.801 4.352 -62.281 1 14.01 39 GLY B CA 1
ATOM 2913 C C . GLY B 1 39 ? -5.953 3.238 -61.688 1 14.01 39 GLY B C 1
ATOM 2914 O O . GLY B 1 39 ? -6.105 2.074 -62.062 1 14.01 39 GLY B O 1
ATOM 2915 N N . ALA B 1 40 ? -4.848 3.539 -60.844 1 14.8 40 ALA B N 1
ATOM 2916 C CA . ALA B 1 40 ? -3.707 2.916 -61.5 1 14.8 40 ALA B CA 1
ATOM 2917 C C . ALA B 1 40 ? -3.816 1.395 -61.469 1 14.8 40 ALA B C 1
ATOM 2919 O O . ALA B 1 40 ? -4.457 0.832 -60.594 1 14.8 40 ALA B O 1
ATOM 2920 N N . SER B 1 41 ? -2.932 0.806 -62.281 1 14.56 41 SER B N 1
ATOM 2921 C CA . SER B 1 41 ? -2.705 -0.321 -63.188 1 14.56 41 SER B CA 1
ATOM 2922 C C . SER B 1 41 ? -2.375 -1.591 -62.406 1 14.56 41 SER B C 1
ATOM 2924 O O . SER B 1 41 ? -1.993 -1.526 -61.25 1 14.56 41 SER B O 1
ATOM 2926 N N . THR B 1 42 ? -2.344 -2.701 -63.125 1 15.22 42 THR B N 1
ATOM 2927 C CA . THR B 1 42 ? -2.666 -4.113 -63.312 1 15.22 42 THR B CA 1
ATOM 2928 C C . THR B 1 42 ? -1.513 -4.996 -62.812 1 15.22 42 THR B C 1
ATOM 2930 O O . THR B 1 42 ? -1.729 -6.129 -62.406 1 15.22 42 THR B O 1
ATOM 2933 N N . SER B 1 43 ? -0.165 -4.562 -62.906 1 14.65 43 SER B N 1
ATOM 2934 C CA . SER B 1 43 ? 0.591 -5.559 -63.656 1 14.65 43 SER B CA 1
ATOM 2935 C C . SER B 1 43 ? 0.813 -6.824 -62.812 1 14.65 43 SER B C 1
ATOM 2937 O O . SER B 1 43 ? 0.767 -6.785 -61.594 1 14.65 43 SER B O 1
ATOM 2939 N N . CYS B 1 44 ? 1.291 -8.016 -63.531 1 14.63 44 CYS B N 1
ATOM 2940 C CA . CYS B 1 44 ? 1.221 -9.453 -63.781 1 14.63 44 CYS B CA 1
ATOM 2941 C C . CYS B 1 44 ? 2.283 -10.195 -63 1 14.63 44 CYS B C 1
ATOM 2943 O O . CYS B 1 44 ? 2.34 -11.43 -63.031 1 14.63 44 CYS B O 1
ATOM 2945 N N . ARG B 1 45 ? 3.297 -9.516 -62.375 1 14.57 45 ARG B N 1
ATOM 2946 C CA . ARG B 1 45 ? 4.508 -10.273 -62.688 1 14.57 45 ARG B CA 1
ATOM 2947 C C . ARG B 1 45 ? 4.449 -11.672 -62.094 1 14.57 45 ARG B C 1
ATOM 2949 O O . ARG B 1 45 ? 3.947 -11.867 -61 1 14.57 45 ARG B O 1
ATOM 2956 N N . GLN B 1 46 ? 5.066 -12.68 -62.812 1 14.29 46 GLN B N 1
ATOM 2957 C CA . GLN B 1 46 ? 5.102 -14.109 -63.125 1 14.29 46 GLN B CA 1
ATOM 2958 C C . GLN B 1 46 ? 5.887 -14.883 -62.062 1 14.29 46 GLN B C 1
ATOM 2960 O O . GLN B 1 46 ? 5.516 -16 -61.688 1 14.29 46 GLN B O 1
ATOM 2965 N N . LEU B 1 47 ? 7.023 -14.367 -61.406 1 14.83 47 LEU B N 1
ATOM 2966 C CA . LEU B 1 47 ? 8.133 -15.273 -61.688 1 14.83 47 LEU B CA 1
ATOM 2967 C C . LEU B 1 47 ? 7.992 -16.562 -60.875 1 14.83 47 LEU B C 1
ATOM 2969 O O . LEU B 1 47 ? 7.348 -16.562 -59.812 1 14.83 47 LEU B O 1
ATOM 2973 N N . SER B 1 48 ? 8.977 -17.531 -61.156 1 14.73 48 SER B N 1
ATOM 2974 C CA . SER B 1 48 ? 9.25 -18.922 -61.469 1 14.73 48 SER B CA 1
ATOM 2975 C C . SER B 1 48 ? 9.578 -19.719 -60.188 1 14.73 48 SER B C 1
ATOM 2977 O O . SER B 1 48 ? 8.977 -20.766 -59.938 1 14.73 48 SER B O 1
ATOM 2979 N N . LEU B 1 49 ? 10.875 -19.703 -59.688 1 15.02 49 LEU B N 1
ATOM 2980 C CA . LEU B 1 49 ? 11.695 -20.875 -59.938 1 15.02 49 LEU B CA 1
ATOM 2981 C C . LEU B 1 49 ? 11.539 -21.906 -58.812 1 15.02 49 LEU B C 1
ATOM 2983 O O . LEU B 1 49 ? 11.07 -21.562 -57.719 1 15.02 49 LEU B O 1
ATOM 2987 N N . LEU B 1 50 ? 12.742 -22.578 -58.406 1 15.72 50 LEU B N 1
ATOM 2988 C CA . LEU B 1 50 ? 13.305 -23.938 -58.469 1 15.72 50 LEU B CA 1
ATOM 2989 C C . LEU B 1 50 ? 13.18 -24.625 -57.094 1 15.72 50 LEU B C 1
ATOM 2991 O O . LEU B 1 50 ? 13.086 -23.969 -56.062 1 15.72 50 LEU B O 1
ATOM 2995 N N . GLN B 1 51 ? 13.508 -25.984 -57.094 1 15.34 51 GLN B N 1
ATOM 2996 C CA . GLN B 1 51 ? 13.203 -27.328 -56.625 1 15.34 51 GLN B CA 1
ATOM 2997 C C . GLN B 1 51 ? 13.938 -27.672 -55.344 1 15.34 51 GLN B C 1
ATOM 2999 O O . GLN B 1 51 ? 13.648 -28.688 -54.719 1 15.34 51 GLN B O 1
ATOM 3004 N N . ALA B 1 52 ? 14.906 -26.859 -54.812 1 15.63 52 ALA B N 1
ATOM 3005 C CA . ALA B 1 52 ? 16.016 -27.703 -54.406 1 15.63 52 ALA B CA 1
ATOM 3006 C C . ALA B 1 52 ? 15.641 -28.547 -53.188 1 15.63 52 ALA B C 1
ATOM 3008 O O . ALA B 1 52 ? 15.109 -28.031 -52.219 1 15.63 52 ALA B O 1
ATOM 3009 N N . SER B 1 53 ? 15.844 -29.938 -53.219 1 15.51 53 SER B N 1
ATOM 3010 C CA . SER B 1 53 ? 15.492 -31.234 -52.656 1 15.51 53 SER B CA 1
ATOM 3011 C C . SER B 1 53 ? 16.219 -31.469 -51.344 1 15.51 53 SER B C 1
ATOM 3013 O O . SER B 1 53 ? 15.859 -32.375 -50.562 1 15.51 53 SER B O 1
ATOM 3015 N N . ASN B 1 54 ? 17.391 -30.844 -51 1 15.95 54 ASN B N 1
ATOM 3016 C CA . ASN B 1 54 ? 18.375 -31.828 -50.562 1 15.95 54 ASN B CA 1
ATOM 3017 C C . ASN B 1 54 ? 18.016 -32.375 -49.156 1 15.95 54 ASN B C 1
ATOM 3019 O O . ASN B 1 54 ? 17.516 -31.641 -48.312 1 15.95 54 ASN B O 1
ATOM 3023 N N . ASN B 1 55 ? 18.156 -33.719 -49 1 16.12 55 ASN B N 1
ATOM 3024 C CA . ASN B 1 55 ? 17.812 -34.906 -48.219 1 16.12 55 ASN B CA 1
ATOM 3025 C C . ASN B 1 55 ? 18.531 -34.938 -46.875 1 16.12 55 ASN B C 1
ATOM 3027 O O . ASN B 1 55 ? 18.359 -35.875 -46.094 1 16.12 55 ASN B O 1
ATOM 3031 N N . LEU B 1 56 ? 19.594 -34.094 -46.688 1 17.52 56 LEU B N 1
ATOM 3032 C CA . LEU B 1 56 ? 20.594 -34.875 -46 1 17.52 56 LEU B CA 1
ATOM 3033 C C . LEU B 1 56 ? 20.156 -35.188 -44.562 1 17.52 56 LEU B C 1
ATOM 3035 O O . LEU B 1 56 ? 19.562 -34.344 -43.906 1 17.52 56 LEU B O 1
ATOM 3039 N N . HIS B 1 57 ? 20.328 -36.469 -44.125 1 16.58 57 HIS B N 1
ATOM 3040 C CA . HIS B 1 57 ? 20.016 -37.469 -43.094 1 16.58 57 HIS B CA 1
ATOM 3041 C C . HIS B 1 57 ? 20.766 -37.156 -41.812 1 16.58 57 HIS B C 1
ATOM 3043 O O . HIS B 1 57 ? 20.719 -37.938 -40.844 1 16.58 57 HIS B O 1
ATOM 3049 N N . ARG B 1 58 ? 21.484 -36 -41.75 1 16.67 58 ARG B N 1
ATOM 3050 C CA . ARG B 1 58 ? 22.562 -36.312 -40.812 1 16.67 58 ARG B CA 1
ATOM 3051 C C . ARG B 1 58 ? 22 -36.75 -39.469 1 16.67 58 ARG B C 1
ATOM 3053 O O . ARG B 1 58 ? 21.016 -36.188 -39 1 16.67 58 ARG B O 1
ATOM 3060 N N . ARG B 1 59 ? 22.594 -37.844 -39.031 1 17.28 59 ARG B N 1
ATOM 3061 C CA . ARG B 1 59 ? 22.641 -38.781 -37.906 1 17.28 59 ARG B CA 1
ATOM 3062 C C . ARG B 1 59 ? 22.812 -38.062 -36.594 1 17.28 59 ARG B C 1
ATOM 3064 O O . ARG B 1 59 ? 23.562 -37.094 -36.5 1 17.28 59 ARG B O 1
ATOM 3071 N N . ARG B 1 60 ? 22.094 -38.406 -35.5 1 17.05 60 ARG B N 1
ATOM 3072 C CA . ARG B 1 60 ? 21.625 -38.094 -34.156 1 17.05 60 ARG B CA 1
ATOM 3073 C C . ARG B 1 60 ? 22.75 -38.156 -33.125 1 17.05 60 ARG B C 1
ATOM 3075 O O . ARG B 1 60 ? 22.516 -38.344 -31.938 1 17.05 60 ARG B O 1
ATOM 3082 N N . ARG B 1 61 ? 24.062 -38.188 -33.688 1 18.19 61 ARG B N 1
ATOM 3083 C CA . ARG B 1 61 ? 24.891 -38.781 -32.656 1 18.19 61 ARG B CA 1
ATOM 3084 C C . ARG B 1 61 ? 24.766 -37.969 -31.359 1 18.19 61 ARG B C 1
ATOM 3086 O O . ARG B 1 61 ? 24.734 -36.719 -31.375 1 18.19 61 ARG B O 1
ATOM 3093 N N . LEU B 1 62 ? 24.391 -38.594 -30.25 1 19.48 62 LEU B N 1
ATOM 3094 C CA . LEU B 1 62 ? 24.109 -38.438 -28.828 1 19.48 62 LEU B CA 1
ATOM 3095 C C . LEU B 1 62 ? 25.312 -37.906 -28.078 1 19.48 62 LEU B C 1
ATOM 3097 O O . LEU B 1 62 ? 26.125 -38.656 -27.562 1 19.48 62 LEU B O 1
ATOM 3101 N N . GLY B 1 63 ? 26.188 -37.094 -28.797 1 18.09 63 GLY B N 1
ATOM 3102 C CA . GLY B 1 63 ? 27.469 -36.938 -28.156 1 18.09 63 GLY B CA 1
ATOM 3103 C C . GLY B 1 63 ? 27.375 -36.5 -26.703 1 18.09 63 GLY B C 1
ATOM 3104 O O . GLY B 1 63 ? 26.375 -35.906 -26.297 1 18.09 63 GLY B O 1
ATOM 3105 N N . ALA B 1 64 ? 28.219 -37.188 -25.781 1 21.69 64 ALA B N 1
ATOM 3106 C CA . ALA B 1 64 ? 28.625 -37.219 -24.391 1 21.69 64 ALA B CA 1
ATOM 3107 C C . ALA B 1 64 ? 29.047 -35.844 -23.906 1 21.69 64 ALA B C 1
ATOM 3109 O O . ALA B 1 64 ? 29.922 -35.219 -24.5 1 21.69 64 ALA B O 1
ATOM 3110 N N . VAL B 1 65 ? 28.156 -35.062 -23.484 1 20.33 65 VAL B N 1
ATOM 3111 C CA . VAL B 1 65 ? 28.438 -33.719 -23 1 20.33 65 VAL B CA 1
ATOM 3112 C C . VAL B 1 65 ? 29.562 -33.75 -21.969 1 20.33 65 VAL B C 1
ATOM 3114 O O . VAL B 1 65 ? 29.438 -34.406 -20.938 1 20.33 65 VAL B O 1
ATOM 3117 N N . ARG B 1 66 ? 30.75 -33.781 -22.5 1 21.17 66 ARG B N 1
ATOM 3118 C CA . ARG B 1 66 ? 31.906 -33.688 -21.641 1 21.17 66 ARG B CA 1
ATOM 3119 C C . ARG B 1 66 ? 31.719 -32.594 -20.594 1 21.17 66 ARG B C 1
ATOM 3121 O O . ARG B 1 66 ? 31.141 -31.547 -20.891 1 21.17 66 ARG B O 1
ATOM 3128 N N . ALA B 1 67 ? 31.953 -32.938 -19.359 1 21.81 67 ALA B N 1
ATOM 3129 C CA . ALA B 1 67 ? 32.062 -32.25 -18.062 1 21.81 67 ALA B CA 1
ATOM 3130 C C . ALA B 1 67 ? 33.031 -31.078 -18.125 1 21.81 67 ALA B C 1
ATOM 3132 O O . ALA B 1 67 ? 34.25 -31.266 -18.344 1 21.81 67 ALA B O 1
ATOM 3133 N N . VAL B 1 68 ? 32.719 -30.047 -18.859 1 20.81 68 VAL B N 1
ATOM 3134 C CA . VAL B 1 68 ? 33.656 -28.953 -18.938 1 20.81 68 VAL B CA 1
ATOM 3135 C C . VAL B 1 68 ? 34.125 -28.547 -17.531 1 20.81 68 VAL B C 1
ATOM 3137 O O . VAL B 1 68 ? 33.281 -28.297 -16.656 1 20.81 68 VAL B O 1
ATOM 3140 N N . THR B 1 69 ? 35.219 -29.109 -17.172 1 22.44 69 THR B N 1
ATOM 3141 C CA . THR B 1 69 ? 35.969 -28.734 -15.992 1 22.44 69 THR B CA 1
ATOM 3142 C C . THR B 1 69 ? 36.25 -27.234 -15.984 1 22.44 69 THR B C 1
ATOM 3144 O O . THR B 1 69 ? 36.969 -26.719 -16.844 1 22.44 69 THR B O 1
ATOM 3147 N N . GLY B 1 70 ? 35.25 -26.438 -15.852 1 21.45 70 GLY B N 1
ATOM 3148 C CA . GLY B 1 70 ? 35.406 -24.984 -15.82 1 21.45 70 GLY B CA 1
ATOM 3149 C C . GLY B 1 70 ? 36.594 -24.531 -14.969 1 21.45 70 GLY B C 1
ATOM 3150 O O . GLY B 1 70 ? 36.906 -25.188 -13.977 1 21.45 70 GLY B O 1
ATOM 3151 N N . GLY B 1 71 ? 37.562 -23.984 -15.594 1 22.89 71 GLY B N 1
ATOM 3152 C CA . GLY B 1 71 ? 38.719 -23.344 -15.055 1 22.89 71 GLY B CA 1
ATOM 3153 C C . GLY B 1 71 ? 38.438 -22.438 -13.875 1 22.89 71 GLY B C 1
ATOM 3154 O O . GLY B 1 71 ? 37.344 -21.891 -13.773 1 22.89 71 GLY B O 1
ATOM 3155 N N . ASN B 1 72 ? 39.125 -22.656 -12.758 1 24.61 72 ASN B N 1
ATOM 3156 C CA . ASN B 1 72 ? 39.219 -22.031 -11.438 1 24.61 72 ASN B CA 1
ATOM 3157 C C . ASN B 1 72 ? 39.5 -20.547 -11.539 1 24.61 72 ASN B C 1
ATOM 3159 O O . ASN B 1 72 ? 40.688 -20.125 -11.609 1 24.61 72 ASN B O 1
ATOM 3163 N N . GLY B 1 73 ? 39 -19.812 -12.508 1 25.86 73 GLY B N 1
ATOM 3164 C CA . GLY B 1 73 ? 39.406 -18.438 -12.375 1 25.86 73 GLY B CA 1
ATOM 3165 C C . GLY B 1 73 ? 39.281 -17.891 -10.961 1 25.86 73 GLY B C 1
ATOM 3166 O O . GLY B 1 73 ? 38.312 -18.219 -10.266 1 25.86 73 GLY B O 1
ATOM 3167 N N . ASP B 1 74 ? 40.344 -17.609 -10.359 1 29.11 74 ASP B N 1
ATOM 3168 C CA . ASP B 1 74 ? 40.594 -17 -9.047 1 29.11 74 ASP B CA 1
ATOM 3169 C C . ASP B 1 74 ? 39.781 -15.742 -8.859 1 29.11 74 ASP B C 1
ATOM 3171 O O . ASP B 1 74 ? 40.25 -14.633 -9.102 1 29.11 74 ASP B O 1
ATOM 3175 N N . GLY B 1 75 ? 38.719 -15.555 -9.68 1 28.78 75 GLY B N 1
ATOM 3176 C CA . GLY B 1 75 ? 38.062 -14.312 -9.289 1 28.78 75 GLY B CA 1
ATOM 3177 C C . GLY B 1 75 ? 37.781 -14.227 -7.805 1 28.78 75 GLY B C 1
ATOM 3178 O O . GLY B 1 75 ? 37.125 -15.117 -7.246 1 28.78 75 GLY B O 1
ATOM 3179 N N . SER B 1 76 ? 38.688 -13.648 -7.066 1 30.09 76 SER B N 1
ATOM 3180 C CA . SER B 1 76 ? 38.469 -13.266 -5.672 1 30.09 76 SER B CA 1
ATOM 3181 C C . SER B 1 76 ? 37.062 -12.719 -5.465 1 30.09 76 SER B C 1
ATOM 3183 O O . SER B 1 76 ? 36.75 -11.609 -5.906 1 30.09 76 SER B O 1
ATOM 3185 N N . THR B 1 77 ? 36.094 -13.469 -5.785 1 33.31 77 THR B N 1
ATOM 3186 C CA . THR B 1 77 ? 34.781 -13.078 -5.281 1 33.31 77 THR B CA 1
ATOM 3187 C C . THR B 1 77 ? 34.875 -12.555 -3.852 1 33.31 77 THR B C 1
ATOM 3189 O O . THR B 1 77 ? 35.406 -13.242 -2.973 1 33.31 77 THR B O 1
ATOM 3192 N N . ASN B 1 78 ? 35.25 -11.312 -3.76 1 33.28 78 ASN B N 1
ATOM 3193 C CA . ASN B 1 78 ? 35.062 -10.75 -2.426 1 33.28 78 ASN B CA 1
ATOM 3194 C C . ASN B 1 78 ? 33.875 -11.352 -1.713 1 33.28 78 ASN B C 1
ATOM 3196 O O . ASN B 1 78 ? 32.75 -10.852 -1.835 1 33.28 78 ASN B O 1
ATOM 3200 N N . LEU B 1 79 ? 33.75 -12.68 -1.799 1 38.19 79 LEU B N 1
ATOM 3201 C CA . LEU B 1 79 ? 32.812 -13.281 -0.857 1 38.19 79 LEU B CA 1
ATOM 3202 C C . LEU B 1 79 ? 32.969 -12.672 0.531 1 38.19 79 LEU B C 1
ATOM 3204 O O . LEU B 1 79 ? 34.062 -12.578 1.053 1 38.19 79 LEU B O 1
ATOM 3208 N N . ALA B 1 80 ? 32.156 -11.766 0.915 1 38.91 80 ALA B N 1
ATOM 3209 C CA . ALA B 1 80 ? 32.25 -11.328 2.303 1 38.91 80 ALA B CA 1
ATOM 3210 C C . ALA B 1 80 ? 32.719 -12.469 3.205 1 38.91 80 ALA B C 1
ATOM 3212 O O . ALA B 1 80 ? 32.438 -13.633 2.93 1 38.91 80 ALA B O 1
ATOM 3213 N N . PRO B 1 81 ? 33.656 -12.375 4.027 1 42.41 81 PRO B N 1
ATOM 3214 C CA . PRO B 1 81 ? 34 -13.484 4.922 1 42.41 81 PRO B CA 1
ATOM 3215 C C . PRO B 1 81 ? 32.75 -14.188 5.488 1 42.41 81 PRO B C 1
ATOM 3217 O O . PRO B 1 81 ? 31.703 -13.562 5.629 1 42.41 81 PRO B O 1
ATOM 3220 N N . PRO B 1 82 ? 32.562 -15.523 5.336 1 50.03 82 PRO B N 1
ATOM 3221 C CA . PRO B 1 82 ? 31.469 -16.375 5.812 1 50.03 82 PRO B CA 1
ATOM 3222 C C . PRO B 1 82 ? 30.781 -15.797 7.059 1 50.03 82 PRO B C 1
ATOM 3224 O O . PRO B 1 82 ? 29.641 -16.156 7.363 1 50.03 82 PRO B O 1
ATOM 3227 N N . GLY B 1 83 ? 31.359 -14.758 7.73 1 52 83 GLY B N 1
ATOM 3228 C CA . GLY B 1 83 ? 31 -14.359 9.078 1 52 83 GLY B CA 1
ATOM 3229 C C . GLY B 1 83 ? 30.266 -13.031 9.133 1 52 83 GLY B C 1
ATOM 3230 O O . GLY B 1 83 ? 29.938 -12.539 10.211 1 52 83 GLY B O 1
ATOM 3231 N N . TYR B 1 84 ? 30.109 -12.383 8.047 1 64.31 84 TYR B N 1
ATOM 3232 C CA . TYR B 1 84 ? 29.531 -11.062 8.297 1 64.31 84 TYR B CA 1
ATOM 3233 C C . TYR B 1 84 ? 28.016 -11.133 8.367 1 64.31 84 TYR B C 1
ATOM 3235 O O . TYR B 1 84 ? 27.359 -11.68 7.477 1 64.31 84 TYR B O 1
ATOM 3243 N N . THR B 1 85 ? 27.406 -10.93 9.539 1 86.69 85 THR B N 1
ATOM 3244 C CA . THR B 1 85 ? 25.984 -10.883 9.844 1 86.69 85 THR B CA 1
ATOM 3245 C C . THR B 1 85 ? 25.469 -9.445 9.773 1 86.69 85 THR B C 1
ATOM 3247 O O . THR B 1 85 ? 26.109 -8.531 10.281 1 86.69 85 THR B O 1
ATOM 3250 N N . TYR B 1 86 ? 24.641 -9.227 8.828 1 94.38 86 TYR B N 1
ATOM 3251 C CA . TYR B 1 86 ? 23.938 -7.941 8.797 1 94.38 86 TYR B CA 1
ATOM 3252 C C . TYR B 1 86 ? 22.969 -7.816 9.961 1 94.38 86 TYR B C 1
ATOM 3254 O O . TYR B 1 86 ? 22.078 -8.656 10.133 1 94.38 86 TYR B O 1
ATOM 3262 N N . SER B 1 87 ? 23.25 -6.801 10.773 1 93.88 87 SER B N 1
ATOM 3263 C CA . SER B 1 87 ? 22.375 -6.609 11.93 1 93.88 87 SER B CA 1
ATOM 3264 C C . SER B 1 87 ? 21.328 -5.543 11.664 1 93.88 87 SER B C 1
ATOM 3266 O O . SER B 1 87 ? 21.656 -4.383 11.422 1 93.88 87 SER B O 1
ATOM 3268 N N . LEU B 1 88 ? 20.062 -5.914 11.789 1 94.69 88 LEU B N 1
ATOM 3269 C CA . LEU B 1 88 ? 18.969 -4.969 11.578 1 94.69 88 LEU B CA 1
ATOM 3270 C C . LEU B 1 88 ? 19.016 -3.852 12.617 1 94.69 88 LEU B C 1
ATOM 3272 O O . LEU B 1 88 ? 18.859 -2.676 12.273 1 94.69 88 LEU B O 1
ATOM 3276 N N . LYS B 1 89 ? 19.266 -4.156 13.844 1 91.5 89 LYS B N 1
ATOM 3277 C CA . LYS B 1 89 ? 19.281 -3.195 14.945 1 91.5 89 LYS B CA 1
ATOM 3278 C C . LYS B 1 89 ? 20.406 -2.189 14.773 1 91.5 89 LYS B C 1
ATOM 3280 O O . LYS B 1 89 ? 20.203 -0.98 14.891 1 91.5 89 LYS B O 1
ATOM 3285 N N . THR B 1 90 ? 21.578 -2.711 14.469 1 92.19 90 THR B N 1
ATOM 3286 C CA . THR B 1 90 ? 22.766 -1.86 14.359 1 92.19 90 THR B CA 1
ATOM 3287 C C . THR B 1 90 ? 22.594 -0.864 13.211 1 92.19 90 THR B C 1
ATOM 3289 O O . THR B 1 90 ? 23.109 0.259 13.281 1 92.19 90 THR B O 1
ATOM 3292 N N . ASN B 1 91 ? 21.781 -1.233 12.234 1 94.5 91 ASN B N 1
ATOM 3293 C CA . ASN B 1 91 ? 21.625 -0.371 11.07 1 94.5 91 ASN B CA 1
ATOM 3294 C C . ASN B 1 91 ? 20.312 0.402 11.133 1 94.5 91 ASN B C 1
ATOM 3296 O O . ASN B 1 91 ? 19.875 0.984 10.133 1 94.5 91 ASN B O 1
ATOM 3300 N N . ASP B 1 92 ? 19.578 0.292 12.188 1 94.12 92 ASP B N 1
ATOM 3301 C CA . ASP B 1 92 ? 18.344 1.017 12.461 1 94.12 92 ASP B CA 1
ATOM 3302 C C . ASP B 1 92 ? 17.25 0.651 11.453 1 94.12 92 ASP B C 1
ATOM 3304 O O . ASP B 1 92 ? 16.531 1.523 10.977 1 94.12 92 ASP B O 1
ATOM 3308 N N . ILE B 1 93 ? 17.281 -0.619 11.047 1 96 93 ILE B N 1
ATOM 3309 C CA . ILE B 1 93 ? 16.266 -1.109 10.133 1 96 93 ILE B CA 1
ATOM 3310 C C . ILE B 1 93 ? 14.969 -1.369 10.898 1 96 93 ILE B C 1
ATOM 3312 O O . ILE B 1 93 ? 14.977 -2.025 11.945 1 96 93 ILE B O 1
ATOM 3316 N N . ARG B 1 94 ? 13.867 -0.879 10.328 1 94.38 94 ARG B N 1
ATOM 3317 C CA . ARG B 1 94 ? 12.555 -1.057 10.945 1 94.38 94 ARG B CA 1
ATOM 3318 C C . ARG B 1 94 ? 11.609 -1.817 10.023 1 94.38 94 ARG B C 1
ATOM 3320 O O . ARG B 1 94 ? 10.625 -2.396 10.477 1 94.38 94 ARG B O 1
ATOM 3327 N N . CYS B 1 95 ? 11.914 -1.756 8.742 1 96.94 95 CYS B N 1
ATOM 3328 C CA . CYS B 1 95 ? 11.117 -2.439 7.727 1 96.94 95 CYS B CA 1
ATOM 3329 C C . CYS B 1 95 ? 12.008 -3.24 6.785 1 96.94 95 CYS B C 1
ATOM 3331 O O . CYS B 1 95 ? 13.094 -2.791 6.418 1 96.94 95 CYS B O 1
ATOM 3333 N N . VAL B 1 96 ? 11.516 -4.391 6.402 1 98.06 96 VAL B N 1
ATOM 3334 C CA . VAL B 1 96 ? 12.188 -5.211 5.398 1 98.06 96 VAL B CA 1
ATOM 3335 C C . VAL B 1 96 ? 11.258 -5.445 4.215 1 98.06 96 VAL B C 1
ATOM 3337 O O . VAL B 1 96 ? 10.102 -5.836 4.391 1 98.06 96 VAL B O 1
ATOM 3340 N N . VAL B 1 97 ? 11.703 -5.137 3.008 1 98.81 97 VAL B N 1
ATOM 3341 C CA . VAL B 1 97 ? 10.977 -5.398 1.773 1 98.81 97 VAL B CA 1
ATOM 3342 C C . VAL B 1 97 ? 11.68 -6.504 0.985 1 98.81 97 VAL B C 1
ATOM 3344 O O . VAL B 1 97 ? 12.875 -6.418 0.715 1 98.81 97 VAL B O 1
ATOM 3347 N N . LEU B 1 98 ? 10.906 -7.512 0.614 1 98.88 98 LEU B N 1
ATOM 3348 C CA . LEU B 1 98 ? 11.516 -8.695 0.007 1 98.88 98 LEU B CA 1
ATOM 3349 C C . LEU B 1 98 ? 11.023 -8.875 -1.427 1 98.88 98 LEU B C 1
ATOM 3351 O O . LEU B 1 98 ? 9.82 -8.828 -1.689 1 98.88 98 LEU B O 1
ATOM 3355 N N . ASP B 1 99 ? 11.969 -9.109 -2.289 1 98.44 99 ASP B N 1
ATOM 3356 C CA . ASP B 1 99 ? 11.664 -9.688 -3.596 1 98.44 99 ASP B CA 1
ATOM 3357 C C . ASP B 1 99 ? 11.273 -11.156 -3.473 1 98.44 99 ASP B C 1
ATOM 3359 O O . ASP B 1 99 ? 11.547 -11.797 -2.453 1 98.44 99 ASP B O 1
ATOM 3363 N N . ILE B 1 100 ? 10.656 -11.672 -4.574 1 97.81 100 ILE B N 1
ATOM 3364 C CA . ILE B 1 100 ? 10.219 -13.062 -4.535 1 97.81 100 ILE B CA 1
ATOM 3365 C C . ILE B 1 100 ? 11.211 -13.938 -5.309 1 97.81 100 ILE B C 1
ATOM 3367 O O . ILE B 1 100 ? 12.039 -14.625 -4.707 1 97.81 100 ILE B O 1
ATOM 3371 N N . GLU B 1 101 ? 11.273 -13.828 -6.648 1 95.94 101 GLU B N 1
ATOM 3372 C CA . GLU B 1 101 ? 12.102 -14.68 -7.492 1 95.94 101 GLU B CA 1
ATOM 3373 C C . GLU B 1 101 ? 13.586 -14.469 -7.203 1 95.94 101 GLU B C 1
ATOM 3375 O O . GLU B 1 101 ? 14.078 -13.344 -7.266 1 95.94 101 GLU B O 1
ATOM 3380 N N . GLY B 1 102 ? 14.25 -15.57 -6.867 1 97.5 102 GLY B N 1
ATOM 3381 C CA . GLY B 1 102 ? 15.68 -15.516 -6.648 1 97.5 102 GLY B CA 1
ATOM 3382 C C . GLY B 1 102 ? 16.062 -14.961 -5.289 1 97.5 102 GLY B C 1
ATOM 3383 O O . GLY B 1 102 ? 17.25 -14.82 -4.973 1 97.5 102 GLY B O 1
ATOM 3384 N N . THR B 1 103 ? 15.055 -14.594 -4.492 1 98.56 103 THR B N 1
ATOM 3385 C CA . THR B 1 103 ? 15.281 -14.016 -3.172 1 98.56 103 THR B CA 1
ATOM 3386 C C . THR B 1 103 ? 14.578 -14.836 -2.094 1 98.56 103 THR B C 1
ATOM 3388 O O . THR B 1 103 ? 15.234 -15.484 -1.272 1 98.56 103 THR B O 1
ATOM 3391 N N . THR B 1 104 ? 13.273 -14.93 -2.125 1 98.75 104 THR B N 1
ATOM 3392 C CA . THR B 1 104 ? 12.547 -15.75 -1.162 1 98.75 104 THR B CA 1
ATOM 3393 C C . THR B 1 104 ? 12.164 -17.094 -1.774 1 98.75 104 THR B C 1
ATOM 3395 O O . THR B 1 104 ? 11.984 -18.078 -1.057 1 98.75 104 THR B O 1
ATOM 3398 N N . THR B 1 105 ? 11.961 -17.078 -3.086 1 98.25 105 THR B N 1
ATOM 3399 C CA . THR B 1 105 ? 11.461 -18.203 -3.852 1 98.25 105 THR B CA 1
ATOM 3400 C C . THR B 1 105 ? 12.391 -18.516 -5.027 1 98.25 105 THR B C 1
ATOM 3402 O O . THR B 1 105 ? 12.844 -17.594 -5.715 1 98.25 105 THR B O 1
ATOM 3405 N N . PRO B 1 106 ? 12.695 -19.797 -5.289 1 97.19 106 PRO B N 1
ATOM 3406 C CA . PRO B 1 106 ? 13.508 -20.125 -6.469 1 97.19 106 PRO B CA 1
ATOM 3407 C C . PRO B 1 106 ? 12.875 -19.625 -7.77 1 97.19 106 PRO B C 1
ATOM 3409 O O . PRO B 1 106 ? 11.656 -19.734 -7.945 1 97.19 106 PRO B O 1
ATOM 3412 N N . ILE B 1 107 ? 13.664 -19.094 -8.641 1 94.56 107 ILE B N 1
ATOM 3413 C CA . ILE B 1 107 ? 13.195 -18.641 -9.945 1 94.56 107 ILE B CA 1
ATOM 3414 C C . ILE B 1 107 ? 12.492 -19.781 -10.672 1 94.56 107 ILE B C 1
ATOM 3416 O O . ILE B 1 107 ? 11.484 -19.562 -11.352 1 94.56 107 ILE B O 1
ATOM 3420 N N . SER B 1 108 ? 12.992 -21.031 -10.523 1 94.44 108 SER B N 1
ATOM 3421 C CA . SER B 1 108 ? 12.469 -22.203 -11.211 1 94.44 108 SER B CA 1
ATOM 3422 C C . SER B 1 108 ? 11.039 -22.5 -10.789 1 94.44 108 SER B C 1
ATOM 3424 O O . SER B 1 108 ? 10.266 -23.078 -11.547 1 94.44 108 SER B O 1
ATOM 3426 N N . PHE B 1 109 ? 10.672 -22.188 -9.617 1 96.12 109 PHE B N 1
ATOM 3427 C CA . PHE B 1 109 ? 9.289 -22.406 -9.188 1 96.12 109 PHE B CA 1
ATOM 3428 C C . PHE B 1 109 ? 8.336 -21.578 -10.047 1 96.12 109 PHE B C 1
ATOM 3430 O O . PHE B 1 109 ? 7.281 -22.078 -10.461 1 96.12 109 PHE B O 1
ATOM 3437 N N . VAL B 1 110 ? 8.664 -20.328 -10.258 1 91.38 110 VAL B N 1
ATOM 3438 C CA . VAL B 1 110 ? 7.812 -19.438 -11.039 1 91.38 110 VAL B CA 1
ATOM 3439 C C . VAL B 1 110 ? 7.812 -19.875 -12.5 1 91.38 110 VAL B C 1
ATOM 3441 O O . VAL B 1 110 ? 6.75 -20.031 -13.109 1 91.38 110 VAL B O 1
ATOM 3444 N N . THR B 1 111 ? 8.961 -20.219 -13.055 1 89.62 111 THR B N 1
ATOM 3445 C CA . THR B 1 111 ? 9.094 -20.469 -14.484 1 89.62 111 THR B CA 1
ATOM 3446 C C . THR B 1 111 ? 8.688 -21.906 -14.82 1 89.62 111 THR B C 1
ATOM 3448 O O . THR B 1 111 ? 8.141 -22.156 -15.898 1 89.62 111 THR B O 1
ATOM 3451 N N . ASP B 1 112 ? 8.898 -22.812 -13.867 1 94 112 ASP B N 1
ATOM 3452 C CA . ASP B 1 112 ? 8.719 -24.219 -14.219 1 94 112 ASP B CA 1
ATOM 3453 C C . ASP B 1 112 ? 7.441 -24.781 -13.602 1 94 112 ASP B C 1
ATOM 3455 O O . ASP B 1 112 ? 7.02 -25.891 -13.93 1 94 112 ASP B O 1
ATOM 3459 N N . VAL B 1 113 ? 6.883 -24.016 -12.75 1 95.56 113 VAL B N 1
ATOM 3460 C CA . VAL B 1 113 ? 5.68 -24.531 -12.102 1 95.56 113 VAL B CA 1
ATOM 3461 C C . VAL B 1 113 ? 4.508 -23.578 -12.344 1 95.56 113 VAL B C 1
ATOM 3463 O O . VAL B 1 113 ? 3.518 -23.969 -12.977 1 95.56 113 VAL B O 1
ATOM 3466 N N . LEU B 1 114 ? 4.594 -22.312 -11.922 1 94.94 114 LEU B N 1
ATOM 3467 C CA . LEU B 1 114 ? 3.465 -21.391 -11.969 1 94.94 114 LEU B CA 1
ATOM 3468 C C . LEU B 1 114 ? 3.053 -21.109 -13.406 1 94.94 114 LEU B C 1
ATOM 3470 O O . LEU B 1 114 ? 1.888 -21.281 -13.773 1 94.94 114 LEU B O 1
ATOM 3474 N N . PHE B 1 115 ? 4.016 -20.766 -14.242 1 93.44 115 PHE B N 1
ATOM 3475 C CA . PHE B 1 115 ? 3.682 -20.375 -15.609 1 93.44 115 PHE B CA 1
ATOM 3476 C C . PHE B 1 115 ? 3.162 -21.562 -16.406 1 93.44 115 PHE B C 1
ATOM 3478 O O . PHE B 1 115 ? 2.102 -21.484 -17.031 1 93.44 115 PHE B O 1
ATOM 3485 N N . PRO B 1 116 ? 3.863 -22.719 -16.344 1 95.62 116 PRO B N 1
ATOM 3486 C CA . PRO B 1 116 ? 3.322 -23.875 -17.047 1 95.62 116 PRO B CA 1
ATOM 3487 C C . PRO B 1 116 ? 1.942 -24.281 -16.547 1 95.62 116 PRO B C 1
ATOM 3489 O O . PRO B 1 116 ? 1.107 -24.75 -17.328 1 95.62 116 PRO B O 1
ATOM 3492 N N . TYR B 1 117 ? 1.706 -24.156 -15.289 1 97 117 TYR B N 1
ATOM 3493 C CA . TYR B 1 117 ? 0.384 -24.484 -14.766 1 97 117 TYR B CA 1
ATOM 3494 C C . TYR B 1 117 ? -0.685 -23.594 -15.391 1 97 117 TYR B C 1
ATOM 3496 O O . TYR B 1 117 ? -1.744 -24.094 -15.797 1 97 117 TYR B O 1
ATOM 3504 N N . ALA B 1 118 ? -0.429 -22.297 -15.406 1 96.38 118 ALA B N 1
ATOM 3505 C CA . ALA B 1 118 ? -1.372 -21.375 -16.031 1 96.38 118 ALA B CA 1
ATOM 3506 C C . ALA B 1 118 ? -1.598 -21.719 -17.5 1 96.38 118 ALA B C 1
ATOM 3508 O O . ALA B 1 118 ? -2.736 -21.719 -17.969 1 96.38 118 ALA B O 1
ATOM 3509 N N . ARG B 1 119 ? -0.54 -22.031 -18.172 1 95.69 119 ARG B N 1
ATOM 3510 C CA . ARG B 1 119 ? -0.608 -22.391 -19.594 1 95.69 119 ARG B CA 1
ATOM 3511 C C . ARG B 1 119 ? -1.458 -23.625 -19.797 1 95.69 119 ARG B C 1
ATOM 3513 O O . ARG B 1 119 ? -2.314 -23.656 -20.688 1 95.69 119 ARG B O 1
ATOM 3520 N N . LYS B 1 120 ? -1.232 -24.594 -19.031 1 96.69 120 LYS B N 1
ATOM 3521 C CA . LYS B 1 120 ? -1.899 -25.875 -19.141 1 96.69 120 LYS B CA 1
ATOM 3522 C C . LYS B 1 120 ? -3.385 -25.766 -18.812 1 96.69 120 LYS B C 1
ATOM 3524 O O . LYS B 1 120 ? -4.211 -26.469 -19.391 1 96.69 120 LYS B O 1
ATOM 3529 N N . ASN B 1 121 ? -3.746 -24.828 -17.922 1 97.69 121 ASN B N 1
ATOM 3530 C CA . ASN B 1 121 ? -5.09 -24.859 -17.359 1 97.69 121 ASN B CA 1
ATOM 3531 C C . ASN B 1 121 ? -5.93 -23.688 -17.859 1 97.69 121 ASN B C 1
ATOM 3533 O O . ASN B 1 121 ? -7.094 -23.547 -17.484 1 97.69 121 ASN B O 1
ATOM 3537 N N . VAL B 1 122 ? -5.418 -22.844 -18.688 1 98.06 122 VAL B N 1
ATOM 3538 C CA . VAL B 1 122 ? -6.113 -21.641 -19.109 1 98.06 122 VAL B CA 1
ATOM 3539 C C . VAL B 1 122 ? -7.387 -22.016 -19.859 1 98.06 122 VAL B C 1
ATOM 3541 O O . VAL B 1 122 ? -8.445 -21.422 -19.641 1 98.06 122 VAL B O 1
ATOM 3544 N N . ARG B 1 123 ? -7.359 -23 -20.797 1 97.69 123 ARG B N 1
ATOM 3545 C CA . ARG B 1 123 ? -8.547 -23.391 -21.547 1 97.69 123 ARG B CA 1
ATOM 3546 C C . ARG B 1 123 ? -9.648 -23.891 -20.609 1 97.69 123 ARG B C 1
ATOM 3548 O O . ARG B 1 123 ? -10.797 -23.469 -20.719 1 97.69 123 ARG B O 1
ATOM 3555 N N . GLU B 1 124 ? -9.234 -24.797 -19.781 1 97.5 124 GLU B N 1
ATOM 3556 C CA . GLU B 1 124 ? -10.211 -25.359 -18.844 1 97.5 124 GLU B CA 1
ATOM 3557 C C . GLU B 1 124 ? -10.828 -24.266 -17.984 1 97.5 124 GLU B C 1
ATOM 3559 O O . GLU B 1 124 ? -12.047 -24.266 -17.75 1 97.5 124 GLU B O 1
ATOM 3564 N N . HIS B 1 125 ? -10.008 -23.391 -17.453 1 97.62 125 HIS B N 1
ATOM 3565 C CA . HIS B 1 125 ? -10.5 -22.312 -16.609 1 97.62 125 HIS B CA 1
ATOM 3566 C C . HIS B 1 125 ? -11.508 -21.453 -17.359 1 97.62 125 HIS B C 1
ATOM 3568 O O . HIS B 1 125 ? -12.602 -21.172 -16.859 1 97.62 125 HIS B O 1
ATOM 3574 N N . LEU B 1 126 ? -11.133 -21.047 -18.547 1 97.81 126 LEU B N 1
ATOM 3575 C CA . LEU B 1 126 ? -12 -20.188 -19.328 1 97.81 126 LEU B CA 1
ATOM 3576 C C . LEU B 1 126 ? -13.305 -20.891 -19.672 1 97.81 126 LEU B C 1
ATOM 3578 O O . LEU B 1 126 ? -14.383 -20.297 -19.609 1 97.81 126 LEU B O 1
ATOM 3582 N N . THR B 1 127 ? -13.203 -22.141 -20 1 97.69 127 THR B N 1
ATOM 3583 C CA . THR B 1 127 ? -14.383 -22.922 -20.391 1 97.69 127 THR B CA 1
ATOM 3584 C C . THR B 1 127 ? -15.336 -23.062 -19.203 1 97.69 127 THR B C 1
ATOM 3586 O O . THR B 1 127 ? -16.547 -22.844 -19.344 1 97.69 127 THR B O 1
ATOM 3589 N N . GLU B 1 128 ? -14.789 -23.359 -18.062 1 97.06 128 GLU B N 1
ATOM 3590 C CA . GLU B 1 128 ? -15.602 -23.656 -16.891 1 97.06 128 GLU B CA 1
ATOM 3591 C C . GLU B 1 128 ? -16.219 -22.375 -16.312 1 97.06 128 GLU B C 1
ATOM 3593 O O . GLU B 1 128 ? -17.281 -22.406 -15.703 1 97.06 128 GLU B O 1
ATOM 3598 N N . THR B 1 129 ? -15.531 -21.297 -16.531 1 96.5 129 THR B N 1
ATOM 3599 C CA . THR B 1 129 ? -15.969 -20.094 -15.82 1 96.5 129 THR B CA 1
ATOM 3600 C C . THR B 1 129 ? -16.406 -19.016 -16.812 1 96.5 129 THR B C 1
ATOM 3602 O O . THR B 1 129 ? -16.656 -17.875 -16.422 1 96.5 129 THR B O 1
ATOM 3605 N N . TYR B 1 130 ? -16.625 -19.312 -18 1 96.69 130 TYR B N 1
ATOM 3606 C CA . TYR B 1 130 ? -16.812 -18.359 -19.094 1 96.69 130 TYR B CA 1
ATOM 3607 C C . TYR B 1 130 ? -17.938 -17.391 -18.781 1 96.69 130 TYR B C 1
ATOM 3609 O O . TYR B 1 130 ? -17.844 -16.203 -19.094 1 96.69 130 TYR B O 1
ATOM 3617 N N . HIS B 1 131 ? -18.953 -17.797 -18.109 1 95.44 131 HIS B N 1
ATOM 3618 C CA . HIS B 1 131 ? -20.156 -16.984 -17.984 1 95.44 131 HIS B CA 1
ATOM 3619 C C . HIS B 1 131 ? -20.203 -16.25 -16.656 1 95.44 131 HIS B C 1
ATOM 3621 O O . HIS B 1 131 ? -21.125 -15.469 -16.406 1 95.44 131 HIS B O 1
ATOM 3627 N N . THR B 1 132 ? -19.188 -16.484 -15.852 1 95.06 132 THR B N 1
ATOM 3628 C CA . THR B 1 132 ? -19.156 -15.742 -14.594 1 95.06 132 THR B CA 1
ATOM 3629 C C . THR B 1 132 ? -18.781 -14.289 -14.844 1 95.06 132 THR B C 1
ATOM 3631 O O . THR B 1 132 ? -18 -13.984 -15.734 1 95.06 132 THR B O 1
ATOM 3634 N N . PRO B 1 133 ? -19.328 -13.422 -14.062 1 94 133 PRO B N 1
ATOM 3635 C CA . PRO B 1 133 ? -18.969 -12.008 -14.219 1 94 133 PRO B CA 1
ATOM 3636 C C . PRO B 1 133 ? -17.469 -11.758 -14.094 1 94 133 PRO B C 1
ATOM 3638 O O . PRO B 1 133 ? -16.922 -10.93 -14.82 1 94 133 PRO B O 1
ATOM 3641 N N . GLN B 1 134 ? -16.859 -12.438 -13.234 1 90.94 134 GLN B N 1
ATOM 3642 C CA . GLN B 1 134 ? -15.422 -12.273 -13.023 1 90.94 134 GLN B CA 1
ATOM 3643 C C . GLN B 1 134 ? -14.641 -12.648 -14.273 1 90.94 134 GLN B C 1
ATOM 3645 O O . GLN B 1 134 ? -13.781 -11.883 -14.727 1 90.94 134 GLN B O 1
ATOM 3650 N N . THR B 1 135 ? -14.93 -13.781 -14.82 1 95.44 135 THR B N 1
ATOM 3651 C CA . THR B 1 135 ? -14.219 -14.227 -16.016 1 95.44 135 THR B CA 1
ATOM 3652 C C . THR B 1 135 ? -14.523 -13.312 -17.203 1 95.44 135 THR B C 1
ATOM 3654 O O . THR B 1 135 ? -13.641 -13.016 -18 1 95.44 135 THR B O 1
ATOM 3657 N N . GLN B 1 136 ? -15.734 -12.875 -17.281 1 95.25 136 GLN B N 1
ATOM 3658 C CA . GLN B 1 136 ? -16.094 -11.961 -18.344 1 95.25 136 GLN B CA 1
ATOM 3659 C C . GLN B 1 136 ? -15.305 -10.656 -18.25 1 95.25 136 GLN B C 1
ATOM 3661 O O . GLN B 1 136 ? -14.883 -10.086 -19.25 1 95.25 136 GLN B O 1
ATOM 3666 N N . ALA B 1 137 ? -15.125 -10.242 -17.047 1 93.56 137 ALA B N 1
ATOM 3667 C CA . ALA B 1 137 ? -14.32 -9.047 -16.844 1 93.56 137 ALA B CA 1
ATOM 3668 C C . ALA B 1 137 ? -12.867 -9.289 -17.25 1 93.56 137 ALA B C 1
ATOM 3670 O O . ALA B 1 137 ? -12.234 -8.422 -17.859 1 93.56 137 ALA B O 1
ATOM 3671 N N . ASP B 1 138 ? -12.32 -10.414 -16.906 1 94.88 138 ASP B N 1
ATOM 3672 C CA . ASP B 1 138 ? -10.961 -10.773 -17.297 1 94.88 138 ASP B CA 1
ATOM 3673 C C . ASP B 1 138 ? -10.82 -10.82 -18.812 1 94.88 138 ASP B C 1
ATOM 3675 O O . ASP B 1 138 ? -9.82 -10.359 -19.375 1 94.88 138 ASP B O 1
ATOM 3679 N N . ILE B 1 139 ? -11.828 -11.328 -19.438 1 96 139 ILE B N 1
ATOM 3680 C CA . ILE B 1 139 ? -11.828 -11.43 -20.891 1 96 139 ILE B CA 1
ATOM 3681 C C . ILE B 1 139 ? -11.844 -10.031 -21.516 1 96 139 ILE B C 1
ATOM 3683 O O . ILE B 1 139 ? -11.141 -9.773 -22.484 1 96 139 ILE B O 1
ATOM 3687 N N . ALA B 1 140 ? -12.633 -9.195 -20.938 1 95.94 140 ALA B N 1
ATOM 3688 C CA . ALA B 1 140 ? -12.688 -7.824 -21.438 1 95.94 140 ALA B CA 1
ATOM 3689 C C . ALA B 1 140 ? -11.32 -7.152 -21.344 1 95.94 140 ALA B C 1
ATOM 3691 O O . ALA B 1 140 ? -10.906 -6.449 -22.266 1 95.94 140 ALA B O 1
ATOM 3692 N N . LEU B 1 141 ? -10.672 -7.352 -20.266 1 94.19 141 LEU B N 1
ATOM 3693 C CA . LEU B 1 141 ? -9.344 -6.793 -20.078 1 94.19 141 LEU B CA 1
ATOM 3694 C C . LEU B 1 141 ? -8.359 -7.383 -21.094 1 94.19 141 LEU B C 1
ATOM 3696 O O . LEU B 1 141 ? -7.539 -6.66 -21.656 1 94.19 141 LEU B O 1
ATOM 3700 N N . LEU B 1 142 ? -8.453 -8.641 -21.312 1 95.69 142 LEU B N 1
ATOM 3701 C CA . LEU B 1 142 ? -7.578 -9.312 -22.266 1 95.69 142 LEU B CA 1
ATOM 3702 C C . LEU B 1 142 ? -7.84 -8.805 -23.688 1 95.69 142 LEU B C 1
ATOM 3704 O O . LEU B 1 142 ? -6.902 -8.602 -24.453 1 95.69 142 LEU B O 1
ATOM 3708 N N . ARG B 1 143 ? -9.102 -8.648 -23.969 1 95.94 143 ARG B N 1
ATOM 3709 C CA . ARG B 1 143 ? -9.469 -8.125 -25.281 1 95.94 143 ARG B CA 1
ATOM 3710 C C . ARG B 1 143 ? -8.867 -6.738 -25.5 1 95.94 143 ARG B C 1
ATOM 3712 O O . ARG B 1 143 ? -8.312 -6.457 -26.562 1 95.94 143 ARG B O 1
ATOM 3719 N N . ALA B 1 144 ? -8.984 -5.938 -24.516 1 94.94 144 ALA B N 1
ATOM 3720 C CA . ALA B 1 144 ? -8.422 -4.594 -24.625 1 94.94 144 ALA B CA 1
ATOM 3721 C C . ALA B 1 144 ? -6.91 -4.648 -24.828 1 94.94 144 ALA B C 1
ATOM 3723 O O . ALA B 1 144 ? -6.359 -3.906 -25.641 1 94.94 144 ALA B O 1
ATOM 3724 N N . GLN B 1 145 ? -6.25 -5.508 -24.078 1 93.88 145 GLN B N 1
ATOM 3725 C CA . GLN B 1 145 ? -4.805 -5.66 -24.188 1 93.88 145 GLN B CA 1
ATOM 3726 C C . GLN B 1 145 ? -4.414 -6.152 -25.578 1 93.88 145 GLN B C 1
ATOM 3728 O O . GLN B 1 145 ? -3.471 -5.637 -26.188 1 93.88 145 GLN B O 1
ATOM 3733 N N . VAL B 1 146 ? -5.145 -7.09 -26.062 1 93.5 146 VAL B N 1
ATOM 3734 C CA . VAL B 1 146 ? -4.875 -7.656 -27.391 1 93.5 146 VAL B CA 1
ATOM 3735 C C . VAL B 1 146 ? -5.066 -6.586 -28.453 1 93.5 146 VAL B C 1
ATOM 3737 O O . VAL B 1 146 ? -4.258 -6.477 -29.391 1 93.5 146 VAL B O 1
ATOM 3740 N N . ASP B 1 147 ? -6.121 -5.828 -28.312 1 93.25 147 ASP B N 1
ATOM 3741 C CA . ASP B 1 147 ? -6.379 -4.746 -29.25 1 93.25 147 ASP B CA 1
ATOM 3742 C C . ASP B 1 147 ? -5.227 -3.744 -29.266 1 93.25 147 ASP B C 1
ATOM 3744 O O . ASP B 1 147 ? -4.793 -3.307 -30.344 1 93.25 147 ASP B O 1
ATOM 3748 N N . GLN B 1 148 ? -4.797 -3.438 -28.141 1 92.12 148 GLN B N 1
ATOM 3749 C CA . GLN B 1 148 ? -3.668 -2.518 -28.031 1 92.12 148 GLN B CA 1
ATOM 3750 C C . GLN B 1 148 ? -2.412 -3.113 -28.656 1 92.12 148 GLN B C 1
ATOM 3752 O O . GLN B 1 148 ? -1.663 -2.414 -29.344 1 92.12 148 GLN B O 1
ATOM 3757 N N . ASP B 1 149 ? -2.172 -4.301 -28.375 1 90.62 149 ASP B N 1
ATOM 3758 C CA . ASP B 1 149 ? -0.994 -4.984 -28.906 1 90.62 149 ASP B CA 1
ATOM 3759 C C . ASP B 1 149 ? -1.03 -5.047 -30.422 1 90.62 149 ASP B C 1
ATOM 3761 O O . ASP B 1 149 ? 0.004 -4.914 -31.078 1 90.62 149 ASP B O 1
ATOM 3765 N N . LEU B 1 150 ? -2.193 -5.258 -30.984 1 90.06 150 LEU B N 1
ATOM 3766 C CA . LEU B 1 150 ? -2.359 -5.34 -32.438 1 90.06 150 LEU B CA 1
ATOM 3767 C C . LEU B 1 150 ? -2.092 -3.986 -33.094 1 90.06 150 LEU B C 1
ATOM 3769 O O . LEU B 1 150 ? -1.59 -3.926 -34.219 1 90.06 150 LEU B O 1
ATOM 3773 N N . LEU B 1 151 ? -2.43 -2.971 -32.344 1 89 151 LEU B N 1
ATOM 3774 C CA . LEU B 1 151 ? -2.162 -1.629 -32.844 1 89 151 LEU B CA 1
ATOM 3775 C C . LEU B 1 151 ? -0.662 -1.352 -32.906 1 89 151 LEU B C 1
ATOM 3777 O O . LEU B 1 151 ? -0.175 -0.671 -33.812 1 89 151 LEU B O 1
ATOM 3781 N N . LEU B 1 152 ? -0.012 -1.896 -31.969 1 85.38 152 LEU B N 1
ATOM 3782 C CA . LEU B 1 152 ? 1.425 -1.662 -31.875 1 85.38 152 LEU B CA 1
ATOM 3783 C C . LEU B 1 152 ? 2.195 -2.645 -32.75 1 85.38 152 LEU B C 1
ATOM 3785 O O . LEU B 1 152 ? 3.377 -2.438 -33.031 1 85.38 152 LEU B O 1
ATOM 3789 N N . ALA B 1 153 ? 1.573 -3.654 -33.188 1 72.69 153 ALA B N 1
ATOM 3790 C CA . ALA B 1 153 ? 2.031 -4.594 -34.219 1 72.69 153 ALA B CA 1
ATOM 3791 C C . ALA B 1 153 ? 3.377 -5.203 -33.844 1 72.69 153 ALA B C 1
ATOM 3793 O O . ALA B 1 153 ? 3.514 -5.801 -32.781 1 72.69 153 ALA B O 1
ATOM 3794 N N . ASP B 1 154 ? 4.363 -4.887 -34.531 1 70.12 154 ASP B N 1
ATOM 3795 C CA . ASP B 1 154 ? 5.656 -5.559 -34.438 1 70.12 154 ASP B CA 1
ATOM 3796 C C . ASP B 1 154 ? 6.441 -5.105 -33.219 1 70.12 154 ASP B C 1
ATOM 3798 O O . ASP B 1 154 ? 7.457 -5.707 -32.875 1 70.12 154 ASP B O 1
ATOM 3802 N N . GLN B 1 155 ? 5.875 -4.312 -32.562 1 74.31 155 GLN B N 1
ATOM 3803 C CA . GLN B 1 155 ? 6.609 -3.785 -31.406 1 74.31 155 GLN B CA 1
ATOM 3804 C C . GLN B 1 155 ? 6.305 -4.582 -30.141 1 74.31 155 GLN B C 1
ATOM 3806 O O . GLN B 1 155 ? 6.945 -4.383 -29.109 1 74.31 155 GLN B O 1
ATOM 3811 N N . VAL B 1 156 ? 5.418 -5.457 -30.25 1 79.5 156 VAL B N 1
ATOM 3812 C CA . VAL B 1 156 ? 5.016 -6.191 -29.047 1 79.5 156 VAL B CA 1
ATOM 3813 C C . VAL B 1 156 ? 5.402 -7.66 -29.188 1 79.5 156 VAL B C 1
ATOM 3815 O O . VAL B 1 156 ? 4.941 -8.344 -30.109 1 79.5 156 VAL B O 1
ATOM 3818 N N . PRO B 1 157 ? 6.348 -8.078 -28.266 1 75.62 157 PRO B N 1
ATOM 3819 C CA . PRO B 1 157 ? 6.656 -9.508 -28.297 1 75.62 157 PRO B CA 1
ATOM 3820 C C . PRO B 1 157 ? 5.441 -10.383 -28 1 75.62 157 PRO B C 1
ATOM 3822 O O . PRO B 1 157 ? 4.605 -10.016 -27.156 1 75.62 157 PRO B O 1
ATOM 3825 N N . GLY B 1 158 ? 5.387 -11.547 -28.688 1 69.62 158 GLY B N 1
ATOM 3826 C CA . GLY B 1 158 ? 4.27 -12.461 -28.484 1 69.62 158 GLY B CA 1
ATOM 3827 C C . GLY B 1 158 ? 3.033 -12.07 -29.266 1 69.62 158 GLY B C 1
ATOM 3828 O O . GLY B 1 158 ? 2.227 -11.258 -28.812 1 69.62 158 GLY B O 1
ATOM 3829 N N . ALA B 1 159 ? 3.051 -12.312 -30.562 1 64.69 159 ALA B N 1
ATOM 3830 C CA . ALA B 1 159 ? 2.07 -11.992 -31.594 1 64.69 159 ALA B CA 1
ATOM 3831 C C . ALA B 1 159 ? 0.647 -12.109 -31.062 1 64.69 159 ALA B C 1
ATOM 3833 O O . ALA B 1 159 ? 0.304 -13.094 -30.406 1 64.69 159 ALA B O 1
ATOM 3834 N N . ALA B 1 160 ? -0.128 -11.008 -31.109 1 75.69 160 ALA B N 1
ATOM 3835 C CA . ALA B 1 160 ? -1.536 -11.008 -30.719 1 75.69 160 ALA B CA 1
ATOM 3836 C C . ALA B 1 160 ? -2.418 -11.492 -31.875 1 75.69 160 ALA B C 1
ATOM 3838 O O . ALA B 1 160 ? -2.133 -11.211 -33.031 1 75.69 160 ALA B O 1
ATOM 3839 N N . VAL B 1 161 ? -3.24 -12.547 -31.719 1 85.88 161 VAL B N 1
ATOM 3840 C CA . VAL B 1 161 ? -4.301 -12.922 -32.656 1 85.88 161 VAL B CA 1
ATOM 3841 C C . VAL B 1 161 ? -5.586 -12.172 -32.312 1 85.88 161 VAL B C 1
ATOM 3843 O O . VAL B 1 161 ? -5.977 -12.109 -31.141 1 85.88 161 VAL B O 1
ATOM 3846 N N . PRO B 1 162 ? -6.125 -11.539 -33.312 1 92.06 162 PRO B N 1
ATOM 3847 C CA . PRO B 1 162 ? -7.379 -10.844 -33.031 1 92.06 162 PRO B CA 1
ATOM 3848 C C . PRO B 1 162 ? -8.43 -11.75 -32.375 1 92.06 162 PRO B C 1
ATOM 3850 O O . PRO B 1 162 ? -8.547 -12.922 -32.75 1 92.06 162 PRO B O 1
ATOM 3853 N N . LEU B 1 163 ? -9.109 -11.172 -31.469 1 95 163 LEU B N 1
ATOM 3854 C CA . LEU B 1 163 ? -10.211 -11.914 -30.844 1 95 163 LEU B CA 1
ATOM 3855 C C . LEU B 1 163 ? -11.492 -11.766 -31.656 1 95 163 LEU B C 1
ATOM 3857 O O . LEU B 1 163 ? -11.789 -10.68 -32.156 1 95 163 LEU B O 1
ATOM 3861 N N . PRO B 1 164 ? -12.227 -12.867 -31.797 1 95.62 164 PRO B N 1
ATOM 3862 C CA . PRO B 1 164 ? -13.547 -12.727 -32.406 1 95.62 164 PRO B CA 1
ATOM 3863 C C . PRO B 1 164 ? -14.461 -11.766 -31.672 1 95.62 164 PRO B C 1
ATOM 3865 O O . PRO B 1 164 ? -14.258 -11.516 -30.484 1 95.62 164 PRO B O 1
ATOM 3868 N N . PRO B 1 165 ? -15.438 -11.172 -32.406 1 93.81 165 PRO B N 1
ATOM 3869 C CA . PRO B 1 165 ? -16.391 -10.305 -31.703 1 93.81 165 PRO B CA 1
ATOM 3870 C C . PRO B 1 165 ? -17.094 -11.008 -30.547 1 93.81 165 PRO B C 1
ATOM 3872 O O . PRO B 1 165 ? -17.172 -12.242 -30.531 1 93.81 165 PRO B O 1
ATOM 3875 N N . PRO B 1 166 ? -17.578 -10.266 -29.641 1 91.44 166 PRO B N 1
ATOM 3876 C CA . PRO B 1 166 ? -18.156 -10.844 -28.438 1 91.44 166 PRO B CA 1
ATOM 3877 C C . PRO B 1 166 ? -19.375 -11.719 -28.719 1 91.44 166 PRO B C 1
ATOM 3879 O O . PRO B 1 166 ? -19.719 -12.594 -27.922 1 91.44 166 PRO B O 1
ATOM 3882 N N . ASP B 1 167 ? -20.016 -11.523 -29.828 1 91.62 167 ASP B N 1
ATOM 3883 C CA . ASP B 1 167 ? -21.219 -12.281 -30.141 1 91.62 167 ASP B CA 1
ATOM 3884 C C . ASP B 1 167 ? -20.875 -13.57 -30.875 1 91.62 167 ASP B C 1
ATOM 3886 O O . ASP B 1 167 ? -21.781 -14.328 -31.281 1 91.62 167 ASP B O 1
ATOM 3890 N N . SER B 1 168 ? -19.656 -13.875 -31.094 1 94.62 168 SER B N 1
ATOM 3891 C CA . SER B 1 168 ? -19.203 -15.109 -31.734 1 94.62 168 SER B CA 1
ATOM 3892 C C . SER B 1 168 ? -19.453 -16.312 -30.828 1 94.62 168 SER B C 1
ATOM 3894 O O . SER B 1 168 ? -19.828 -16.156 -29.656 1 94.62 168 SER B O 1
ATOM 3896 N N . ALA B 1 169 ? -19.234 -17.469 -31.453 1 95.69 169 ALA B N 1
ATOM 3897 C CA . ALA B 1 169 ? -19.344 -18.703 -30.688 1 95.69 169 ALA B CA 1
ATOM 3898 C C . ALA B 1 169 ? -18.297 -18.75 -29.562 1 95.69 169 ALA B C 1
ATOM 3900 O O . ALA B 1 169 ? -17.141 -18.391 -29.781 1 95.69 169 ALA B O 1
ATOM 3901 N N . VAL B 1 170 ? -18.75 -19.25 -28.438 1 96.44 170 VAL B N 1
ATOM 3902 C CA . VAL B 1 170 ? -17.922 -19.25 -27.219 1 96.44 170 VAL B CA 1
ATOM 3903 C C . VAL B 1 170 ? -16.641 -20.031 -27.484 1 96.44 170 VAL B C 1
ATOM 3905 O O . VAL B 1 170 ? -15.555 -19.594 -27.078 1 96.44 170 VAL B O 1
ATOM 3908 N N . ASP B 1 171 ? -16.703 -21.109 -28.125 1 96.44 171 ASP B N 1
ATOM 3909 C CA . ASP B 1 171 ? -15.547 -21.953 -28.375 1 96.44 171 ASP B CA 1
ATOM 3910 C C . ASP B 1 171 ? -14.5 -21.219 -29.203 1 96.44 171 ASP B C 1
ATOM 3912 O O . ASP B 1 171 ? -13.297 -21.375 -28.984 1 96.44 171 ASP B O 1
ATOM 3916 N N . GLN B 1 172 ? -14.945 -20.438 -30.109 1 95.94 172 GLN B N 1
ATOM 3917 C CA . GLN B 1 172 ? -14.039 -19.656 -30.953 1 95.94 172 GLN B CA 1
ATOM 3918 C C . GLN B 1 172 ? -13.328 -18.578 -30.125 1 95.94 172 GLN B C 1
ATOM 3920 O O . GLN B 1 172 ? -12.141 -18.328 -30.328 1 95.94 172 GLN B O 1
ATOM 3925 N N . ILE B 1 173 ? -14.094 -17.984 -29.312 1 96.88 173 ILE B N 1
ATOM 3926 C CA . ILE B 1 173 ? -13.531 -16.953 -28.453 1 96.88 173 ILE B CA 1
ATOM 3927 C C . ILE B 1 173 ? -12.484 -17.562 -27.531 1 96.88 173 ILE B C 1
ATOM 3929 O O . ILE B 1 173 ? -11.375 -17.047 -27.391 1 96.88 173 ILE B O 1
ATOM 3933 N N . ILE B 1 174 ? -12.781 -18.688 -26.953 1 97.62 174 ILE B N 1
ATOM 3934 C CA . ILE B 1 174 ? -11.883 -19.359 -26.016 1 97.62 174 ILE B CA 1
ATOM 3935 C C . ILE B 1 174 ? -10.609 -19.797 -26.75 1 97.62 174 ILE B C 1
ATOM 3937 O O . ILE B 1 174 ? -9.508 -19.625 -26.219 1 97.62 174 ILE B O 1
ATOM 3941 N N . ASP B 1 175 ? -10.758 -20.297 -27.938 1 96.81 175 ASP B N 1
ATOM 3942 C CA . ASP B 1 175 ? -9.602 -20.703 -28.734 1 96.81 175 ASP B CA 1
ATOM 3943 C C . ASP B 1 175 ? -8.641 -19.531 -28.922 1 96.81 175 ASP B C 1
ATOM 3945 O O . ASP B 1 175 ? -7.426 -19.688 -28.75 1 96.81 175 ASP B O 1
ATOM 3949 N N . ALA B 1 176 ? -9.211 -18.438 -29.266 1 96.31 176 ALA B N 1
ATOM 3950 C CA . ALA B 1 176 ? -8.391 -17.266 -29.516 1 96.31 176 ALA B CA 1
ATOM 3951 C C . ALA B 1 176 ? -7.754 -16.75 -28.234 1 96.31 176 ALA B C 1
ATOM 3953 O O . ALA B 1 176 ? -6.598 -16.312 -28.234 1 96.31 176 ALA B O 1
ATOM 3954 N N . LEU B 1 177 ? -8.547 -16.719 -27.203 1 96.94 177 LEU B N 1
ATOM 3955 C CA . LEU B 1 177 ? -8.031 -16.266 -25.906 1 96.94 177 LEU B CA 1
ATOM 3956 C C . LEU B 1 177 ? -6.863 -17.141 -25.453 1 96.94 177 LEU B C 1
ATOM 3958 O O . LEU B 1 177 ? -5.832 -16.641 -25.016 1 96.94 177 LEU B O 1
ATOM 3962 N N . VAL B 1 178 ? -7 -18.438 -25.547 1 97.19 178 VAL B N 1
ATOM 3963 C CA . VAL B 1 178 ? -5.969 -19.391 -25.141 1 97.19 178 VAL B CA 1
ATOM 3964 C C . VAL B 1 178 ? -4.695 -19.141 -25.953 1 97.19 178 VAL B C 1
ATOM 3966 O O . VAL B 1 178 ? -3.598 -19.078 -25.391 1 97.19 178 VAL B O 1
ATOM 3969 N N . ALA B 1 179 ? -4.887 -18.969 -27.203 1 95.44 179 ALA B N 1
ATOM 3970 C CA . ALA B 1 179 ? -3.74 -18.719 -28.062 1 95.44 179 ALA B CA 1
ATOM 3971 C C . ALA B 1 179 ? -2.994 -17.453 -27.641 1 95.44 179 ALA B C 1
ATOM 3973 O O . ALA B 1 179 ? -1.762 -17.438 -27.578 1 95.44 179 ALA B O 1
ATOM 3974 N N . ASN B 1 180 ? -3.74 -16.438 -27.391 1 95.44 180 ASN B N 1
ATOM 3975 C CA . ASN B 1 180 ? -3.137 -15.188 -26.969 1 95.44 180 ASN B CA 1
ATOM 3976 C C . ASN B 1 180 ? -2.428 -15.336 -25.625 1 95.44 180 ASN B C 1
ATOM 3978 O O . ASN B 1 180 ? -1.302 -14.859 -25.453 1 95.44 180 ASN B O 1
ATOM 3982 N N . VAL B 1 181 ? -3.07 -15.922 -24.672 1 95.56 181 VAL B N 1
ATOM 3983 C CA . VAL B 1 181 ? -2.525 -16.078 -23.328 1 95.56 181 VAL B CA 1
ATOM 3984 C C . VAL B 1 181 ? -1.241 -16.906 -23.391 1 95.56 181 VAL B C 1
ATOM 3986 O O . VAL B 1 181 ? -0.234 -16.547 -22.781 1 95.56 181 VAL B O 1
ATOM 3989 N N . GLU B 1 182 ? -1.246 -17.969 -24.141 1 94.19 182 GLU B N 1
ATOM 3990 C CA . GLU B 1 182 ? -0.056 -18.797 -24.297 1 94.19 182 GLU B CA 1
ATOM 3991 C C . GLU B 1 182 ? 1.089 -18.016 -24.938 1 94.19 182 GLU B C 1
ATOM 3993 O O . GLU B 1 182 ? 2.236 -18.125 -24.5 1 94.19 182 GLU B O 1
ATOM 3998 N N . ALA B 1 183 ? 0.763 -17.234 -25.859 1 92.19 183 ALA B N 1
ATOM 3999 C CA . ALA B 1 183 ? 1.78 -16.422 -26.516 1 92.19 183 ALA B CA 1
ATOM 4000 C C . ALA B 1 183 ? 2.375 -15.398 -25.562 1 92.19 183 ALA B C 1
ATOM 4002 O O . ALA B 1 183 ? 3.586 -15.172 -25.547 1 92.19 183 ALA B O 1
ATOM 4003 N N . MET B 1 184 ? 1.491 -14.781 -24.828 1 92.31 184 MET B N 1
ATOM 4004 C CA . MET B 1 184 ? 1.956 -13.805 -23.859 1 92.31 184 MET B CA 1
ATOM 4005 C C . MET B 1 184 ? 2.861 -14.453 -22.812 1 92.31 184 MET B C 1
ATOM 4007 O O . MET B 1 184 ? 3.879 -13.883 -22.422 1 92.31 184 MET B O 1
ATOM 4011 N N . ILE B 1 185 ? 2.469 -15.609 -22.359 1 90.94 185 ILE B N 1
ATOM 4012 C CA . ILE B 1 185 ? 3.262 -16.344 -21.375 1 90.94 185 ILE B CA 1
ATOM 4013 C C . ILE B 1 185 ? 4.625 -16.688 -21.953 1 90.94 185 ILE B C 1
ATOM 4015 O O . ILE B 1 185 ? 5.66 -16.453 -21.328 1 90.94 185 ILE B O 1
ATOM 4019 N N . ASP B 1 186 ? 4.652 -17.156 -23.188 1 88.44 186 ASP B N 1
ATOM 4020 C CA . ASP B 1 186 ? 5.887 -17.562 -23.844 1 88.44 186 ASP B CA 1
ATOM 4021 C C . ASP B 1 186 ? 6.832 -16.391 -24.031 1 88.44 186 ASP B C 1
ATOM 4023 O O . ASP B 1 186 ? 8.055 -16.547 -23.969 1 88.44 186 ASP B O 1
ATOM 4027 N N . ALA B 1 187 ? 6.242 -15.281 -24.141 1 87.88 187 ALA B N 1
ATOM 4028 C CA . ALA B 1 187 ? 7.035 -14.07 -24.344 1 87.88 187 ALA B CA 1
ATOM 4029 C C . ALA B 1 187 ? 7.359 -13.391 -23.016 1 87.88 187 ALA B C 1
ATOM 4031 O O . ALA B 1 187 ? 7.938 -12.305 -23 1 87.88 187 ALA B O 1
ATOM 4032 N N . ASP B 1 188 ? 6.91 -13.914 -21.922 1 83.31 188 ASP B N 1
ATOM 4033 C CA . ASP B 1 188 ? 7.121 -13.375 -20.578 1 83.31 188 ASP B CA 1
ATOM 4034 C C . ASP B 1 188 ? 6.598 -11.945 -20.469 1 83.31 188 ASP B C 1
ATOM 4036 O O . ASP B 1 188 ? 7.305 -11.055 -20 1 83.31 188 ASP B O 1
ATOM 4040 N N . ARG B 1 189 ? 5.402 -11.773 -21.062 1 87.19 189 ARG B N 1
ATOM 4041 C CA . ARG B 1 189 ? 4.773 -10.461 -20.984 1 87.19 189 ARG B CA 1
ATOM 4042 C C . ARG B 1 189 ? 4.328 -10.164 -19.547 1 87.19 189 ARG B C 1
ATOM 4044 O O . ARG B 1 189 ? 3.834 -11.047 -18.844 1 87.19 189 ARG B O 1
ATOM 4051 N N . LYS B 1 190 ? 4.566 -8.898 -19.141 1 80.56 190 LYS B N 1
ATOM 4052 C CA . LYS B 1 190 ? 4.152 -8.477 -17.797 1 80.56 190 LYS B CA 1
ATOM 4053 C C . LYS B 1 190 ? 2.992 -7.492 -17.875 1 80.56 190 LYS B C 1
ATOM 4055 O O . LYS B 1 190 ? 3.088 -6.375 -17.359 1 80.56 190 LYS B O 1
ATOM 4060 N N . VAL B 1 191 ? 1.945 -7.902 -18.438 1 87.06 191 VAL B N 1
ATOM 4061 C CA . VAL B 1 191 ? 0.798 -7.012 -18.578 1 87.06 191 VAL B CA 1
ATOM 4062 C C . VAL B 1 191 ? -0.269 -7.371 -17.547 1 87.06 191 VAL B C 1
ATOM 4064 O O . VAL B 1 191 ? -0.421 -8.539 -17.188 1 87.06 191 VAL B O 1
ATOM 4067 N N . ALA B 1 192 ? -0.991 -6.461 -17.219 1 86.44 192 ALA B N 1
ATOM 4068 C CA . ALA B 1 192 ? -1.948 -6.57 -16.125 1 86.44 192 ALA B CA 1
ATOM 4069 C C . ALA B 1 192 ? -3.027 -7.602 -16.438 1 86.44 192 ALA B C 1
ATOM 4071 O O . ALA B 1 192 ? -3.424 -8.375 -15.562 1 86.44 192 ALA B O 1
ATOM 4072 N N . ALA B 1 193 ? -3.512 -7.578 -17.688 1 92 193 ALA B N 1
ATOM 4073 C CA . ALA B 1 193 ? -4.59 -8.484 -18.062 1 92 193 ALA B CA 1
ATOM 4074 C C . ALA B 1 193 ? -4.168 -9.945 -17.906 1 92 193 ALA B C 1
ATOM 4076 O O . ALA B 1 193 ? -4.926 -10.766 -17.391 1 92 193 ALA B O 1
ATOM 4077 N N . LEU B 1 194 ? -2.98 -10.25 -18.312 1 93.75 194 LEU B N 1
ATOM 4078 C CA . LEU B 1 194 ? -2.457 -11.609 -18.203 1 93.75 194 LEU B CA 1
ATOM 4079 C C . LEU B 1 194 ? -2.266 -11.984 -16.734 1 93.75 194 LEU B C 1
ATOM 4081 O O . LEU B 1 194 ? -2.662 -13.078 -16.312 1 93.75 194 LEU B O 1
ATOM 4085 N N . LYS B 1 195 ? -1.749 -11.086 -15.945 1 92.31 195 LYS B N 1
ATOM 4086 C CA . LYS B 1 195 ? -1.48 -11.344 -14.531 1 92.31 195 LYS B CA 1
ATOM 4087 C C . LYS B 1 195 ? -2.77 -11.656 -13.773 1 92.31 195 LYS B C 1
ATOM 4089 O O . LYS B 1 195 ? -2.803 -12.555 -12.938 1 92.31 195 LYS B O 1
ATOM 4094 N N . GLN B 1 196 ? -3.729 -10.938 -14.117 1 90.69 196 GLN B N 1
ATOM 4095 C CA . GLN B 1 196 ? -5.012 -11.141 -13.453 1 90.69 196 GLN B CA 1
ATOM 4096 C C . GLN B 1 196 ? -5.57 -12.531 -13.742 1 90.69 196 GLN B C 1
ATOM 4098 O O . GLN B 1 196 ? -5.996 -13.234 -12.82 1 90.69 196 GLN B O 1
ATOM 4103 N N . LEU B 1 197 ? -5.582 -12.891 -15.023 1 94.75 197 LEU B N 1
ATOM 4104 C CA . LEU B 1 197 ? -6.086 -14.203 -15.398 1 94.75 197 LEU B CA 1
ATOM 4105 C C . LEU B 1 197 ? -5.238 -15.312 -14.773 1 94.75 197 LEU B C 1
ATOM 4107 O O . LEU B 1 197 ? -5.773 -16.297 -14.258 1 94.75 197 LEU B O 1
ATOM 4111 N N . GLN B 1 198 ? -3.961 -15.164 -14.867 1 95 198 GLN B N 1
ATOM 4112 C CA . GLN B 1 198 ? -3.062 -16.125 -14.242 1 95 198 GLN B CA 1
ATOM 4113 C C . GLN B 1 198 ? -3.375 -16.281 -12.758 1 95 198 GLN B C 1
ATOM 4115 O O . GLN B 1 198 ? -3.396 -17.391 -12.234 1 95 198 GLN B O 1
ATOM 4120 N N . GLY B 1 199 ? -3.619 -15.188 -12.117 1 93.94 199 GLY B N 1
ATOM 4121 C CA . GLY B 1 199 ? -3.965 -15.227 -10.703 1 93.94 199 GLY B CA 1
ATOM 4122 C C . GLY B 1 199 ? -5.176 -16.094 -10.406 1 93.94 199 GLY B C 1
ATOM 4123 O O . GLY B 1 199 ? -5.184 -16.844 -9.43 1 93.94 199 GLY B O 1
ATOM 4124 N N . ARG B 1 200 ? -6.168 -15.977 -11.281 1 93.81 200 ARG B N 1
ATOM 4125 C CA . ARG B 1 200 ? -7.363 -16.797 -11.125 1 93.81 200 ARG B CA 1
ATOM 4126 C C . ARG B 1 200 ? -7.031 -18.281 -11.258 1 93.81 200 ARG B C 1
ATOM 4128 O O . ARG B 1 200 ? -7.531 -19.109 -10.492 1 93.81 200 ARG B O 1
ATOM 4135 N N . ILE B 1 201 ? -6.289 -18.562 -12.195 1 96.25 201 ILE B N 1
ATOM 4136 C CA . ILE B 1 201 ? -5.922 -19.938 -12.484 1 96.25 201 ILE B CA 1
ATOM 4137 C C . ILE B 1 201 ? -5.086 -20.5 -11.336 1 96.25 201 ILE B C 1
ATOM 4139 O O . ILE B 1 201 ? -5.316 -21.625 -10.883 1 96.25 201 ILE B O 1
ATOM 4143 N N . TRP B 1 202 ? -4.168 -19.719 -10.891 1 96.81 202 TRP B N 1
ATOM 4144 C CA . TRP B 1 202 ? -3.316 -20.156 -9.789 1 96.81 202 TRP B CA 1
ATOM 4145 C C . TRP B 1 202 ? -4.133 -20.344 -8.508 1 96.81 202 TRP B C 1
ATOM 4147 O O . TRP B 1 202 ? -3.861 -21.266 -7.727 1 96.81 202 TRP B O 1
ATOM 4157 N N . ARG B 1 203 ? -5.129 -19.484 -8.273 1 94.69 203 ARG B N 1
ATOM 4158 C CA . ARG B 1 203 ? -5.992 -19.625 -7.102 1 94.69 203 ARG B CA 1
ATOM 4159 C C . ARG B 1 203 ? -6.621 -21.016 -7.059 1 94.69 203 ARG B C 1
ATOM 4161 O O . ARG B 1 203 ? -6.625 -21.672 -6.016 1 94.69 203 ARG B O 1
ATOM 4168 N N . ARG B 1 204 ? -7.055 -21.438 -8.164 1 93.56 204 ARG B N 1
ATOM 4169 C CA . ARG B 1 204 ? -7.629 -22.781 -8.25 1 93.56 204 ARG B CA 1
ATOM 4170 C C . ARG B 1 204 ? -6.586 -23.844 -7.941 1 93.56 204 ARG B C 1
ATOM 4172 O O . ARG B 1 204 ? -6.875 -24.812 -7.234 1 93.56 204 ARG B O 1
ATOM 4179 N N . GLY B 1 205 ? -5.477 -23.688 -8.531 1 96.75 205 GLY B N 1
ATOM 4180 C CA . GLY B 1 205 ? -4.395 -24.625 -8.289 1 96.75 205 GLY B CA 1
ATOM 4181 C C . GLY B 1 205 ? -3.988 -24.703 -6.828 1 96.75 205 GLY B C 1
ATOM 4182 O O . GLY B 1 205 ? -3.789 -25.797 -6.297 1 96.75 205 GLY B O 1
ATOM 4183 N N . PHE B 1 206 ? -3.906 -23.578 -6.184 1 96.12 206 PHE B N 1
ATOM 4184 C CA . PHE B 1 206 ? -3.535 -23.547 -4.773 1 96.12 206 PHE B CA 1
ATOM 4185 C C . PHE B 1 206 ? -4.656 -24.094 -3.902 1 96.12 206 PHE B C 1
ATOM 4187 O O . PHE B 1 206 ? -4.406 -24.875 -2.977 1 96.12 206 PHE B O 1
ATOM 4194 N N . ASP B 1 207 ? -5.883 -23.781 -4.234 1 93.88 207 ASP B N 1
ATOM 4195 C CA . ASP B 1 207 ? -7.043 -24.234 -3.475 1 93.88 207 ASP B CA 1
ATOM 4196 C C . ASP B 1 207 ? -7.176 -25.75 -3.543 1 93.88 207 ASP B C 1
ATOM 4198 O O . ASP B 1 207 ? -7.523 -26.406 -2.549 1 93.88 207 ASP B O 1
ATOM 4202 N N . SER B 1 208 ? -6.879 -26.328 -4.688 1 94.69 208 SER B N 1
ATOM 4203 C CA . SER B 1 208 ? -7.016 -27.766 -4.887 1 94.69 208 SER B CA 1
ATOM 4204 C C . SER B 1 208 ? -5.805 -28.516 -4.34 1 94.69 208 SER B C 1
ATOM 4206 O O . SER B 1 208 ? -5.84 -29.734 -4.184 1 94.69 208 SER B O 1
ATOM 4208 N N . GLY B 1 209 ? -4.758 -27.734 -4.133 1 95.06 209 GLY B N 1
ATOM 4209 C CA . GLY B 1 209 ? -3.537 -28.359 -3.654 1 95.06 209 GLY B CA 1
ATOM 4210 C C . GLY B 1 209 ? -2.654 -28.875 -4.773 1 95.06 209 GLY B C 1
ATOM 4211 O O . GLY B 1 209 ? -1.604 -29.469 -4.52 1 95.06 209 GLY B O 1
ATOM 4212 N N . GLU B 1 210 ? -3.033 -28.688 -6.004 1 95.62 210 GLU B N 1
ATOM 4213 C CA . GLU B 1 210 ? -2.227 -29.109 -7.145 1 95.62 210 GLU B CA 1
ATOM 4214 C C . GLU B 1 210 ? -0.883 -28.391 -7.176 1 95.62 210 GLU B C 1
ATOM 4216 O O . GLU B 1 210 ? 0.112 -28.938 -7.652 1 95.62 210 GLU B O 1
ATOM 4221 N N . ILE B 1 211 ? -0.931 -27.125 -6.762 1 96.38 211 ILE B N 1
ATOM 4222 C CA . ILE B 1 211 ? 0.333 -26.406 -6.605 1 96.38 211 ILE B CA 1
ATOM 4223 C C . ILE B 1 211 ? 0.463 -25.906 -5.172 1 96.38 211 ILE B C 1
ATOM 4225 O O . ILE B 1 211 ? -0.541 -25.641 -4.504 1 96.38 211 ILE B O 1
ATOM 4229 N N . LYS B 1 212 ? 1.633 -25.906 -4.641 1 96.75 212 LYS B N 1
ATOM 4230 C CA . LYS B 1 212 ? 1.984 -25.406 -3.32 1 96.75 212 LYS B CA 1
ATOM 4231 C C . LYS B 1 212 ? 3.084 -24.344 -3.414 1 96.75 212 LYS B C 1
ATOM 4233 O O . LYS B 1 212 ? 3.992 -24.469 -4.238 1 96.75 212 LYS B O 1
ATOM 4238 N N . GLY B 1 213 ? 2.904 -23.391 -2.539 1 97.06 213 GLY B N 1
ATOM 4239 C CA . GLY B 1 213 ? 3.938 -22.359 -2.508 1 97.06 213 GLY B CA 1
ATOM 4240 C C . GLY B 1 213 ? 5.281 -22.891 -2.037 1 97.06 213 GLY B C 1
ATOM 4241 O O . GLY B 1 213 ? 5.348 -23.719 -1.124 1 97.06 213 GLY B O 1
ATOM 4242 N N . VAL B 1 214 ? 6.359 -22.406 -2.645 1 97.62 214 VAL B N 1
ATOM 4243 C CA . VAL B 1 214 ? 7.715 -22.812 -2.305 1 97.62 214 VAL B CA 1
ATOM 4244 C C . VAL B 1 214 ? 8.547 -21.594 -1.923 1 97.62 214 VAL B C 1
ATOM 4246 O O . VAL B 1 214 ? 8.547 -20.594 -2.633 1 97.62 214 VAL B O 1
ATOM 4249 N N . VAL B 1 215 ? 9.148 -21.688 -0.8 1 98.38 215 VAL B N 1
ATOM 4250 C CA . VAL B 1 215 ? 10.141 -20.703 -0.381 1 98.38 215 VAL B CA 1
ATOM 4251 C C . VAL B 1 215 ? 11.414 -21.406 0.069 1 98.38 215 VAL B C 1
ATOM 4253 O O . VAL B 1 215 ? 11.391 -22.609 0.362 1 98.38 215 VAL B O 1
ATOM 4256 N N . TYR B 1 216 ? 12.57 -20.672 0.009 1 98.06 216 TYR B N 1
ATOM 4257 C CA . TYR B 1 216 ? 13.797 -21.25 0.557 1 98.06 216 TYR B CA 1
ATOM 4258 C C . TYR B 1 216 ? 13.641 -21.547 2.043 1 98.06 216 TYR B C 1
ATOM 4260 O O . TYR B 1 216 ? 12.969 -20.812 2.766 1 98.06 216 TYR B O 1
ATOM 4268 N N . ASP B 1 217 ? 14.383 -22.562 2.531 1 97.69 217 ASP B N 1
ATOM 4269 C CA . ASP B 1 217 ? 14.227 -23.078 3.889 1 97.69 217 ASP B CA 1
ATOM 4270 C C . ASP B 1 217 ? 14.656 -22.031 4.922 1 97.69 217 ASP B C 1
ATOM 4272 O O . ASP B 1 217 ? 14.227 -22.094 6.078 1 97.69 217 ASP B O 1
ATOM 4276 N N . ASP B 1 218 ? 15.461 -21.078 4.543 1 97.81 218 ASP B N 1
ATOM 4277 C CA . ASP B 1 218 ? 15.969 -20.094 5.48 1 97.81 218 ASP B CA 1
ATOM 4278 C C . ASP B 1 218 ? 15 -18.922 5.625 1 97.81 218 ASP B C 1
ATOM 4280 O O . ASP B 1 218 ? 15.148 -18.094 6.523 1 97.81 218 ASP B O 1
ATOM 4284 N N . VAL B 1 219 ? 13.906 -18.844 4.793 1 98.12 219 VAL B N 1
ATOM 4285 C CA . VAL B 1 219 ? 13.031 -17.672 4.73 1 98.12 219 VAL B CA 1
ATOM 4286 C C . VAL B 1 219 ? 12.047 -17.703 5.898 1 98.12 219 VAL B C 1
ATOM 4288 O O . VAL B 1 219 ? 11.953 -16.734 6.656 1 98.12 219 VAL B O 1
ATOM 4291 N N . PRO B 1 220 ? 11.391 -18.859 6.188 1 97.25 220 PRO B N 1
ATOM 4292 C CA . PRO B 1 220 ? 10.375 -18.844 7.246 1 97.25 220 PRO B CA 1
ATOM 4293 C C . PRO B 1 220 ? 10.961 -18.547 8.625 1 97.25 220 PRO B C 1
ATOM 4295 O O . PRO B 1 220 ? 10.445 -17.703 9.352 1 97.25 220 PRO B O 1
ATOM 4298 N N . PRO B 1 221 ? 12.109 -19.172 9.008 1 95.62 221 PRO B N 1
ATOM 4299 C CA . PRO B 1 221 ? 12.648 -18.844 10.328 1 95.62 221 PRO B CA 1
ATOM 4300 C C . PRO B 1 221 ? 13.078 -17.375 10.43 1 95.62 221 PRO B C 1
ATOM 4302 O O . PRO B 1 221 ? 12.953 -16.766 11.5 1 95.62 221 PRO B O 1
ATOM 4305 N N . ALA B 1 222 ? 13.57 -16.812 9.398 1 95.56 222 ALA B N 1
ATOM 4306 C CA . ALA B 1 222 ? 13.961 -15.406 9.414 1 95.56 222 ALA B CA 1
ATOM 4307 C C . ALA B 1 222 ? 12.75 -14.5 9.586 1 95.56 222 ALA B C 1
ATOM 4309 O O . ALA B 1 222 ? 12.781 -13.562 10.391 1 95.56 222 ALA B O 1
ATOM 4310 N N . LEU B 1 223 ? 11.688 -14.789 8.828 1 94.88 223 LEU B N 1
ATOM 4311 C CA . LEU B 1 223 ? 10.461 -14.016 8.953 1 94.88 223 LEU B CA 1
ATOM 4312 C C . LEU B 1 223 ? 9.93 -14.055 10.383 1 94.88 223 LEU B C 1
ATOM 4314 O O . LEU B 1 223 ? 9.523 -13.023 10.93 1 94.88 223 LEU B O 1
ATOM 4318 N N . ALA B 1 224 ? 9.984 -15.219 10.945 1 91.69 224 ALA B N 1
ATOM 4319 C CA . ALA B 1 224 ? 9.508 -15.398 12.312 1 91.69 224 ALA B CA 1
ATOM 4320 C C . ALA B 1 224 ? 10.359 -14.609 13.297 1 91.69 224 ALA B C 1
ATOM 4322 O O . ALA B 1 224 ? 9.836 -13.953 14.203 1 91.69 224 ALA B O 1
ATOM 4323 N N . GLU B 1 225 ? 11.633 -14.688 13.07 1 90.88 225 GLU B N 1
ATOM 4324 C CA . GLU B 1 225 ? 12.555 -13.961 13.945 1 90.88 225 GLU B CA 1
ATOM 4325 C C . GLU B 1 225 ? 12.344 -12.453 13.836 1 90.88 225 GLU B C 1
ATOM 4327 O O . GLU B 1 225 ? 12.281 -11.758 14.852 1 90.88 225 GLU B O 1
ATOM 4332 N N . TRP B 1 226 ? 12.258 -11.977 12.625 1 91.81 226 TRP B N 1
ATOM 4333 C CA . TRP B 1 226 ? 12.07 -10.547 12.406 1 91.81 226 TRP B CA 1
ATOM 4334 C C . TRP B 1 226 ? 10.766 -10.07 13.031 1 91.81 226 TRP B C 1
ATOM 4336 O O . TRP B 1 226 ? 10.719 -8.992 13.641 1 91.81 226 TRP B O 1
ATOM 4346 N N . HIS B 1 227 ? 9.75 -10.867 12.961 1 86.81 227 HIS B N 1
ATOM 4347 C CA . HIS B 1 227 ? 8.43 -10.523 13.461 1 86.81 227 HIS B CA 1
ATOM 4348 C C . HIS B 1 227 ? 8.398 -10.523 14.984 1 86.81 227 HIS B C 1
ATOM 4350 O O . HIS B 1 227 ? 7.676 -9.734 15.594 1 86.81 227 HIS B O 1
ATOM 4356 N N . GLY B 1 228 ? 9.055 -11.562 15.758 1 76.06 228 GLY B N 1
ATOM 4357 C CA . GLY B 1 228 ? 8.961 -11.836 17.188 1 76.06 228 GLY B CA 1
ATOM 4358 C C . GLY B 1 228 ? 9.992 -11.086 18 1 76.06 228 GLY B C 1
ATOM 4359 O O . GLY B 1 228 ? 9.727 -10.695 19.141 1 76.06 228 GLY B O 1
ATOM 4360 N N . ALA B 1 229 ? 11.344 -11.367 17.641 1 52.78 229 ALA B N 1
ATOM 4361 C CA . ALA B 1 229 ? 12.469 -11.031 18.516 1 52.78 229 ALA B CA 1
ATOM 4362 C C . ALA B 1 229 ? 12.406 -9.57 18.953 1 52.78 229 ALA B C 1
ATOM 4364 O O . ALA B 1 229 ? 12.945 -9.211 20 1 52.78 229 ALA B O 1
ATOM 4365 N N . THR B 1 230 ? 12.039 -8.648 18.094 1 47.62 230 THR B N 1
ATOM 4366 C CA . THR B 1 230 ? 12.367 -7.312 18.562 1 47.62 230 THR B CA 1
ATOM 4367 C C . THR B 1 230 ? 11.195 -6.707 19.328 1 47.62 230 THR B C 1
ATOM 4369 O O . THR B 1 230 ? 10.086 -6.613 18.797 1 47.62 230 THR B O 1
ATOM 4372 N N . GLY B 1 231 ? 10.828 -7.223 20.453 1 48 231 GLY B N 1
ATOM 4373 C CA . GLY B 1 231 ? 9.914 -6.32 21.141 1 48 231 GLY B CA 1
ATOM 4374 C C . GLY B 1 231 ? 9.469 -5.152 20.281 1 48 231 GLY B C 1
ATOM 4375 O O . GLY B 1 231 ? 8.516 -4.453 20.625 1 48 231 GLY B O 1
ATOM 4376 N N . GLY B 1 232 ? 10.508 -4.605 19.547 1 53.53 232 GLY B N 1
ATOM 4377 C CA . GLY B 1 232 ? 10.344 -3.518 18.594 1 53.53 232 GLY B CA 1
ATOM 4378 C C . GLY B 1 232 ? 10.266 -3.992 17.156 1 53.53 232 GLY B C 1
ATOM 4379 O O . GLY B 1 232 ? 11 -4.891 16.75 1 53.53 232 GLY B O 1
ATOM 4380 N N . LEU B 1 233 ? 9.133 -4.012 16.406 1 64.81 233 LEU B N 1
ATOM 4381 C CA . LEU B 1 233 ? 8.367 -4.703 15.367 1 64.81 233 LEU B CA 1
ATOM 4382 C C . LEU B 1 233 ? 8.914 -4.371 13.984 1 64.81 233 LEU B C 1
ATOM 4384 O O . LEU B 1 233 ? 8.953 -3.203 13.594 1 64.81 233 LEU B O 1
ATOM 4388 N N . ILE B 1 234 ? 10.078 -5.371 13.547 1 89 234 ILE B N 1
ATOM 4389 C CA . ILE B 1 234 ? 10.383 -5.273 12.117 1 89 234 ILE B CA 1
ATOM 4390 C C . ILE B 1 234 ? 9.172 -5.715 11.305 1 89 234 ILE B C 1
ATOM 4392 O O . ILE B 1 234 ? 8.625 -6.801 11.523 1 89 234 ILE B O 1
ATOM 4396 N N . LYS B 1 235 ? 8.734 -4.863 10.594 1 93.56 235 LYS B N 1
ATOM 4397 C CA . LYS B 1 235 ? 7.641 -5.203 9.688 1 93.56 235 LYS B CA 1
ATOM 4398 C C . LYS B 1 235 ? 8.172 -5.621 8.32 1 93.56 235 LYS B C 1
ATOM 4400 O O . LYS B 1 235 ? 9.07 -4.98 7.773 1 93.56 235 LYS B O 1
ATOM 4405 N N . THR B 1 236 ? 7.66 -6.723 7.816 1 96.19 236 THR B N 1
ATOM 4406 C CA . THR B 1 236 ? 8.156 -7.27 6.559 1 96.19 236 THR B CA 1
ATOM 4407 C C . THR B 1 236 ? 7.109 -7.121 5.457 1 96.19 236 THR B C 1
ATOM 4409 O O . THR B 1 236 ? 5.914 -7.293 5.703 1 96.19 236 THR B O 1
ATOM 4412 N N . TYR B 1 237 ? 7.57 -6.793 4.254 1 98.25 237 TYR B N 1
ATOM 4413 C CA . TYR B 1 237 ? 6.738 -6.539 3.084 1 98.25 237 TYR B CA 1
ATOM 4414 C C . TYR B 1 237 ? 7.27 -7.285 1.864 1 98.25 237 TYR B C 1
ATOM 4416 O O . TYR B 1 237 ? 8.422 -7.707 1.844 1 98.25 237 TYR B O 1
ATOM 4424 N N . ILE B 1 238 ? 6.367 -7.43 0.86 1 98.69 238 ILE B N 1
ATOM 4425 C CA . ILE B 1 238 ? 6.742 -8.031 -0.413 1 98.69 238 ILE B CA 1
ATOM 4426 C C . ILE B 1 238 ? 6.613 -7.004 -1.532 1 98.69 238 ILE B C 1
ATOM 4428 O O . ILE B 1 238 ? 5.645 -6.242 -1.572 1 98.69 238 ILE B O 1
ATOM 4432 N N . TYR B 1 239 ? 7.609 -6.969 -2.408 1 98.31 239 TYR B N 1
ATOM 4433 C CA . TYR B 1 239 ? 7.543 -6.215 -3.656 1 98.31 239 TYR B CA 1
ATOM 4434 C C . TYR B 1 239 ? 7.988 -7.074 -4.836 1 98.31 239 TYR B C 1
ATOM 4436 O O . TYR B 1 239 ? 9.148 -7.48 -4.91 1 98.31 239 TYR B O 1
ATOM 4444 N N . SER B 1 240 ? 7.043 -7.289 -5.727 1 95.75 240 SER B N 1
ATOM 4445 C CA . SER B 1 240 ? 7.293 -8.18 -6.859 1 95.75 240 SER B CA 1
ATOM 4446 C C . SER B 1 240 ? 6.551 -7.703 -8.102 1 95.75 240 SER B C 1
ATOM 4448 O O . SER B 1 240 ? 5.598 -6.93 -8.008 1 95.75 240 SER B O 1
ATOM 4450 N N . SER B 1 241 ? 7.062 -8.156 -9.227 1 90.94 241 SER B N 1
ATOM 4451 C CA . SER B 1 241 ? 6.352 -7.883 -10.477 1 90.94 241 SER B CA 1
ATOM 4452 C C . SER B 1 241 ? 5.094 -8.742 -10.594 1 90.94 241 SER B C 1
ATOM 4454 O O . SER B 1 241 ? 4.207 -8.445 -11.398 1 90.94 241 SER B O 1
ATOM 4456 N N . GLY B 1 242 ? 5.035 -9.797 -9.852 1 91 242 GLY B N 1
ATOM 4457 C CA . GLY B 1 242 ? 3.803 -10.57 -9.797 1 91 242 GLY B CA 1
ATOM 4458 C C . GLY B 1 242 ? 2.658 -9.812 -9.141 1 91 242 GLY B C 1
ATOM 4459 O O . GLY B 1 242 ? 2.883 -8.93 -8.32 1 91 242 GLY B O 1
ATOM 4460 N N . SER B 1 243 ? 1.448 -10.211 -9.562 1 91.44 243 SER B N 1
ATOM 4461 C CA . SER B 1 243 ? 0.284 -9.555 -8.969 1 91.44 243 SER B CA 1
ATOM 4462 C C . SER B 1 243 ? 0.25 -9.75 -7.461 1 91.44 243 SER B C 1
ATOM 4464 O O . SER B 1 243 ? 0.768 -10.75 -6.945 1 91.44 243 SER B O 1
ATOM 4466 N N . ARG B 1 244 ? -0.333 -8.812 -6.754 1 94.75 244 ARG B N 1
ATOM 4467 C CA . ARG B 1 244 ? -0.479 -8.914 -5.305 1 94.75 244 ARG B CA 1
ATOM 4468 C C . ARG B 1 244 ? -1.256 -10.172 -4.926 1 94.75 244 ARG B C 1
ATOM 4470 O O . ARG B 1 244 ? -0.94 -10.828 -3.928 1 94.75 244 ARG B O 1
ATOM 4477 N N . GLU B 1 245 ? -2.199 -10.57 -5.723 1 92.62 245 GLU B N 1
ATOM 4478 C CA . GLU B 1 245 ? -2.908 -11.828 -5.48 1 92.62 245 GLU B CA 1
ATOM 4479 C C . GLU B 1 245 ? -1.965 -13.023 -5.582 1 92.62 245 GLU B C 1
ATOM 4481 O O . GLU B 1 245 ? -1.979 -13.906 -4.719 1 92.62 245 GLU B O 1
ATOM 4486 N N . ALA B 1 246 ? -1.19 -13.023 -6.625 1 93.75 246 ALA B N 1
ATOM 4487 C CA . ALA B 1 246 ? -0.24 -14.117 -6.797 1 93.75 246 ALA B CA 1
ATOM 4488 C C . ALA B 1 246 ? 0.719 -14.211 -5.613 1 93.75 246 ALA B C 1
ATOM 4490 O O . ALA B 1 246 ? 1.027 -15.305 -5.137 1 93.75 246 ALA B O 1
ATOM 4491 N N . GLN B 1 247 ? 1.161 -13.07 -5.18 1 96.69 247 GLN B N 1
ATOM 4492 C CA . GLN B 1 247 ? 2.053 -13.016 -4.027 1 96.69 247 GLN B CA 1
ATOM 4493 C C . GLN B 1 247 ? 1.409 -13.656 -2.801 1 96.69 247 GLN B C 1
ATOM 4495 O O . GLN B 1 247 ? 2.01 -14.523 -2.16 1 96.69 247 GLN B O 1
ATOM 4500 N N . ARG B 1 248 ? 0.21 -13.25 -2.51 1 96.5 248 ARG B N 1
ATOM 4501 C CA . ARG B 1 248 ? -0.518 -13.758 -1.35 1 96.5 248 ARG B CA 1
ATOM 4502 C C . ARG B 1 248 ? -0.729 -15.266 -1.448 1 96.5 248 ARG B C 1
ATOM 4504 O O . ARG B 1 248 ? -0.654 -15.977 -0.444 1 96.5 248 ARG B O 1
ATOM 4511 N N . LEU B 1 249 ? -1.002 -15.727 -2.652 1 96.06 249 LEU B N 1
ATOM 4512 C CA . LEU B 1 249 ? -1.205 -17.156 -2.863 1 96.06 249 LEU B CA 1
ATOM 4513 C C . LEU B 1 249 ? 0.078 -17.938 -2.59 1 96.06 249 LEU B C 1
ATOM 4515 O O . LEU B 1 249 ? 0.05 -18.969 -1.926 1 96.06 249 LEU B O 1
ATOM 4519 N N . ILE B 1 250 ? 1.188 -17.391 -3.043 1 97.31 250 ILE B N 1
ATOM 4520 C CA . ILE B 1 250 ? 2.467 -18.062 -2.846 1 97.31 250 ILE B CA 1
ATOM 4521 C C . ILE B 1 250 ? 2.77 -18.172 -1.354 1 97.31 250 ILE B C 1
ATOM 4523 O O . ILE B 1 250 ? 3.01 -19.266 -0.84 1 97.31 250 ILE B O 1
ATOM 4527 N N . PHE B 1 251 ? 2.664 -17.125 -0.636 1 97.81 251 PHE B N 1
ATOM 4528 C CA . PHE B 1 251 ? 3.08 -17.094 0.761 1 97.81 251 PHE B CA 1
ATOM 4529 C C . PHE B 1 251 ? 1.991 -17.672 1.662 1 97.81 251 PHE B C 1
ATOM 4531 O O . PHE B 1 251 ? 2.264 -18.062 2.795 1 97.81 251 PHE B O 1
ATOM 4538 N N . GLY B 1 252 ? 0.736 -17.719 1.183 1 96.56 252 GLY B N 1
ATOM 4539 C CA . GLY B 1 252 ? -0.37 -18.25 1.964 1 96.56 252 GLY B CA 1
ATOM 4540 C C . GLY B 1 252 ? -0.467 -19.766 1.913 1 96.56 252 GLY B C 1
ATOM 4541 O O . GLY B 1 252 ? -1.174 -20.375 2.719 1 96.56 252 GLY B O 1
ATO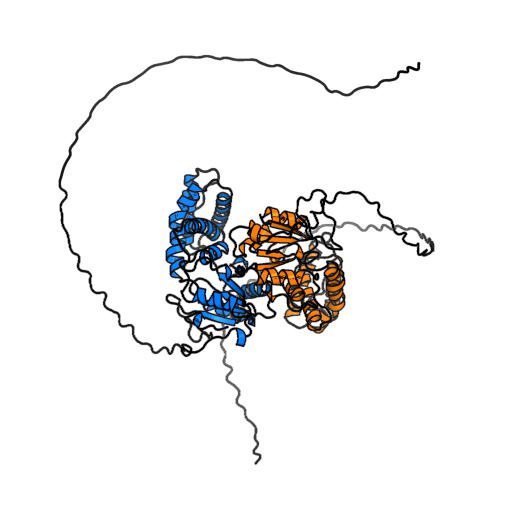M 4542 N N . ASN B 1 253 ? 0.306 -20.359 0.966 1 96.94 253 ASN B N 1
ATOM 4543 C CA . ASN B 1 253 ? 0.13 -21.781 0.72 1 96.94 253 ASN B CA 1
ATOM 4544 C C . ASN B 1 253 ? 1.472 -22.5 0.591 1 96.94 253 ASN B C 1
ATOM 4546 O O . ASN B 1 253 ? 1.635 -23.375 -0.265 1 96.94 253 ASN B O 1
ATOM 4550 N N . THR B 1 254 ? 2.383 -22.141 1.459 1 96.88 254 THR B N 1
ATOM 4551 C CA . THR B 1 254 ? 3.709 -22.75 1.359 1 96.88 254 THR B CA 1
ATOM 4552 C C . THR B 1 254 ? 3.725 -24.125 2.004 1 96.88 254 THR B C 1
ATOM 4554 O O . THR B 1 254 ? 3.006 -24.375 2.973 1 96.88 254 THR B O 1
ATOM 4557 N N . THR B 1 255 ? 4.406 -25.047 1.488 1 94.62 255 THR B N 1
ATOM 4558 C CA . THR B 1 255 ? 4.699 -26.359 2.082 1 94.62 255 THR B CA 1
ATOM 4559 C C . THR B 1 255 ? 6.199 -26.5 2.332 1 94.62 255 THR B C 1
ATOM 4561 O O . THR B 1 255 ? 7.012 -26.25 1.443 1 94.62 255 THR B O 1
ATOM 4564 N N . PRO B 1 256 ? 6.664 -26.828 3.492 1 95.06 256 PRO B N 1
ATOM 4565 C CA . PRO B 1 256 ? 5.848 -27.328 4.598 1 95.06 256 PRO B CA 1
ATOM 4566 C C . PRO B 1 256 ? 5.512 -26.25 5.629 1 95.06 256 PRO B C 1
ATOM 4568 O O . PRO B 1 256 ? 5.129 -26.578 6.758 1 95.06 256 PRO B O 1
ATOM 4571 N N . TYR B 1 257 ? 5.594 -25.047 5.297 1 96 257 TYR B N 1
ATOM 4572 C CA . TYR B 1 257 ? 5.629 -24 6.316 1 96 257 TYR B CA 1
ATOM 4573 C C . TYR B 1 257 ? 4.242 -23.422 6.551 1 96 257 TYR B C 1
ATOM 4575 O O . TYR B 1 257 ? 4.023 -22.672 7.516 1 96 257 TYR B O 1
ATOM 4583 N N . GLY B 1 258 ? 3.273 -23.734 5.652 1 95.31 258 GLY B N 1
ATOM 4584 C CA . GLY B 1 258 ? 1.922 -23.234 5.84 1 95.31 258 GLY B CA 1
ATOM 4585 C C . GLY B 1 258 ? 1.771 -21.766 5.449 1 95.31 258 GLY B C 1
ATOM 4586 O O . GLY B 1 258 ? 2.363 -21.328 4.465 1 95.31 258 GLY B O 1
ATOM 4587 N N . ASP B 1 259 ? 0.87 -21.031 6.148 1 95.25 259 ASP B N 1
ATOM 4588 C CA . ASP B 1 259 ? 0.55 -19.656 5.82 1 95.25 259 ASP B CA 1
ATOM 4589 C C . ASP B 1 259 ? 1.575 -18.688 6.422 1 95.25 259 ASP B C 1
ATOM 4591 O O . ASP B 1 259 ? 1.554 -18.422 7.625 1 95.25 259 ASP B O 1
ATOM 4595 N N . LEU B 1 260 ? 2.426 -18.156 5.598 1 95.62 260 LEU B N 1
ATOM 4596 C CA . LEU B 1 260 ? 3.498 -17.266 6.051 1 95.62 260 LEU B CA 1
ATOM 4597 C C . LEU B 1 260 ? 3.035 -15.82 6.07 1 95.62 260 LEU B C 1
ATOM 4599 O O . LEU B 1 260 ? 3.77 -14.938 6.52 1 95.62 260 LEU B O 1
ATOM 4603 N N . ARG B 1 261 ? 1.811 -15.516 5.629 1 95 261 ARG B N 1
ATOM 4604 C CA . ARG B 1 261 ? 1.312 -14.148 5.559 1 95 261 ARG B CA 1
ATOM 4605 C C . ARG B 1 261 ? 1.176 -13.547 6.953 1 95 261 ARG B C 1
ATOM 4607 O O . ARG B 1 261 ? 1.142 -12.32 7.102 1 95 261 ARG B O 1
ATOM 4614 N N . LYS B 1 262 ? 1.187 -14.391 7.941 1 90.56 262 LYS B N 1
ATOM 4615 C CA . LYS B 1 262 ? 1.122 -13.891 9.312 1 90.56 262 LYS B CA 1
ATOM 4616 C C . LYS B 1 262 ? 2.33 -13.016 9.641 1 90.56 262 LYS B C 1
ATOM 4618 O O . LYS B 1 262 ? 2.27 -12.172 10.539 1 90.56 262 LYS B O 1
ATOM 4623 N N . TYR B 1 263 ? 3.418 -13.133 8.844 1 91.75 263 TYR B N 1
ATOM 4624 C CA . TYR B 1 263 ? 4.637 -12.367 9.094 1 91.75 263 TYR B CA 1
ATOM 4625 C C . TYR B 1 263 ? 4.742 -11.188 8.141 1 91.75 263 TYR B C 1
ATOM 4627 O O . TYR B 1 263 ? 5.676 -10.391 8.234 1 91.75 263 TYR B O 1
ATOM 4635 N N . LEU B 1 264 ? 3.801 -11.062 7.211 1 94.75 264 LEU B N 1
ATOM 4636 C CA . LEU B 1 264 ? 3.914 -10.078 6.141 1 94.75 264 LEU B CA 1
ATOM 4637 C C . LEU B 1 264 ? 2.869 -8.977 6.301 1 94.75 264 LEU B C 1
ATOM 4639 O O . LEU B 1 264 ? 1.676 -9.266 6.422 1 94.75 264 LEU B O 1
ATOM 4643 N N . SER B 1 265 ? 3.307 -7.77 6.234 1 94.56 265 SER B N 1
ATOM 4644 C CA . SER B 1 265 ? 2.455 -6.637 6.59 1 94.56 265 SER B CA 1
ATOM 4645 C C . SER B 1 265 ? 1.692 -6.117 5.375 1 94.56 265 SER B C 1
ATOM 4647 O O . SER B 1 265 ? 0.599 -5.566 5.512 1 94.56 265 SER B O 1
ATOM 4649 N N . ALA B 1 266 ? 2.297 -6.191 4.172 1 97.19 266 ALA B N 1
ATOM 4650 C CA . ALA B 1 266 ? 1.638 -5.746 2.945 1 97.19 266 ALA B CA 1
ATOM 4651 C C . ALA B 1 266 ? 2.367 -6.266 1.71 1 97.19 266 ALA B C 1
ATOM 4653 O O . ALA B 1 266 ? 3.521 -6.688 1.795 1 97.19 266 ALA B O 1
ATOM 4654 N N . PHE B 1 267 ? 1.639 -6.199 0.612 1 97.81 267 PHE B N 1
ATOM 4655 C CA . PHE B 1 267 ? 2.129 -6.672 -0.677 1 97.81 267 PHE B CA 1
ATOM 4656 C C . PHE B 1 267 ? 2.076 -5.559 -1.717 1 97.81 267 PHE B C 1
ATOM 4658 O O . PHE B 1 267 ? 1.032 -4.934 -1.911 1 97.81 267 PHE B O 1
ATOM 4665 N N . PHE B 1 268 ? 3.238 -5.352 -2.373 1 97.56 268 PHE B N 1
ATOM 4666 C CA . PHE B 1 268 ? 3.346 -4.363 -3.439 1 97.56 268 PHE B CA 1
ATOM 4667 C C . PHE B 1 268 ? 3.676 -5.035 -4.77 1 97.56 268 PHE B C 1
ATOM 4669 O O . PHE B 1 268 ? 4.461 -5.98 -4.812 1 97.56 268 PHE B O 1
ATOM 4676 N N . ASP B 1 269 ? 3.016 -4.555 -5.801 1 94.81 269 ASP B N 1
ATOM 4677 C CA . ASP B 1 269 ? 3.365 -4.973 -7.156 1 94.81 269 ASP B CA 1
ATOM 4678 C C . ASP B 1 269 ? 3.648 -3.766 -8.047 1 94.81 269 ASP B C 1
ATOM 4680 O O . ASP B 1 269 ? 3.959 -2.682 -7.551 1 94.81 269 ASP B O 1
ATOM 4684 N N . THR B 1 270 ? 3.629 -3.861 -9.289 1 92.06 270 THR B N 1
ATOM 4685 C CA . THR B 1 270 ? 4.09 -2.818 -10.203 1 92.06 270 THR B CA 1
ATOM 4686 C C . THR B 1 270 ? 3.061 -1.696 -10.305 1 92.06 270 THR B C 1
ATOM 4688 O O . THR B 1 270 ? 3.27 -0.717 -11.023 1 92.06 270 THR B O 1
ATOM 4691 N N . ASN B 1 271 ? 1.956 -1.856 -9.57 1 89.44 271 ASN B N 1
ATOM 4692 C CA . ASN B 1 271 ? 1.023 -0.739 -9.477 1 89.44 271 ASN B CA 1
ATOM 4693 C C . ASN B 1 271 ? 1.678 0.485 -8.844 1 89.44 271 ASN B C 1
ATOM 4695 O O . ASN B 1 271 ? 1.285 1.619 -9.117 1 89.44 271 ASN B O 1
ATOM 4699 N N . VAL B 1 272 ? 2.699 0.276 -7.996 1 93.69 272 VAL B N 1
ATOM 4700 C CA . VAL B 1 272 ? 3.418 1.395 -7.395 1 93.69 272 VAL B CA 1
ATOM 4701 C C . VAL B 1 272 ? 4.52 1.87 -8.336 1 93.69 272 VAL B C 1
ATOM 4703 O O . VAL B 1 272 ? 5.191 2.869 -8.07 1 93.69 272 VAL B O 1
ATOM 4706 N N . GLY B 1 273 ? 4.82 1.161 -9.414 1 92.44 273 GLY B N 1
ATOM 4707 C CA . GLY B 1 273 ? 5.891 1.423 -10.367 1 92.44 273 GLY B CA 1
ATOM 4708 C C . GLY B 1 273 ? 6.789 0.222 -10.594 1 92.44 273 GLY B C 1
ATOM 4709 O O . GLY B 1 273 ? 6.738 -0.751 -9.844 1 92.44 273 GLY B O 1
ATOM 4710 N N . GLY B 1 274 ? 7.602 0.352 -11.664 1 93.5 274 GLY B N 1
ATOM 4711 C CA . GLY B 1 274 ? 8.5 -0.739 -12 1 93.5 274 GLY B CA 1
ATOM 4712 C C . GLY B 1 274 ? 9.609 -0.94 -10.984 1 93.5 274 GLY B C 1
ATOM 4713 O O . GLY B 1 274 ? 10.055 0.016 -10.344 1 93.5 274 GLY B O 1
ATOM 4714 N N . LYS B 1 275 ? 10.094 -2.121 -10.883 1 95.38 275 LYS B N 1
ATOM 4715 C CA . LYS B 1 275 ? 11.039 -2.471 -9.828 1 95.38 275 LYS B CA 1
ATOM 4716 C C . LYS B 1 275 ? 12.422 -1.876 -10.109 1 95.38 275 LYS B C 1
ATOM 4718 O 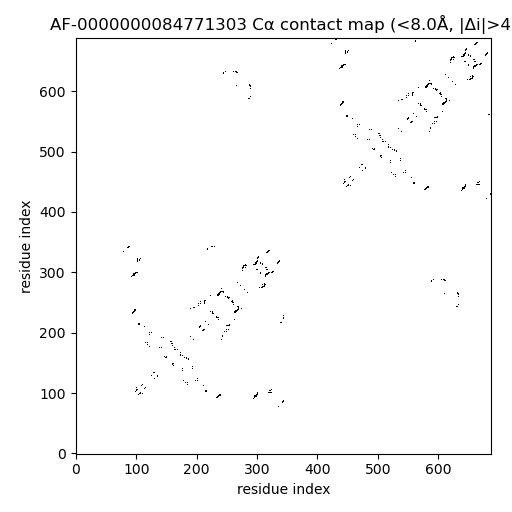O . LYS B 1 275 ? 13.273 -1.84 -9.227 1 95.38 275 LYS B O 1
ATOM 4723 N N . ARG B 1 276 ? 12.664 -1.445 -11.312 1 97 276 ARG B N 1
ATOM 4724 C CA . ARG B 1 276 ? 13.953 -0.846 -11.648 1 97 276 ARG B CA 1
ATOM 4725 C C . ARG B 1 276 ? 13.867 0.677 -11.625 1 97 276 ARG B C 1
ATOM 4727 O O . ARG B 1 276 ? 14.797 1.361 -12.07 1 97 276 ARG B O 1
ATOM 4734 N N . ASP B 1 277 ? 12.773 1.167 -11.141 1 97.12 277 ASP B N 1
ATOM 4735 C CA . ASP B 1 277 ? 12.547 2.604 -11.008 1 97.12 277 ASP B CA 1
ATOM 4736 C C . ASP B 1 277 ? 12.695 3.053 -9.555 1 97.12 277 ASP B C 1
ATOM 4738 O O . ASP B 1 277 ? 11.969 2.572 -8.68 1 97.12 277 ASP B O 1
ATOM 4742 N N . SER B 1 278 ? 13.531 4.066 -9.336 1 97.44 278 SER B N 1
ATOM 4743 C CA . SER B 1 278 ? 13.75 4.559 -7.977 1 97.44 278 SER B CA 1
ATOM 4744 C C . SER B 1 278 ? 12.477 5.168 -7.398 1 97.44 278 SER B C 1
ATOM 4746 O O . SER B 1 278 ? 12.25 5.105 -6.188 1 97.44 278 SER B O 1
ATOM 4748 N N . GLY B 1 279 ? 11.633 5.73 -8.219 1 95.94 279 GLY B N 1
ATOM 4749 C CA . GLY B 1 279 ? 10.383 6.316 -7.773 1 95.94 279 GLY B CA 1
ATOM 4750 C C . GLY B 1 279 ? 9.461 5.312 -7.102 1 95.94 279 GLY B C 1
ATOM 4751 O O . GLY B 1 279 ? 8.664 5.68 -6.23 1 95.94 279 GLY B O 1
ATOM 4752 N N . SER B 1 280 ? 9.562 4.078 -7.52 1 97.38 280 SER B N 1
ATOM 4753 C CA . SER B 1 280 ? 8.734 3.029 -6.934 1 97.38 280 SER B CA 1
ATOM 4754 C C . SER B 1 280 ? 9.086 2.805 -5.469 1 97.38 280 SER B C 1
ATOM 4756 O O . SER B 1 280 ? 8.195 2.631 -4.629 1 97.38 280 SER B O 1
ATOM 4758 N N . TYR B 1 281 ? 10.352 2.896 -5.164 1 98.12 281 TYR B N 1
ATOM 4759 C CA . TYR B 1 281 ? 10.812 2.676 -3.799 1 98.12 281 TYR B CA 1
ATOM 4760 C C . TYR B 1 281 ? 10.484 3.873 -2.912 1 98.12 281 TYR B C 1
ATOM 4762 O O . TYR B 1 281 ? 10.242 3.717 -1.714 1 98.12 281 TYR B O 1
ATOM 4770 N N . TYR B 1 282 ? 10.469 4.969 -3.486 1 94.88 282 TYR B N 1
ATOM 4771 C CA . TYR B 1 282 ? 10 6.141 -2.762 1 94.88 282 TYR B CA 1
ATOM 4772 C C . TYR B 1 282 ? 8.531 5.988 -2.375 1 94.88 282 TYR B C 1
ATOM 4774 O O . TYR B 1 282 ? 8.148 6.258 -1.232 1 94.88 282 TYR B O 1
ATOM 4782 N N . GLU B 1 283 ? 7.73 5.5 -3.307 1 95 283 GLU B N 1
ATOM 4783 C CA . GLU B 1 283 ? 6.309 5.285 -3.039 1 95 283 GLU B CA 1
ATOM 4784 C C . GLU B 1 283 ? 6.105 4.238 -1.946 1 95 283 GLU B C 1
ATOM 4786 O O . GLU B 1 283 ? 5.25 4.402 -1.075 1 95 283 GLU B O 1
ATOM 4791 N N . ILE B 1 284 ? 6.855 3.232 -2.002 1 97.69 284 ILE B N 1
ATOM 4792 C CA . ILE B 1 284 ? 6.777 2.205 -0.969 1 97.69 284 ILE B CA 1
ATOM 4793 C C . ILE B 1 284 ? 7.137 2.811 0.386 1 97.69 284 ILE B C 1
ATOM 4795 O O . ILE B 1 284 ? 6.41 2.631 1.366 1 97.69 284 ILE B O 1
ATOM 4799 N N . TRP B 1 285 ? 8.195 3.604 0.45 1 97.06 285 TRP B N 1
ATOM 4800 C CA . TRP B 1 285 ? 8.617 4.254 1.687 1 97.06 285 TRP B CA 1
ATOM 4801 C C . TRP B 1 285 ? 7.488 5.105 2.264 1 97.06 285 TRP B C 1
ATOM 4803 O O . TRP B 1 285 ? 7.223 5.055 3.467 1 97.06 285 TRP B O 1
ATOM 4813 N N . GLN B 1 286 ? 6.781 5.746 1.428 1 92.94 286 GLN B N 1
ATOM 4814 C CA . GLN B 1 286 ? 5.707 6.621 1.892 1 92.94 286 GLN B CA 1
ATOM 4815 C C . GLN B 1 286 ? 4.605 5.816 2.578 1 92.94 286 GLN B C 1
ATOM 4817 O O . GLN B 1 286 ? 3.896 6.34 3.441 1 92.94 286 GLN B O 1
ATOM 4822 N N . SER B 1 287 ? 4.555 4.625 2.209 1 95.75 287 SER B N 1
ATOM 4823 C CA . SER B 1 287 ? 3.479 3.797 2.742 1 95.75 287 SER B CA 1
ATOM 4824 C C . SER B 1 287 ? 3.896 3.113 4.039 1 95.75 287 SER B C 1
ATOM 4826 O O . SER B 1 287 ? 3.07 2.502 4.719 1 95.75 287 SER B O 1
ATOM 4828 N N . LEU B 1 288 ? 5.223 3.348 4.242 1 93.75 288 LEU B N 1
ATOM 4829 C CA . LEU B 1 288 ? 5.723 2.609 5.398 1 93.75 288 LEU B CA 1
ATOM 4830 C C . LEU B 1 288 ? 5.91 3.535 6.594 1 93.75 288 LEU B C 1
ATOM 4832 O O . LEU B 1 288 ? 6.141 4.734 6.426 1 93.75 288 LEU B O 1
ATOM 4836 N N . GLY B 1 289 ? 5.566 3.318 7.812 1 85.94 289 GLY B N 1
ATOM 4837 C CA . GLY B 1 289 ? 5.516 4.082 9.047 1 85.94 289 GLY B CA 1
ATOM 4838 C C . GLY B 1 289 ? 6.891 4.375 9.617 1 85.94 289 GLY B C 1
ATOM 4839 O O . GLY B 1 289 ? 7.117 4.207 10.82 1 85.94 289 GLY B O 1
ATOM 4840 N N . VAL B 1 290 ? 7.922 4.82 8.594 1 92.38 290 VAL B N 1
ATOM 4841 C CA . VAL B 1 290 ? 9.258 5.137 9.094 1 92.38 290 VAL B CA 1
ATOM 4842 C C . VAL B 1 290 ? 9.641 6.555 8.672 1 92.38 290 VAL B C 1
ATOM 4844 O O . VAL B 1 290 ? 9.039 7.125 7.766 1 92.38 290 VAL B O 1
ATOM 4847 N N . ASP B 1 291 ? 10.672 7.121 9.258 1 90.38 291 ASP B N 1
ATOM 4848 C CA . ASP B 1 291 ? 11.031 8.523 9.078 1 90.38 291 ASP B CA 1
ATOM 4849 C C . ASP B 1 291 ? 11.914 8.711 7.844 1 90.38 291 ASP B C 1
ATOM 4851 O O . ASP B 1 291 ? 11.812 9.734 7.16 1 90.38 291 ASP B O 1
ATOM 4855 N N . ARG B 1 292 ? 12.797 7.785 7.574 1 94.06 292 ARG B N 1
ATOM 4856 C CA . ARG B 1 292 ? 13.766 7.895 6.484 1 94.06 292 ARG B CA 1
ATOM 4857 C C . ARG B 1 292 ? 13.844 6.594 5.691 1 94.06 292 ARG B C 1
ATOM 4859 O O . ARG B 1 292 ? 13.695 5.508 6.258 1 94.06 292 ARG B O 1
ATOM 4866 N N . PRO B 1 293 ? 14.133 6.688 4.414 1 96.75 293 PRO B N 1
ATOM 4867 C CA . PRO B 1 293 ? 14.195 5.473 3.6 1 96.75 293 PRO B CA 1
ATOM 4868 C C . PRO B 1 293 ? 15.312 4.523 4.043 1 96.75 293 PRO B C 1
ATOM 4870 O O . PRO B 1 293 ? 15.211 3.311 3.844 1 96.75 293 PRO B O 1
ATOM 4873 N N . SER B 1 294 ? 16.359 5.016 4.75 1 97.75 294 SER B N 1
ATOM 4874 C CA . SER B 1 294 ? 17.469 4.184 5.168 1 97.75 294 SER B CA 1
ATOM 4875 C C . SER B 1 294 ? 17.062 3.23 6.289 1 97.75 294 SER B C 1
ATOM 4877 O O . SER B 1 294 ? 17.828 2.336 6.66 1 97.75 294 SER B O 1
ATOM 4879 N N . GLN B 1 295 ? 15.883 3.385 6.809 1 97.56 295 GLN B N 1
ATOM 4880 C CA . GLN B 1 295 ? 15.359 2.473 7.816 1 97.56 295 GLN B CA 1
ATOM 4881 C C . GLN B 1 295 ? 14.664 1.275 7.168 1 97.56 295 GLN B C 1
ATOM 4883 O O . GLN B 1 295 ? 14.109 0.424 7.863 1 97.56 295 GLN B O 1
ATOM 4888 N N . ILE B 1 296 ? 14.688 1.213 5.844 1 98.38 296 ILE B N 1
ATOM 4889 C CA . ILE B 1 296 ? 14.109 0.122 5.062 1 98.38 296 ILE B CA 1
ATOM 4890 C C . ILE B 1 296 ? 15.227 -0.683 4.402 1 98.38 296 ILE B C 1
ATOM 4892 O O . ILE B 1 296 ? 16.094 -0.12 3.723 1 98.38 296 ILE B O 1
ATOM 4896 N N . LEU B 1 297 ? 15.211 -2.002 4.625 1 98.69 297 LEU B N 1
ATOM 4897 C CA . LEU B 1 297 ? 16.125 -2.916 3.953 1 98.69 297 LEU B CA 1
ATOM 4898 C C . LEU B 1 297 ? 15.422 -3.664 2.826 1 98.69 297 LEU B C 1
ATOM 4900 O O . LEU B 1 297 ? 14.391 -4.305 3.051 1 98.69 297 LEU B O 1
ATOM 4904 N N . PHE B 1 298 ? 15.984 -3.541 1.643 1 98.88 298 PHE B N 1
ATOM 4905 C CA . PHE B 1 298 ? 15.453 -4.266 0.494 1 98.88 298 PHE B CA 1
ATOM 4906 C C . PHE B 1 298 ? 16.359 -5.426 0.117 1 98.88 298 PHE B C 1
ATOM 4908 O O . PHE B 1 298 ? 17.578 -5.258 0.003 1 98.88 298 PHE B O 1
ATOM 4915 N N . LEU B 1 299 ? 15.781 -6.594 -0.031 1 98.88 299 LEU B N 1
ATOM 4916 C CA . LEU B 1 299 ? 16.5 -7.77 -0.505 1 98.88 299 LEU B CA 1
ATOM 4917 C C . LEU B 1 299 ? 16.047 -8.156 -1.907 1 98.88 299 LEU B C 1
ATOM 4919 O O . LEU B 1 299 ? 14.844 -8.32 -2.15 1 98.88 299 LEU B O 1
ATOM 4923 N N . THR B 1 300 ? 16.953 -8.305 -2.812 1 98.75 300 THR B N 1
ATOM 4924 C CA . THR B 1 300 ? 16.688 -8.695 -4.195 1 98.75 300 THR B CA 1
ATOM 4925 C C . THR B 1 300 ? 17.875 -9.484 -4.77 1 98.75 300 THR B C 1
ATOM 4927 O O . THR B 1 300 ? 18.953 -9.492 -4.188 1 98.75 300 THR B O 1
ATOM 4930 N N . ASP B 1 301 ? 17.625 -10.18 -5.809 1 98.06 301 ASP B N 1
ATOM 4931 C CA . ASP B 1 301 ? 18.703 -10.867 -6.52 1 98.06 301 ASP B CA 1
ATOM 4932 C C . ASP B 1 301 ? 19.109 -10.086 -7.766 1 98.06 301 ASP B 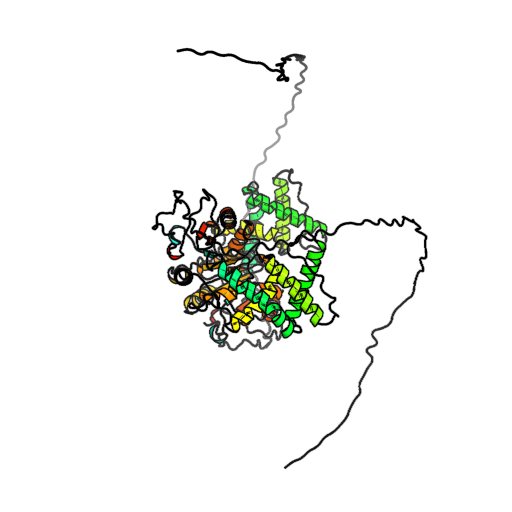C 1
ATOM 4934 O O . ASP B 1 301 ? 20.062 -10.469 -8.453 1 98.06 301 ASP B O 1
ATOM 4938 N N . VAL B 1 302 ? 18.5 -9.016 -8.086 1 97.44 302 VAL B N 1
ATOM 4939 C CA . VAL B 1 302 ? 18.672 -8.305 -9.344 1 97.44 302 VAL B CA 1
ATOM 4940 C C . VAL B 1 302 ? 19.453 -7.012 -9.102 1 97.44 302 VAL B C 1
ATOM 4942 O O . VAL B 1 302 ? 19.016 -6.152 -8.336 1 97.44 302 VAL B O 1
ATOM 4945 N N . TYR B 1 303 ? 20.484 -6.824 -9.805 1 98.06 303 TYR B N 1
ATOM 4946 C CA . TYR B 1 303 ? 21.375 -5.68 -9.633 1 98.06 303 TYR B CA 1
ATOM 4947 C C . TYR B 1 303 ? 20.656 -4.375 -9.922 1 98.06 303 TYR B C 1
ATOM 4949 O O . TYR B 1 303 ? 20.766 -3.406 -9.164 1 98.06 303 TYR B O 1
ATOM 4957 N N . GLN B 1 304 ? 19.859 -4.344 -10.953 1 97.62 304 GLN B N 1
ATOM 4958 C CA . GLN B 1 304 ? 19.188 -3.119 -11.359 1 97.62 304 GLN B CA 1
ATOM 4959 C C . GLN B 1 304 ? 18.156 -2.691 -10.312 1 97.62 304 GLN B C 1
ATOM 4961 O O . GLN B 1 304 ? 17.938 -1.497 -10.094 1 97.62 304 GLN B O 1
ATOM 4966 N N . GLU B 1 305 ? 17.578 -3.658 -9.727 1 98.38 305 GLU B N 1
ATOM 4967 C CA . GLU B 1 305 ? 16.641 -3.361 -8.648 1 98.38 305 GLU B CA 1
ATOM 4968 C C . GLU B 1 305 ? 17.359 -2.822 -7.418 1 98.38 305 GLU B C 1
ATOM 4970 O O . GLU B 1 305 ? 16.906 -1.862 -6.793 1 98.38 305 GLU B O 1
ATOM 4975 N N . ALA B 1 306 ? 18.484 -3.424 -7.113 1 98.69 306 ALA B N 1
ATOM 4976 C CA . ALA B 1 306 ? 19.297 -2.961 -5.996 1 98.69 306 ALA B CA 1
ATOM 4977 C C . ALA B 1 306 ? 19.719 -1.506 -6.191 1 98.69 306 ALA B C 1
ATOM 4979 O O . ALA B 1 306 ? 19.625 -0.697 -5.266 1 98.69 306 ALA B O 1
ATOM 4980 N N . THR B 1 307 ? 20.062 -1.239 -7.367 1 98.5 307 THR B N 1
ATOM 4981 C CA . THR B 1 307 ? 20.516 0.109 -7.691 1 98.5 307 THR B CA 1
ATOM 4982 C C . THR B 1 307 ? 19.375 1.111 -7.547 1 98.5 307 THR B C 1
ATOM 4984 O O . THR B 1 307 ? 19.547 2.184 -6.961 1 98.5 307 THR B O 1
ATOM 4987 N N . ALA B 1 308 ? 18.234 0.753 -8.062 1 98.56 308 ALA B N 1
ATOM 4988 C CA . ALA B 1 308 ? 17.062 1.625 -7.98 1 98.56 308 ALA B CA 1
ATOM 4989 C C . ALA B 1 308 ? 16.688 1.889 -6.523 1 98.56 308 ALA B C 1
ATOM 4991 O O . ALA B 1 308 ? 16.391 3.025 -6.152 1 98.56 308 ALA B O 1
ATOM 4992 N N . ALA B 1 309 ? 16.688 0.875 -5.703 1 98.81 309 ALA B N 1
ATOM 4993 C CA . ALA B 1 309 ? 16.344 1.007 -4.289 1 98.81 309 ALA B CA 1
ATOM 4994 C C . ALA B 1 309 ? 17.359 1.874 -3.557 1 98.81 309 ALA B C 1
ATOM 4996 O O . ALA B 1 309 ? 16.984 2.738 -2.758 1 98.81 309 ALA B O 1
ATOM 4997 N N . LYS B 1 310 ? 18.625 1.663 -3.811 1 98.62 310 LYS B N 1
ATOM 4998 C CA . LYS B 1 310 ? 19.672 2.465 -3.201 1 98.62 310 LYS B CA 1
ATOM 4999 C C . LYS B 1 310 ? 19.547 3.936 -3.588 1 98.62 310 LYS B C 1
ATOM 5001 O O . LYS B 1 310 ? 19.734 4.82 -2.75 1 98.62 310 LYS B O 1
ATOM 5006 N N . ASP B 1 311 ? 19.203 4.121 -4.816 1 97.88 311 ASP B N 1
ATOM 5007 C CA . ASP B 1 311 ? 19.016 5.484 -5.305 1 97.88 311 ASP B CA 1
ATOM 5008 C C . ASP B 1 311 ? 17.891 6.195 -4.555 1 97.88 311 ASP B C 1
ATOM 5010 O O . ASP B 1 311 ? 17.922 7.414 -4.383 1 97.88 311 ASP B O 1
ATOM 5014 N N . ALA B 1 312 ? 16.969 5.48 -4.121 1 97.5 312 ALA B N 1
ATOM 5015 C CA . ALA B 1 312 ? 15.859 6.039 -3.359 1 97.5 312 ALA B CA 1
ATOM 5016 C C . ALA B 1 312 ? 16.234 6.199 -1.888 1 97.5 312 ALA B C 1
ATOM 5018 O O . ALA B 1 312 ? 15.445 6.742 -1.102 1 97.5 312 ALA B O 1
ATOM 5019 N N . GLY B 1 313 ? 17.391 5.656 -1.522 1 97.81 313 GLY B N 1
ATOM 5020 C CA . GLY B 1 313 ? 17.906 5.855 -0.175 1 97.81 313 GLY B CA 1
ATOM 5021 C C . GLY B 1 313 ? 17.75 4.637 0.71 1 97.81 313 GLY B C 1
ATOM 5022 O O . GLY B 1 313 ? 18.094 4.668 1.893 1 97.81 313 GLY B O 1
ATOM 5023 N N . LEU B 1 314 ? 17.203 3.523 0.204 1 98.75 314 LEU B N 1
ATOM 5024 C CA . LEU B 1 314 ? 17.047 2.314 1.004 1 98.75 314 LEU B CA 1
ATOM 5025 C C . LEU B 1 314 ? 18.391 1.636 1.237 1 98.75 314 LEU B C 1
ATOM 5027 O O . LEU B 1 314 ? 19.328 1.853 0.481 1 98.75 314 LEU B O 1
ATOM 5031 N N . GLU B 1 315 ? 18.438 0.864 2.338 1 98.5 315 GLU B N 1
ATOM 5032 C CA . GLU B 1 315 ? 19.484 -0.145 2.453 1 98.5 315 GLU B CA 1
ATOM 5033 C C . GLU B 1 315 ? 19.188 -1.354 1.571 1 98.5 315 GLU B C 1
ATOM 5035 O O . GLU B 1 315 ? 18.016 -1.663 1.305 1 98.5 315 GLU B O 1
ATOM 5040 N N . VAL B 1 316 ? 20.312 -1.957 1.09 1 98.69 316 VAL B N 1
ATOM 5041 C CA . VAL B 1 316 ? 20.094 -3.047 0.147 1 98.69 316 VAL B CA 1
ATOM 5042 C C . VAL B 1 316 ? 21.062 -4.184 0.42 1 98.69 316 VAL B C 1
ATOM 5044 O O . VAL B 1 316 ? 22.25 -3.945 0.689 1 98.69 316 VAL B O 1
ATOM 5047 N N . LEU B 1 317 ? 20.562 -5.348 0.395 1 98.5 317 LEU B N 1
ATOM 5048 C CA . LEU B 1 317 ? 21.344 -6.57 0.296 1 98.5 317 LEU B CA 1
ATOM 5049 C C . LEU B 1 317 ? 20.969 -7.352 -0.96 1 98.5 317 LEU B C 1
ATOM 5051 O O . LEU B 1 317 ? 19.797 -7.457 -1.309 1 98.5 317 LEU B O 1
ATOM 5055 N N . ILE B 1 318 ? 21.938 -7.879 -1.644 1 98.44 318 ILE B N 1
ATOM 5056 C CA . ILE B 1 318 ? 21.656 -8.742 -2.789 1 98.44 318 ILE B CA 1
ATOM 5057 C C . ILE B 1 318 ? 21.734 -10.203 -2.363 1 98.44 318 ILE B C 1
ATOM 5059 O O . ILE B 1 318 ? 22.703 -10.633 -1.749 1 98.44 318 ILE B O 1
ATOM 5063 N N . SER B 1 319 ? 20.719 -10.875 -2.67 1 98.12 319 SER B N 1
ATOM 5064 C CA . SER B 1 319 ? 20.625 -12.305 -2.373 1 98.12 319 SER B CA 1
ATOM 5065 C C . SER B 1 319 ? 21.203 -13.141 -3.5 1 98.12 319 SER B C 1
ATOM 5067 O O . SER B 1 319 ? 20.812 -13.008 -4.66 1 98.12 319 SER B O 1
ATOM 5069 N N . ILE B 1 320 ? 22.172 -14.008 -3.145 1 97.5 320 ILE B N 1
ATOM 5070 C CA . ILE B 1 320 ? 22.75 -14.961 -4.082 1 97.5 320 ILE B CA 1
ATOM 5071 C C . ILE B 1 320 ? 22.188 -16.359 -3.82 1 97.5 320 ILE B C 1
ATOM 5073 O O . ILE B 1 320 ? 22.391 -16.922 -2.746 1 97.5 320 ILE B O 1
ATOM 5077 N N . ARG B 1 321 ? 21.438 -16.781 -4.77 1 97.62 321 ARG B N 1
ATOM 5078 C CA . ARG B 1 321 ? 20.812 -18.094 -4.695 1 97.62 321 ARG B CA 1
ATOM 5079 C C . ARG B 1 321 ? 21.156 -18.938 -5.922 1 97.62 321 ARG B C 1
ATOM 5081 O O . ARG B 1 321 ? 21.484 -18.391 -6.98 1 97.62 321 ARG B O 1
ATOM 5088 N N . PRO B 1 322 ? 21.078 -20.281 -5.754 1 94.69 322 PRO B N 1
ATOM 5089 C CA . PRO B 1 322 ? 21.25 -21.109 -6.949 1 94.69 322 PRO B CA 1
ATOM 5090 C C . PRO B 1 322 ? 20.297 -20.734 -8.078 1 94.69 322 PRO B C 1
ATOM 5092 O O . PRO B 1 322 ? 19.094 -20.547 -7.836 1 94.69 322 PRO B O 1
ATOM 5095 N N . GLY B 1 323 ? 20.859 -20.578 -9.258 1 94.19 323 GLY B N 1
ATOM 5096 C CA . GLY B 1 323 ? 20.031 -20.297 -10.414 1 94.19 323 GLY B CA 1
ATOM 5097 C C . GLY B 1 323 ? 19.938 -18.812 -10.742 1 94.19 323 GLY B C 1
ATOM 5098 O O . GLY B 1 323 ? 19.469 -18.438 -11.82 1 94.19 323 GLY B O 1
ATOM 5099 N N . ASN B 1 324 ? 20.375 -17.938 -9.789 1 96.06 324 ASN B N 1
ATOM 5100 C CA . ASN B 1 324 ? 20.344 -16.5 -10.039 1 96.06 324 ASN B CA 1
ATOM 5101 C C . ASN B 1 324 ? 21.359 -16.094 -11.109 1 96.06 324 ASN B C 1
ATOM 5103 O O . ASN B 1 324 ? 22.375 -16.781 -11.305 1 96.06 324 ASN B O 1
ATOM 5107 N N . ALA B 1 325 ? 21.094 -15.055 -11.812 1 93.31 325 ALA B N 1
ATOM 5108 C CA . ALA B 1 325 ? 22.047 -14.477 -12.75 1 93.31 325 ALA B CA 1
ATOM 5109 C C . ALA B 1 325 ? 23.266 -13.922 -12.023 1 93.31 325 ALA B C 1
ATOM 5111 O O . ALA B 1 325 ? 23.156 -13.43 -10.898 1 93.31 325 ALA B O 1
ATOM 5112 N N . PRO B 1 326 ? 24.438 -14.023 -12.711 1 94.38 326 PRO B N 1
ATOM 5113 C CA . PRO B 1 326 ? 25.625 -13.438 -12.086 1 94.38 326 PRO B CA 1
ATOM 5114 C C . PRO B 1 326 ? 25.531 -11.914 -11.945 1 94.38 326 PRO B C 1
ATOM 5116 O O . PRO B 1 326 ? 24.859 -11.258 -12.75 1 94.38 326 PRO B O 1
ATOM 5119 N N . LEU B 1 327 ? 26.203 -11.414 -10.93 1 95.88 327 LEU B N 1
ATOM 5120 C CA . LEU B 1 327 ? 26.281 -9.969 -10.711 1 95.88 327 LEU B CA 1
ATOM 5121 C C . LEU B 1 327 ? 27.422 -9.359 -11.5 1 95.88 327 LEU B C 1
ATOM 5123 O O . LEU B 1 327 ? 28.422 -10.031 -11.773 1 95.88 327 LEU B O 1
ATOM 5127 N N . PRO B 1 328 ? 27.234 -8.031 -11.844 1 94.69 328 PRO B N 1
ATOM 5128 C CA . PRO B 1 328 ? 28.391 -7.355 -12.43 1 94.69 328 PRO B CA 1
ATOM 5129 C C . PRO B 1 328 ? 29.594 -7.301 -11.484 1 94.69 328 PRO B C 1
ATOM 5131 O O . PRO B 1 328 ? 29.422 -7.363 -10.266 1 94.69 328 PRO B O 1
ATOM 5134 N N . LYS B 1 329 ? 30.75 -7.16 -12.195 1 91.69 329 LYS B N 1
ATOM 5135 C CA . LYS B 1 329 ? 31.953 -6.965 -11.391 1 91.69 329 LYS B CA 1
ATOM 5136 C C . LYS B 1 329 ? 31.875 -5.656 -10.609 1 91.69 329 LYS B C 1
ATOM 5138 O O . LYS B 1 329 ? 31.375 -4.656 -11.109 1 91.69 329 LYS B O 1
ATOM 5143 N N . ASN B 1 330 ? 32.281 -5.559 -9.469 1 92.56 330 ASN B N 1
ATOM 5144 C CA . ASN B 1 330 ? 32.344 -4.379 -8.609 1 92.56 330 ASN B CA 1
ATOM 5145 C C . ASN B 1 330 ? 30.969 -3.758 -8.383 1 92.56 330 ASN B C 1
ATOM 5147 O O . ASN B 1 330 ? 30.828 -2.535 -8.406 1 92.56 330 ASN B O 1
ATOM 5151 N N . HIS B 1 331 ? 29.984 -4.57 -8.32 1 93.44 331 HIS B N 1
ATOM 5152 C CA . HIS B 1 331 ? 28.609 -4.094 -8.164 1 93.44 331 HIS B CA 1
ATOM 5153 C C . HIS B 1 331 ? 28.453 -3.26 -6.898 1 93.44 331 HIS B C 1
ATOM 5155 O O . HIS B 1 331 ? 27.547 -2.443 -6.793 1 93.44 331 HIS B O 1
ATOM 5161 N N . GLY B 1 332 ? 29.281 -3.414 -5.883 1 95.25 332 GLY B N 1
ATOM 5162 C CA . GLY B 1 332 ? 29.359 -2.51 -4.75 1 95.25 332 GLY B CA 1
ATOM 5163 C C . GLY B 1 332 ? 28.328 -2.805 -3.676 1 95.25 332 GLY B C 1
ATOM 5164 O O . GLY B 1 332 ? 28.141 -2.012 -2.75 1 95.25 332 GLY B O 1
ATOM 5165 N N . PHE B 1 333 ? 27.578 -3.854 -3.781 1 97.25 333 PHE B N 1
ATOM 5166 C CA . PHE B 1 333 ? 26.562 -4.195 -2.793 1 97.25 333 PHE B CA 1
ATOM 5167 C C . PHE B 1 333 ? 27.031 -5.328 -1.895 1 97.25 333 PHE B C 1
ATOM 5169 O O . PHE B 1 333 ? 27.781 -6.199 -2.334 1 97.25 333 PHE B O 1
ATOM 5176 N N . GLN B 1 334 ? 26.625 -5.242 -0.613 1 96.69 334 GLN B N 1
ATOM 5177 C CA . GLN B 1 334 ? 26.766 -6.418 0.24 1 96.69 334 GLN B CA 1
ATOM 5178 C C . GLN B 1 334 ? 25.859 -7.551 -0.227 1 96.69 334 GLN B C 1
ATOM 5180 O O . GLN B 1 334 ? 24.719 -7.312 -0.641 1 96.69 334 GLN B O 1
ATOM 5185 N N . THR B 1 335 ? 26.375 -8.766 -0.144 1 97.38 335 THR B N 1
ATOM 5186 C CA . THR B 1 335 ? 25.609 -9.93 -0.592 1 97.38 335 THR B CA 1
ATOM 5187 C C . THR B 1 335 ? 25.391 -10.906 0.558 1 97.38 335 THR B C 1
ATOM 5189 O O . THR B 1 335 ? 26.141 -10.898 1.538 1 97.38 335 THR B O 1
ATOM 5192 N N . ILE B 1 336 ? 24.312 -11.648 0.466 1 97.69 336 ILE B N 1
ATOM 5193 C CA . ILE B 1 336 ? 24.047 -12.758 1.37 1 97.69 336 ILE B CA 1
ATOM 5194 C C . ILE B 1 336 ? 23.672 -14 0.563 1 97.69 336 ILE B C 1
ATOM 5196 O O . ILE B 1 336 ? 23.172 -13.891 -0.56 1 97.69 336 ILE B O 1
ATOM 5200 N N . THR B 1 337 ? 23.875 -15.188 1.167 1 97.19 337 THR B N 1
ATOM 5201 C CA . THR B 1 337 ? 23.484 -16.438 0.53 1 97.19 337 THR B CA 1
ATOM 5202 C C . THR B 1 337 ? 22.359 -17.109 1.31 1 97.19 337 THR B C 1
ATOM 5204 O O . THR B 1 337 ? 21.844 -18.156 0.891 1 97.19 337 THR B O 1
ATOM 5207 N N . SER B 1 338 ? 22.078 -16.484 2.457 1 97.62 338 SER B N 1
ATOM 5208 C CA . SER B 1 338 ? 21.016 -16.969 3.336 1 97.62 338 SER B CA 1
ATOM 5209 C C . SER B 1 338 ? 20.469 -15.852 4.215 1 97.62 338 SER B C 1
ATOM 5211 O O . SER B 1 338 ? 21.219 -14.984 4.664 1 97.62 338 SER B O 1
ATOM 5213 N N . PHE B 1 339 ? 19.172 -15.922 4.5 1 97.81 339 PHE B N 1
ATOM 5214 C CA . PHE B 1 339 ? 18.578 -14.945 5.402 1 97.81 339 PHE B CA 1
ATOM 5215 C C . PHE B 1 339 ? 19.125 -15.125 6.82 1 97.81 339 PHE B C 1
ATOM 5217 O O . PHE B 1 339 ? 18.984 -14.227 7.656 1 97.81 339 PHE B O 1
ATOM 5224 N N . ALA B 1 340 ? 19.781 -16.266 7.098 1 96.06 340 ALA B N 1
ATOM 5225 C CA . ALA B 1 340 ? 20.391 -16.5 8.406 1 96.06 340 ALA B CA 1
ATOM 5226 C C . ALA B 1 340 ? 21.531 -15.523 8.664 1 96.06 340 ALA B C 1
ATOM 5228 O O . ALA B 1 340 ? 21.969 -15.367 9.805 1 96.06 340 ALA B O 1
ATOM 5229 N N . GLN B 1 341 ? 21.969 -14.906 7.625 1 97.19 341 GLN B N 1
ATOM 5230 C CA . GLN B 1 341 ? 23.062 -13.945 7.746 1 97.19 341 GLN B CA 1
ATOM 5231 C C . GLN B 1 341 ? 22.547 -12.562 8.125 1 97.19 341 GLN B C 1
ATOM 5233 O O . GLN B 1 341 ? 23.312 -11.594 8.164 1 97.19 341 GLN B O 1
ATOM 5238 N N . ILE B 1 342 ? 21.266 -12.438 8.336 1 96.19 342 ILE B N 1
ATOM 5239 C CA . ILE B 1 342 ? 20.641 -11.211 8.812 1 96.19 342 ILE B CA 1
ATOM 5240 C C . ILE B 1 342 ? 20.156 -11.398 10.242 1 96.19 342 ILE B C 1
ATOM 5242 O O . ILE B 1 342 ? 19.266 -12.219 10.5 1 96.19 342 ILE B O 1
ATOM 5246 N N . SER B 1 343 ? 20.766 -10.641 11.102 1 89.31 343 SER B N 1
ATOM 5247 C CA . SER B 1 343 ? 20.391 -10.773 12.508 1 89.31 343 SER B CA 1
ATOM 5248 C C . SER B 1 343 ? 19.578 -9.578 12.977 1 89.31 343 SER B C 1
ATOM 5250 O O . SER B 1 343 ? 19.594 -8.508 12.359 1 89.31 343 SER B O 1
ATOM 5252 N N . THR B 1 344 ? 18.781 -9.75 14.047 1 88 344 THR B N 1
ATOM 5253 C CA . THR B 1 344 ? 17.969 -8.672 14.617 1 88 344 THR B CA 1
ATOM 5254 C C . THR B 1 344 ? 18.781 -7.879 15.641 1 88 344 THR B C 1
ATOM 5256 O O . THR B 1 344 ? 18.656 -6.656 15.719 1 88 344 THR B O 1
#